Protein AF-0000000073080661 (afdb_homodimer)

pLDDT: mean 81.51, std 19.82, range [24.8, 98.31]

Sequence (734 aa):
MSGGRKPRSVANPLESAITTPSERILRECHNLYIDSENGLVKIASRLGLRLLPPRKKIIVMIMGNHSAGKSSFINWYVEEHIQKTGVAIETQGFTFITSGRKRESLTGNATLHLYPHFRPLLEFKGVTDYLSAEISTSKQKKFSLVTFVDTPGLVDGDMVYPFDVNRAITSFGEQADLVFVFFDPMGQALCKRTLNIVEKLSDKVADKLRFYLSKADEAGRETDRQRVMMQIVQELCRRPGLNKCGFEMPTIYIPNPQKPSRCVNQIDGVCQTIEKTINQAVQKTLDQLEKDCDLISSTIDSKLSQDSQGNRTLTKKEKRSLTEYSDYVQDVVKAKKVRFHCNNSHSAIRSKKLCIQVCRFRYISEAMSGGRKPRSVANPLESAITTPSERILRECHNLYIDSENGLVKIASRLGLRLLPPRKKIIVMIMGNHSAGKSSFINWYVEEHIQKTGVAIETQGFTFITSGRKRESLTGNATLHLYPHFRPLLEFKGVTDYLSAEISTSKQKKFSLVTFVDTPGLVDGDMVYPFDVNRAITSFGEQADLVFVFFDPMGQALCKRTLNIVEKLSDKVADKLRFYLSKADEAGRETDRQRVMMQIVQELCRRPGLNKCGFEMPTIYIPNPQKPSRCVNQIDGVCQTIEKTINQAVQKTLDQLEKDCDLISSTIDSKLSQDSQGNRTLTKKEKRSLTEYSDYVQDVVKAKKVRFHCNNSHSAIRSKKLCIQVCRFRYISEA

Radius of gyration: 39.25 Å; Cα contacts (8 Å, |Δi|>4): 1049; chains: 2; bounding box: 56×148×124 Å

Solvent-accessible surface area (backbone atoms only — not comparable to full-atom values): 40795 Å² total; per-residue (Å²): 134,86,78,74,76,74,77,75,75,75,73,70,73,78,70,76,70,83,67,50,70,66,52,47,48,28,48,49,54,28,44,48,24,62,38,89,86,75,6,49,34,58,54,28,47,77,73,73,42,88,63,75,66,60,70,63,46,46,34,38,32,37,41,31,36,56,74,18,44,59,48,52,47,51,22,59,60,43,70,44,88,77,56,80,70,62,86,58,90,69,46,80,31,41,36,36,37,32,45,41,91,56,73,46,77,38,51,22,68,61,36,39,67,76,36,60,90,54,45,74,52,68,72,41,64,59,41,52,83,34,28,31,27,41,30,36,61,47,63,40,86,63,32,68,40,35,29,35,34,43,45,37,46,41,68,63,76,84,76,77,63,86,33,66,59,64,60,51,52,44,54,50,53,70,71,31,66,30,34,40,37,29,30,21,67,81,61,61,52,74,31,60,54,53,52,51,42,49,49,59,36,35,71,76,44,48,90,34,55,43,44,30,30,19,52,42,67,69,30,66,55,72,65,50,41,51,52,48,51,47,52,46,52,52,57,48,32,65,36,69,62,49,44,77,49,88,80,66,60,52,36,20,46,83,87,45,92,90,58,82,61,92,56,75,68,45,48,66,57,54,53,48,50,53,52,52,50,48,55,50,47,51,50,50,48,52,52,46,52,48,49,52,38,48,50,51,42,51,52,47,50,49,54,51,48,35,34,73,71,64,80,41,85,68,52,74,67,53,52,50,50,46,51,50,50,44,51,50,42,52,49,55,52,52,52,52,59,52,53,57,55,37,72,74,44,91,65,77,72,72,66,63,56,62,67,52,48,73,62,49,67,59,62,57,77,77,103,135,86,75,76,74,73,77,75,76,75,73,70,75,77,70,75,70,82,67,49,72,67,52,48,49,28,47,49,55,29,44,48,24,64,36,88,86,77,5,48,34,59,54,27,48,77,72,75,40,88,61,76,68,60,72,64,46,46,34,38,32,37,42,33,38,57,71,19,46,60,47,51,48,51,23,58,61,43,68,43,88,76,56,79,72,62,86,58,90,71,47,80,32,39,34,37,39,32,45,42,91,56,74,45,76,39,50,24,68,59,35,38,66,76,36,60,90,54,44,74,52,68,73,42,66,59,41,51,83,34,27,31,26,41,29,35,62,48,62,40,86,63,32,67,40,36,28,37,33,43,45,37,48,41,67,64,76,84,76,77,64,87,33,66,58,65,58,51,52,43,54,50,53,69,71,31,65,30,33,40,36,28,31,20,65,80,61,61,52,72,29,60,55,51,52,51,43,49,48,59,36,33,72,76,43,47,91,34,56,42,45,31,30,19,51,42,69,69,31,68,54,71,68,50,40,51,53,49,51,48,52,45,52,52,56,48,31,64,35,68,63,50,43,76,47,89,79,66,60,53,36,22,48,84,88,45,92,90,60,82,63,93,56,74,66,45,49,66,56,54,55,50,50,53,52,52,48,49,54,49,48,50,50,51,47,52,52,47,51,48,50,52,39,48,49,51,42,49,51,46,50,49,54,53,49,34,34,73,71,66,79,41,85,68,52,73,67,53,52,50,52,45,51,52,50,44,52,50,42,51,49,55,53,52,51,52,58,53,53,57,54,37,73,74,44,91,66,77,72,73,67,62,57,63,66,53,49,71,63,49,68,59,63,56,75,76,101

Organism: Oncorhynchus kisutch (NCBI:txid8019)

Foldseek 3Di:
DPPPPDPPPPVVPPVPPPQDPLLVLLVVQLCCQVPPPQHLQVLQVVLVHHDDRADSAAEEEEAEAQLLCLQVLVCLQLVHNFADHDNPQRQLAKEKEAEDDDWDKAALVVVCVVPVLLVVLVVKPPRRRRYMYTYDNGPHQPRNRYIYIYAGHDADDDDDRPIDRLVSVLSVLLSGLAYEYGQELPDPSPGVSSLVSVLSNLVRPVVRYAAEHEPLQVQPDPVSSVVSVVVSVVSNCVRPSSVVDDHDYYYAYRDDPVDDGPDDHPVVVVSVVSVVSSVVSSVVSLVVLLVSLVVLLVSLVVVVVCCVVVVDPDDPVRNVVSVVSNVLSVLVNVLSVLVVVVVVPPPPPPNVPSVVVNVPVVPPVVD/DPPPPDPPPPVVPPVPPPQDPLLVLLVVQLCCQVPPPQHLQVLQVVLVHHDDRADSAAEEEEAEAQLLCLQVLVCLQLVHNFADHDNPQRQQAKEKEAEDDDWDKAALVVVCVVPVLLVVLVVKPPRRRRYMYTYDNGPHQPRNRYIYIYAGHDADDDDDRPIDRLVSVLSVLLSGLAYEYGQELPDPSPGVSSLVSVLSNLVRPVVRYAAEHEPLQVQPDPVSSVVSVVVSVVSNCVRPSRVVDDHDYYYAYRDDPVDDGPDDHPVVVVSVVSVVSSVVSSVVSLVVLLVSLVVLLVSLVVVVVCCVVVVDPDDPVRNVVSVVSNVLSVLVNVLSVLVVVVVVPPPPPPNVPSVVVNVPVVPPVVD

Secondary structure (DSSP, 8-state):
--------------------HHHHHHHHHHHHHH-TTT-HHHHHHHTT----PPPSSEEEEEEEBTTSSHHHHHHHHHTS--S--SSS----SEEEEEE-SS-EEE-HHHHHHH-GGGGGGGGSTTGGGGEEEEEE---STTGGGEEEEE-PPB-SSS---SS-HHHHHHHHHHH-SEEEEEE-TTTTTT-HHHHHHHHHHHHHHGGGEEEEETTGGGS-SHHHHHHHHHHHHHHHHTSHHHHSS-----B-----TTS--SS---HHHHHHHHHHHHHHHHHHHHHHHHHHHHHHHHHHHHHHHHHHHTSS---HHHHHHHHHHHHHHHHHHHHHHHHHHHHHSS--STHHHHHHHHHHHHHHTT-/--------------------HHHHHHHHHHHHHH-TTT-HHHHHHHTT----PPPSSEEEEEEEBTTSSHHHHHHHHHTS--S--SSS----SEEEEEE-SS-EEE-HHHHHHH-GGGGGGGGSTTGGGGEEEEEE---STTGGGEEEEE-PPB-SSS---SS-HHHHHHHHHHH-SEEEEEE-TTTTTT-HHHHHHHHHHHHHHGGGEEEEETTGGGS-SHHHHHHHHHHHHHHHHTSHHHHSS-----B-----TTS--SS---HHHHHHHHHHHHHHHHHHHHHHHHHHHHHHHHHHHHHHHHHHHTSS---HHHHHHHHHHHHHHHHHHHHHHHHHHHHHSS--STHHHHHHHHHHHHHHTT-

Structure (mmCIF, N/CA/C/O backbone):
data_AF-0000000073080661-model_v1
#
loop_
_entity.id
_entity.type
_entity.pdbx_description
1 polymer Si:dkey-98f17.5
#
loop_
_atom_site.group_PDB
_atom_site.id
_atom_site.type_symbol
_atom_site.label_atom_id
_atom_site.label_alt_id
_atom_site.label_comp_id
_atom_site.label_asym_id
_atom_site.label_entity_id
_atom_site.label_seq_id
_atom_site.pdbx_PDB_ins_code
_atom_site.Cartn_x
_atom_site.Cartn_y
_atom_site.Cartn_z
_atom_site.occupancy
_atom_site.B_iso_or_equiv
_atom_site.auth_seq_id
_atom_site.auth_comp_id
_atom_site.auth_asym_id
_atom_site.auth_atom_id
_atom_site.pdbx_PDB_model_num
ATOM 1 N N . MET A 1 1 ? 3.984 83.062 -14.742 1 29.33 1 MET A N 1
ATOM 2 C CA . MET A 1 1 ? 2.857 82.562 -13.953 1 29.33 1 MET A CA 1
ATOM 3 C C . MET A 1 1 ? 3.033 81.125 -13.617 1 29.33 1 MET A C 1
ATOM 5 O O . MET A 1 1 ? 2.992 80.25 -14.5 1 29.33 1 MET A O 1
ATOM 9 N N . SER A 1 2 ? 3.922 80.812 -12.641 1 29.31 2 SER A N 1
ATOM 10 C CA . SER A 1 2 ? 4.594 79.625 -12.125 1 29.31 2 SER A CA 1
ATOM 11 C C . SER A 1 2 ? 3.602 78.625 -11.469 1 29.31 2 SER A C 1
ATOM 13 O O . SER A 1 2 ? 3.016 78.938 -10.438 1 29.31 2 SER A O 1
ATOM 15 N N . GLY A 1 3 ? 2.715 78 -12.305 1 28.95 3 GLY A N 1
ATOM 16 C CA . GLY A 1 3 ? 1.563 77.188 -11.969 1 28.95 3 GLY A CA 1
ATOM 17 C C . GLY A 1 3 ? 1.907 76 -11.07 1 28.95 3 GLY A C 1
ATOM 18 O O . GLY A 1 3 ? 2.703 75.125 -11.445 1 28.95 3 GLY A O 1
ATOM 19 N N . GLY A 1 4 ? 1.997 76.188 -9.75 1 27.11 4 GLY A N 1
ATOM 20 C CA . GLY A 1 4 ? 2.357 75.25 -8.695 1 27.11 4 GLY A CA 1
ATOM 21 C C . GLY A 1 4 ? 1.5 74 -8.68 1 27.11 4 GLY A C 1
ATOM 22 O O . GLY A 1 4 ? 0.278 74.062 -8.531 1 27.11 4 GLY A O 1
ATOM 23 N N . ARG A 1 5 ? 1.88 73 -9.508 1 33.09 5 ARG A N 1
ATOM 24 C CA . ARG A 1 5 ? 1.188 71.688 -9.602 1 33.09 5 ARG A CA 1
ATOM 25 C C . ARG A 1 5 ? 0.822 71.188 -8.219 1 33.09 5 ARG A C 1
ATOM 27 O O . ARG A 1 5 ? 1.625 71.25 -7.285 1 33.09 5 ARG A O 1
ATOM 34 N N . LYS A 1 6 ? -0.449 71.125 -7.965 1 34.94 6 LYS A N 1
ATOM 35 C CA . LYS A 1 6 ? -1.11 70.625 -6.77 1 34.94 6 LYS A CA 1
ATOM 36 C C . LYS A 1 6 ? -0.545 69.25 -6.379 1 34.94 6 LYS A C 1
ATOM 38 O O . LYS A 1 6 ? -0.401 68.375 -7.227 1 34.94 6 LYS A O 1
ATOM 43 N N . PRO A 1 7 ? 0.177 69.125 -5.309 1 26.67 7 PRO A N 1
ATOM 44 C CA . PRO A 1 7 ? 0.751 67.875 -4.895 1 26.67 7 PRO A CA 1
ATOM 45 C C . PRO A 1 7 ? -0.295 66.75 -4.781 1 26.67 7 PRO A C 1
ATOM 47 O O . PRO A 1 7 ? -1.354 66.938 -4.18 1 26.67 7 PRO A O 1
ATOM 50 N N . ARG A 1 8 ? -0.583 66 -5.828 1 32.97 8 ARG A N 1
ATOM 51 C CA . ARG A 1 8 ? -1.481 64.812 -5.762 1 32.97 8 ARG A CA 1
ATOM 52 C C . ARG A 1 8 ? -1.215 64 -4.516 1 32.97 8 ARG A C 1
ATOM 54 O O . ARG A 1 8 ? -0.086 63.562 -4.281 1 32.97 8 ARG A O 1
ATOM 61 N N . SER A 1 9 ? -1.819 64.375 -3.408 1 28.19 9 SER A N 1
ATOM 62 C CA . SER A 1 9 ? -1.814 63.531 -2.203 1 28.19 9 SER A CA 1
ATOM 63 C C . SER A 1 9 ? -2.023 62.062 -2.539 1 28.19 9 SER A C 1
ATOM 65 O O . SER A 1 9 ? -3.014 61.688 -3.178 1 28.19 9 SER A O 1
ATOM 67 N N . VAL A 1 10 ? -1.033 61.344 -2.998 1 33.41 10 VAL A N 1
ATOM 68 C CA . VAL A 1 10 ? -1.012 59.875 -3.178 1 33.41 10 VAL A CA 1
ATOM 69 C C . VAL A 1 10 ? -1.571 59.219 -1.932 1 33.41 10 VAL A C 1
ATOM 71 O O . VAL A 1 10 ? -0.972 59.281 -0.856 1 33.41 10 VAL A O 1
ATOM 74 N N . ALA A 1 11 ? -2.859 59.438 -1.608 1 34.72 11 ALA A N 1
ATOM 75 C CA . ALA A 1 11 ? -3.488 58.594 -0.578 1 34.72 11 ALA A CA 1
ATOM 76 C C . ALA A 1 11 ? -3.129 57.125 -0.754 1 34.72 11 ALA A C 1
ATOM 78 O O . ALA A 1 11 ? -3.441 56.531 -1.785 1 34.72 11 ALA A O 1
ATOM 79 N N . ASN A 1 12 ? -1.941 56.812 -0.473 1 30.55 12 ASN A N 1
ATOM 80 C CA . ASN A 1 12 ? -1.576 55.406 -0.419 1 30.55 12 ASN A CA 1
ATOM 81 C C . ASN A 1 12 ? -2.65 54.562 0.277 1 30.55 12 ASN A C 1
ATOM 83 O O . ASN A 1 12 ? -2.934 54.781 1.458 1 30.55 12 ASN A O 1
ATOM 87 N N . PRO A 1 13 ? -3.826 54.219 -0.349 1 35.28 13 PRO A N 1
ATOM 88 C CA . PRO A 1 13 ? -4.832 53.375 0.302 1 35.28 13 PRO A CA 1
ATOM 89 C C . PRO A 1 13 ? -4.215 52.281 1.154 1 35.28 13 PRO A C 1
ATOM 91 O O . PRO A 1 13 ? -3.391 51.5 0.663 1 35.28 13 PRO A O 1
ATOM 94 N N . LEU A 1 14 ? -3.637 52.469 2.273 1 34 14 LEU A N 1
ATOM 95 C CA . LEU A 1 14 ? -3.479 51.375 3.242 1 34 14 LEU A CA 1
ATOM 96 C C . LEU A 1 14 ? -4.625 50.375 3.133 1 34 14 LEU A C 1
ATOM 98 O O . LEU A 1 14 ? -5.742 50.656 3.57 1 34 14 LEU A O 1
ATOM 102 N N . GLU A 1 15 ? -5.059 49.906 1.968 1 37.03 15 GLU A N 1
ATOM 103 C CA . GLU A 1 15 ? -6.016 48.812 1.732 1 37.03 15 GLU A CA 1
ATOM 104 C C . GLU A 1 15 ? -6.008 47.812 2.883 1 37.03 15 GLU A C 1
ATOM 106 O O . GLU A 1 15 ? -4.977 47.219 3.186 1 37.03 15 GLU A O 1
ATOM 111 N N . SER A 1 16 ? -6.629 48.031 4.031 1 39.28 16 SER A N 1
ATOM 112 C CA . SER A 1 16 ? -6.984 47.031 5.062 1 39.28 16 SER A CA 1
ATOM 113 C C . SER A 1 16 ? -7.219 45.656 4.457 1 39.28 16 SER A C 1
ATOM 115 O O . SER A 1 16 ? -8.18 45.469 3.719 1 39.28 16 SER A O 1
ATOM 117 N N . ALA A 1 17 ? -6.336 45.031 3.852 1 45.5 17 ALA A N 1
ATOM 118 C CA . ALA A 1 17 ? -6.395 43.656 3.373 1 45.5 17 ALA A CA 1
ATOM 119 C C . ALA A 1 17 ? -7.387 42.844 4.191 1 45.5 17 ALA A C 1
ATOM 121 O O . ALA A 1 17 ? -7.41 42.938 5.422 1 45.5 17 ALA A O 1
ATOM 122 N N . ILE A 1 18 ? -8.578 42.562 3.766 1 48.41 18 ILE A N 1
ATOM 123 C CA . ILE A 1 18 ? -9.703 41.75 4.238 1 48.41 18 ILE A CA 1
ATOM 124 C C . ILE A 1 18 ? -9.188 40.531 4.992 1 48.41 18 ILE A C 1
ATOM 126 O O . ILE A 1 18 ? -8.57 39.656 4.398 1 48.41 18 ILE A O 1
ATOM 130 N N . THR A 1 19 ? -8.844 40.781 6.207 1 69.62 19 THR A N 1
ATOM 131 C CA . THR A 1 19 ? -8.492 39.688 7.109 1 69.62 19 THR A CA 1
ATOM 132 C C . THR A 1 19 ? -9.625 38.656 7.195 1 69.62 19 THR A C 1
ATOM 134 O O . THR A 1 19 ? -10.797 39.031 7.273 1 69.62 19 THR A O 1
ATOM 137 N N . THR A 1 20 ? -9.445 37.469 6.828 1 79.12 20 THR A N 1
ATOM 138 C CA . THR A 1 20 ? -10.414 36.375 6.961 1 79.12 20 THR A CA 1
ATOM 139 C C . THR A 1 20 ? -10.891 36.25 8.406 1 79.12 20 THR A C 1
ATOM 141 O O . THR A 1 20 ? -10.203 36.688 9.328 1 79.12 20 THR A O 1
ATOM 144 N N . PRO A 1 21 ? -12.125 35.875 8.617 1 81.38 21 PRO A N 1
ATOM 145 C CA . PRO A 1 21 ? -12.625 35.688 9.977 1 81.38 21 PRO A CA 1
ATOM 146 C C . PRO A 1 21 ? -11.664 34.875 10.844 1 81.38 21 PRO A C 1
ATOM 148 O O . PRO A 1 21 ? -11.461 35.188 12.016 1 81.38 21 PRO A O 1
ATOM 151 N N . SER A 1 22 ? -11.039 33.875 10.32 1 87.44 22 SER A N 1
ATOM 152 C CA . SER A 1 22 ? -10.102 33.062 11.078 1 87.44 22 SER A CA 1
ATOM 153 C C . SER A 1 22 ? -8.891 33.875 11.523 1 87.44 22 SER A C 1
ATOM 155 O O . SER A 1 22 ? -8.438 33.75 12.664 1 87.44 22 SER A O 1
ATOM 157 N N . GLU A 1 23 ? -8.477 34.688 10.617 1 87.12 23 GLU A N 1
ATOM 158 C CA . GLU A 1 23 ? -7.328 35.531 10.938 1 87.12 23 GLU A CA 1
ATOM 159 C C . GLU A 1 23 ? -7.664 36.531 12.047 1 87.12 23 GLU A C 1
ATOM 161 O O . GLU A 1 23 ? -6.867 36.75 12.961 1 87.12 23 GLU A O 1
ATOM 166 N N . ARG A 1 24 ? -8.766 37.094 11.969 1 84.88 24 ARG A N 1
ATOM 167 C CA . ARG A 1 24 ? -9.227 38.062 12.969 1 84.88 24 ARG A CA 1
ATOM 168 C C . ARG A 1 24 ? -9.352 37.406 14.336 1 84.88 24 ARG A C 1
ATOM 170 O O . ARG A 1 24 ? -8.906 37.969 15.344 1 84.88 24 ARG A O 1
ATOM 177 N N . ILE A 1 25 ? -9.914 36.25 14.32 1 85.75 25 ILE A N 1
ATOM 178 C CA . ILE A 1 25 ? -10.133 35.531 15.57 1 85.75 25 ILE A CA 1
ATOM 179 C C . ILE A 1 25 ? -8.797 35.188 16.219 1 85.75 25 ILE A C 1
ATOM 181 O O . ILE A 1 25 ? -8.594 35.469 17.406 1 85.75 25 ILE A O 1
ATOM 185 N N . LEU A 1 26 ? -7.922 34.688 15.477 1 88.31 26 LEU A N 1
ATOM 186 C CA . LEU A 1 26 ? -6.629 34.281 16.031 1 88.31 26 LEU A CA 1
ATOM 187 C C . LEU A 1 26 ? -5.844 35.5 16.5 1 88.31 26 LEU A C 1
ATOM 189 O O . LEU A 1 26 ? -5.207 35.469 17.562 1 88.31 26 LEU A O 1
ATOM 193 N N . ARG A 1 27 ? -5.973 36.562 15.75 1 85.5 27 ARG A N 1
ATOM 194 C CA . ARG A 1 27 ? -5.293 37.781 16.125 1 85.5 27 ARG A CA 1
ATOM 195 C C . ARG A 1 27 ? -5.902 38.375 17.391 1 85.5 27 ARG A C 1
ATOM 197 O O . ARG A 1 27 ? -5.176 38.781 18.297 1 85.5 27 ARG A O 1
ATOM 204 N N . GLU A 1 28 ? -7.156 38.375 17.422 1 84.56 28 GLU A N 1
ATOM 205 C CA . GLU A 1 28 ? -7.852 38.906 18.594 1 84.56 28 GLU A CA 1
ATOM 206 C C . GLU A 1 28 ? -7.574 38.094 19.844 1 84.56 28 GLU A C 1
ATOM 208 O O . GLU A 1 28 ? -7.328 38.656 20.922 1 84.56 28 GLU A O 1
ATOM 213 N N . CYS A 1 29 ? -7.664 36.844 19.703 1 88.25 29 CYS A N 1
ATOM 214 C CA . CYS A 1 29 ? -7.379 36 20.844 1 88.25 29 CYS A CA 1
ATOM 215 C C . CYS A 1 29 ? -5.953 36.188 21.328 1 88.25 29 CYS A C 1
ATOM 217 O O . CYS A 1 29 ? -5.719 36.25 22.547 1 88.25 29 CYS A O 1
ATOM 219 N N . HIS A 1 30 ? -5.109 36.25 20.359 1 88.38 30 HIS A N 1
ATOM 220 C CA . HIS A 1 30 ? -3.717 36.469 20.734 1 88.38 30 HIS A CA 1
ATOM 221 C C . HIS A 1 30 ? -3.555 37.781 21.484 1 88.38 30 HIS A C 1
ATOM 223 O O . HIS A 1 30 ? -2.855 37.844 22.5 1 88.38 30 HIS A O 1
ATOM 229 N N . ASN A 1 31 ? -4.242 38.812 21.094 1 87.31 31 ASN A N 1
ATOM 230 C CA . ASN A 1 31 ? -4.141 40.125 21.688 1 87.31 31 ASN A CA 1
ATOM 231 C C . ASN A 1 31 ? -4.723 40.156 23.094 1 87.31 31 ASN A C 1
ATOM 233 O O . ASN A 1 31 ? -4.25 40.906 23.953 1 87.31 31 ASN A O 1
ATOM 237 N N . LEU A 1 32 ? -5.656 39.312 23.328 1 88.5 32 LEU A N 1
ATOM 238 C CA . LEU A 1 32 ? -6.238 39.219 24.656 1 88.5 32 LEU A CA 1
ATOM 239 C C . LEU A 1 32 ? -5.211 38.719 25.672 1 88.5 32 LEU A C 1
ATOM 241 O O . LEU A 1 32 ? -5.281 39.062 26.859 1 88.5 32 LEU A O 1
ATOM 24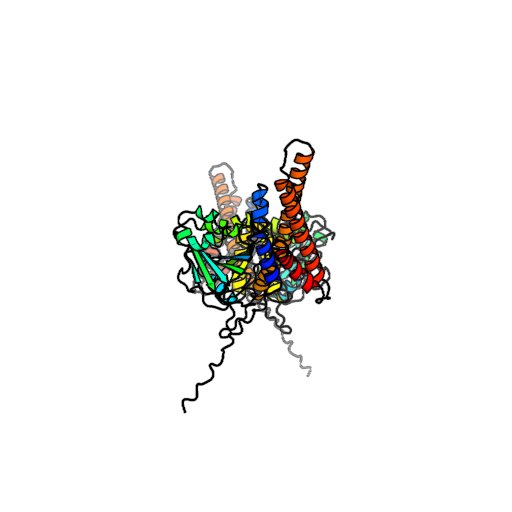5 N N . TYR A 1 33 ? -4.316 38 25.203 1 91.12 33 TYR A N 1
ATOM 246 C CA . TYR A 1 33 ? -3.312 37.406 26.094 1 91.12 33 TYR A CA 1
ATOM 247 C C . TYR A 1 33 ? -2.18 38.406 26.344 1 91.12 33 TYR A C 1
ATOM 249 O O . TYR A 1 33 ? -1.681 38.531 27.453 1 91.12 33 TYR A O 1
ATOM 257 N N . ILE A 1 34 ? -1.832 39.219 25.297 1 89.31 34 ILE A N 1
ATOM 258 C CA . ILE A 1 34 ? -0.575 39.938 25.391 1 89.31 34 ILE A CA 1
ATOM 259 C C . ILE A 1 34 ? -0.859 41.438 25.672 1 89.31 34 ILE A C 1
ATOM 261 O O . ILE A 1 34 ? 0.068 42.219 25.844 1 89.31 34 ILE A O 1
ATOM 265 N N . ASP A 1 35 ? -2.057 41.781 25.734 1 87.38 35 ASP A N 1
ATOM 266 C CA . ASP A 1 35 ? -2.393 43.156 26.031 1 87.38 35 ASP A CA 1
ATOM 267 C C . ASP A 1 35 ? -1.574 43.688 27.203 1 87.38 35 ASP A C 1
ATOM 269 O O . ASP A 1 35 ? -1.394 43 28.203 1 87.38 35 ASP A O 1
ATOM 273 N N . SER A 1 36 ? -1.014 44.875 27.078 1 84.25 36 SER A N 1
ATOM 274 C CA . SER A 1 36 ? -0.086 45.469 28.047 1 84.25 36 SER A CA 1
ATOM 275 C C . SER A 1 36 ? -0.784 45.781 29.359 1 84.25 36 SER A C 1
ATOM 277 O O . SER A 1 36 ? -0.17 45.688 30.438 1 84.25 36 SER A O 1
ATOM 279 N N . GLU A 1 37 ? -1.994 46.125 29.359 1 79.94 37 GLU A N 1
ATOM 280 C CA . GLU A 1 37 ? -2.67 46.562 30.578 1 79.94 37 GLU A CA 1
ATOM 281 C C . GLU A 1 37 ? -3.451 45.438 31.219 1 79.94 37 GLU A C 1
ATOM 283 O O . GLU A 1 37 ? -3.328 45.188 32.438 1 79.94 37 GLU A O 1
ATOM 288 N N . ASN A 1 38 ? -4.188 44.75 30.391 1 82.31 38 ASN A N 1
ATOM 289 C CA . ASN A 1 38 ? -5.113 43.75 30.922 1 82.31 38 ASN A CA 1
ATOM 290 C C . ASN A 1 38 ? -4.938 42.406 30.234 1 82.31 38 ASN A C 1
ATOM 292 O O . ASN A 1 38 ? -5.902 41.656 30.078 1 82.31 38 ASN A O 1
ATOM 296 N N . GLY A 1 39 ? -3.725 42.125 29.828 1 90.94 39 GLY A N 1
ATOM 297 C CA . GLY A 1 39 ? -3.486 40.844 29.172 1 90.94 39 GLY A CA 1
ATOM 298 C C . GLY A 1 39 ? -3.641 39.656 30.109 1 90.94 39 GLY A C 1
ATOM 299 O O . GLY A 1 39 ? -3.271 39.75 31.281 1 90.94 39 GLY A O 1
ATOM 300 N N . LEU A 1 40 ? -4.117 38.625 29.625 1 92.56 40 LEU A N 1
ATOM 301 C CA . LEU A 1 40 ? -4.34 37.438 30.406 1 92.56 40 LEU A CA 1
ATOM 302 C C . LEU A 1 40 ? -3.025 36.906 30.969 1 92.56 40 LEU A C 1
ATOM 304 O O . LEU A 1 40 ? -2.994 36.344 32.062 1 92.56 40 LEU A O 1
ATOM 308 N N . VAL A 1 41 ? -1.977 37.062 30.234 1 93 41 VAL A N 1
ATOM 309 C CA . VAL A 1 41 ? -0.668 36.594 30.688 1 93 41 VAL A CA 1
ATOM 310 C C . VAL A 1 41 ? -0.24 37.375 31.922 1 93 41 VAL A C 1
ATOM 312 O O . VAL A 1 41 ? 0.246 36.812 32.906 1 93 41 VAL A O 1
ATOM 315 N N . LYS A 1 42 ? -0.443 38.688 31.906 1 92.31 42 LYS A N 1
ATOM 316 C CA . LYS A 1 42 ? -0.097 39.531 33.031 1 92.31 42 LYS A CA 1
ATOM 317 C C . LYS A 1 42 ? -0.963 39.219 34.25 1 92.31 42 LYS A C 1
ATOM 319 O O . LYS A 1 42 ? -0.455 39.094 35.375 1 92.31 42 LYS A O 1
ATOM 324 N N . ILE A 1 43 ? -2.184 39.062 34.062 1 92.19 43 ILE A N 1
ATOM 325 C CA . ILE A 1 43 ? -3.119 38.75 35.125 1 92.19 43 ILE A CA 1
ATOM 326 C C . ILE A 1 43 ? -2.742 37.406 35.75 1 92.19 43 ILE A C 1
ATOM 328 O O . ILE A 1 43 ? -2.695 37.281 36.969 1 92.19 43 ILE A O 1
ATOM 332 N N . ALA A 1 44 ? -2.467 36.5 34.938 1 94.44 44 ALA A N 1
ATOM 333 C CA . ALA A 1 44 ? -2.104 35.156 35.406 1 94.44 44 ALA A CA 1
ATOM 334 C C . ALA A 1 44 ? -0.808 35.188 36.219 1 94.44 44 ALA A C 1
ATOM 336 O O . ALA A 1 44 ? -0.693 34.531 37.25 1 94.44 44 ALA A O 1
ATOM 337 N N . SER A 1 45 ? 0.084 35.938 35.719 1 93.25 45 SER A N 1
ATOM 338 C CA . SER A 1 45 ? 1.357 36.062 36.438 1 93.25 45 SER A CA 1
ATOM 339 C C . SER A 1 45 ? 1.167 36.625 37.812 1 93.25 45 SER A C 1
ATOM 341 O O . SER A 1 45 ? 1.831 36.219 38.781 1 93.25 45 SER A O 1
ATOM 343 N N . ARG A 1 46 ? 0.291 37.562 38.031 1 91.19 46 ARG A N 1
ATOM 344 C CA . ARG A 1 46 ? -0.01 38.188 39.312 1 91.19 46 ARG A CA 1
ATOM 345 C C . ARG A 1 46 ? -0.666 37.188 40.25 1 91.19 46 ARG A C 1
ATOM 347 O O . ARG A 1 46 ? -0.6 37.344 41.469 1 91.19 46 ARG A O 1
ATOM 354 N N . LEU A 1 47 ? -1.234 36.188 39.688 1 92.94 47 LEU A N 1
ATOM 355 C CA . LEU A 1 47 ? -1.921 35.188 40.5 1 92.94 47 LEU A CA 1
ATOM 356 C C . LEU A 1 47 ? -1.025 33.969 40.719 1 92.94 47 LEU A C 1
ATOM 358 O O . LEU A 1 47 ? -1.459 32.969 41.312 1 92.94 47 LEU A O 1
ATOM 362 N N . GLY A 1 48 ? 0.191 34.031 40.125 1 92.69 48 GLY A N 1
ATOM 363 C CA . GLY A 1 48 ? 1.115 32.906 40.25 1 92.69 48 GLY A CA 1
ATOM 364 C C . GLY A 1 48 ? 0.917 31.828 39.219 1 92.69 48 GLY A C 1
ATOM 365 O O . GLY A 1 48 ? 1.327 30.672 39.406 1 92.69 48 GLY A O 1
ATOM 366 N N . LEU A 1 49 ? 0.185 32.156 38.219 1 93.44 49 LEU A N 1
ATOM 367 C CA . LEU A 1 49 ? -0.054 31.234 37.125 1 93.44 49 LEU A CA 1
ATOM 368 C C . LEU A 1 49 ? 0.81 31.578 35.906 1 93.44 49 LEU A C 1
ATOM 370 O O . LEU A 1 49 ? 1.286 32.719 35.781 1 93.44 49 LEU A O 1
ATOM 374 N N . ARG A 1 50 ? 1.045 30.578 35.094 1 90.88 50 ARG A N 1
ATOM 375 C CA . ARG A 1 50 ? 1.75 30.797 33.844 1 90.88 50 ARG A CA 1
ATOM 376 C C . ARG A 1 50 ? 0.873 30.406 32.656 1 90.88 50 ARG A C 1
ATOM 378 O O . ARG A 1 50 ? 0.449 29.266 32.531 1 90.88 50 ARG A O 1
ATOM 385 N N . LEU A 1 51 ? 0.549 31.422 31.859 1 90.56 51 LEU A N 1
ATOM 386 C CA . LEU A 1 51 ? -0.202 31.188 30.625 1 90.56 51 LEU A CA 1
ATOM 387 C C . LEU A 1 51 ? 0.639 31.531 29.406 1 90.56 51 LEU A C 1
ATOM 389 O O . LEU A 1 51 ? 1.435 32.469 29.438 1 90.56 51 LEU A O 1
ATOM 393 N N . LEU A 1 52 ? 0.531 30.781 28.344 1 85.38 52 LEU A N 1
ATOM 394 C CA . LEU A 1 52 ? 1.168 31.078 27.062 1 85.38 52 LEU A CA 1
ATOM 395 C C . LEU A 1 52 ? 0.142 31.547 26.047 1 85.38 52 LEU A C 1
ATOM 397 O O . LEU A 1 52 ? -0.926 30.953 25.906 1 85.38 52 LEU A O 1
ATOM 401 N N . PRO A 1 53 ? 0.494 32.688 25.469 1 88.94 53 PRO A N 1
ATOM 402 C CA . PRO A 1 53 ? -0.421 33.125 24.422 1 88.94 53 PRO A CA 1
ATOM 403 C C . PRO A 1 53 ? -0.52 32.125 23.266 1 88.94 53 PRO A C 1
ATOM 405 O O . PRO A 1 53 ? 0.479 31.5 22.906 1 88.94 53 PRO A O 1
ATOM 408 N N . PRO A 1 54 ? -1.733 31.938 22.781 1 88.38 54 PRO A N 1
ATOM 409 C CA . PRO A 1 54 ? -1.871 31.062 21.609 1 88.38 54 PRO A CA 1
ATOM 410 C C . PRO A 1 54 ? -1.162 31.625 20.375 1 88.38 54 PRO A C 1
ATOM 412 O O . PRO A 1 54 ? -0.978 32.844 20.25 1 88.38 54 PRO A O 1
ATOM 415 N N . ARG A 1 55 ? -0.824 30.75 19.469 1 86.12 55 ARG A N 1
ATOM 416 C CA . ARG A 1 55 ? -0.182 31.156 18.219 1 86.12 55 ARG A CA 1
ATOM 417 C C . ARG A 1 55 ? -1.188 31.781 17.266 1 86.12 55 ARG A C 1
ATOM 419 O O . ARG A 1 55 ? -2.354 31.391 17.234 1 86.12 55 ARG A O 1
ATOM 426 N N . LYS A 1 56 ? -0.65 32.719 16.469 1 89.38 56 LYS A N 1
ATOM 427 C CA . LYS A 1 56 ? -1.493 33.406 15.5 1 89.38 56 LYS A CA 1
ATOM 428 C C . LYS A 1 56 ? -1.598 32.594 14.203 1 89.38 56 LYS A C 1
ATOM 430 O O . LYS A 1 56 ? -2.498 32.844 13.391 1 89.38 56 LYS A O 1
ATOM 435 N N . LYS A 1 57 ? -0.646 31.766 14.008 1 93.88 57 LYS A N 1
ATOM 436 C CA . LYS A 1 57 ? -0.551 31 12.766 1 93.88 57 LYS A CA 1
ATOM 437 C C . LYS A 1 57 ? -0.322 29.516 13.055 1 93.88 57 LYS A C 1
ATOM 439 O O . LYS A 1 57 ? 0.304 29.156 14.055 1 93.88 57 LYS A O 1
ATOM 444 N N . ILE A 1 58 ? -0.873 28.703 12.18 1 96.06 58 ILE A N 1
ATOM 445 C CA . ILE A 1 58 ? -0.541 27.281 12.32 1 96.06 58 ILE A CA 1
ATOM 446 C C . ILE A 1 58 ? 0.852 27.031 11.75 1 96.06 58 ILE A C 1
ATOM 448 O O . ILE A 1 58 ? 1.318 27.766 10.875 1 96.06 58 ILE A O 1
ATOM 452 N N . ILE A 1 59 ? 1.443 26.031 12.227 1 96.44 59 ILE A N 1
ATOM 453 C CA . ILE A 1 59 ? 2.77 25.641 11.758 1 96.44 59 ILE A CA 1
ATOM 454 C C . ILE A 1 59 ? 2.672 24.359 10.938 1 96.44 59 ILE A C 1
ATOM 456 O O . ILE A 1 59 ? 2.162 23.344 11.422 1 96.44 59 ILE A O 1
ATOM 460 N N . VAL A 1 60 ? 3.115 24.359 9.711 1 98.25 60 VAL A N 1
ATOM 461 C CA . VAL A 1 60 ? 3.139 23.203 8.828 1 98.25 60 VAL A CA 1
ATOM 462 C C . VAL A 1 60 ? 4.582 22.844 8.492 1 98.25 60 VAL A C 1
ATOM 464 O O . VAL A 1 60 ? 5.266 23.578 7.781 1 98.25 60 VAL A O 1
ATOM 467 N N . MET A 1 61 ? 5.008 21.766 8.984 1 98 61 MET A N 1
ATOM 468 C CA . MET A 1 61 ? 6.355 21.297 8.664 1 98 61 MET A CA 1
ATOM 469 C C . MET A 1 61 ? 6.336 20.359 7.465 1 98 61 MET A C 1
ATOM 471 O O . MET A 1 61 ? 5.465 19.5 7.363 1 98 61 MET A O 1
ATOM 475 N N . ILE A 1 62 ? 7.25 20.547 6.555 1 97.81 62 ILE A N 1
ATOM 476 C CA . ILE A 1 62 ? 7.383 19.672 5.398 1 97.81 62 ILE A CA 1
ATOM 477 C C . ILE A 1 62 ? 8.719 18.938 5.461 1 97.81 62 ILE A C 1
ATOM 479 O O . ILE A 1 62 ? 9.773 19.562 5.562 1 97.81 62 ILE A O 1
ATOM 483 N N . MET A 1 63 ? 8.648 17.656 5.484 1 96.38 63 MET A N 1
ATOM 484 C CA . MET A 1 63 ? 9.867 16.844 5.496 1 96.38 63 MET A CA 1
ATOM 485 C C . MET A 1 63 ? 9.867 15.852 4.34 1 96.38 63 MET A C 1
ATOM 487 O O . MET A 1 63 ? 8.836 15.633 3.699 1 96.38 63 MET A O 1
ATOM 491 N N . GLY A 1 64 ? 11.016 15.242 4.074 1 93.69 64 GLY A N 1
ATOM 492 C CA . GLY A 1 64 ? 11.188 14.289 2.992 1 93.69 64 GLY A CA 1
ATOM 493 C C . GLY A 1 64 ? 12.625 14.203 2.5 1 93.69 64 GLY A C 1
ATOM 494 O O . GLY A 1 64 ? 13.508 14.891 3.018 1 93.69 64 GLY A O 1
ATOM 495 N N . ASN A 1 65 ? 12.719 13.438 1.486 1 88.75 65 ASN A N 1
ATOM 496 C CA . ASN A 1 65 ? 14.047 13.242 0.914 1 88.75 65 ASN A CA 1
ATOM 497 C C . ASN A 1 65 ? 14.547 14.5 0.207 1 88.75 65 ASN A C 1
ATOM 499 O O . ASN A 1 65 ? 13.766 15.414 -0.058 1 88.75 65 ASN A O 1
ATOM 503 N N . HIS A 1 66 ? 15.828 14.375 0.015 1 87.38 66 HIS A N 1
ATOM 504 C CA . HIS A 1 66 ? 16.422 15.445 -0.782 1 87.38 66 HIS A CA 1
ATOM 505 C C . HIS A 1 66 ? 15.742 15.555 -2.146 1 87.38 66 HIS A C 1
ATOM 507 O O . HIS A 1 66 ? 15.469 14.539 -2.789 1 87.38 66 HIS A O 1
ATOM 513 N N . SER A 1 67 ? 15.398 16.781 -2.475 1 86.25 67 SER A N 1
ATOM 514 C CA . SER A 1 67 ? 14.812 17.109 -3.77 1 86.25 67 SER A CA 1
ATOM 515 C C . SER A 1 67 ? 13.414 16.516 -3.908 1 86.25 67 SER A C 1
ATOM 517 O O . SER A 1 67 ? 12.969 16.219 -5.02 1 86.25 67 SER A O 1
ATOM 519 N N . ALA A 1 68 ? 12.75 16.312 -2.826 1 90.25 68 ALA A N 1
ATOM 520 C CA . ALA A 1 68 ? 11.406 15.727 -2.861 1 90.25 68 ALA A CA 1
ATOM 521 C C . ALA A 1 68 ? 10.367 16.781 -3.244 1 90.25 68 ALA A C 1
ATOM 523 O O . ALA A 1 68 ? 9.195 16.453 -3.451 1 90.25 68 ALA A O 1
ATOM 524 N N . GLY A 1 69 ? 10.75 18.094 -3.328 1 92 69 GLY A N 1
ATOM 525 C CA . GLY A 1 69 ? 9.828 19.125 -3.754 1 92 69 GLY A CA 1
ATOM 526 C C . GLY A 1 69 ? 9.32 19.984 -2.609 1 92 69 GLY A C 1
ATOM 527 O O . GLY A 1 69 ? 8.375 20.766 -2.771 1 92 69 GLY A O 1
ATOM 528 N N . LYS A 1 70 ? 9.945 19.891 -1.474 1 95.25 70 LYS A N 1
ATOM 529 C CA . LYS A 1 70 ? 9.516 20.625 -0.284 1 95.25 70 LYS A CA 1
ATOM 530 C C . LYS A 1 70 ? 9.539 22.125 -0.529 1 95.25 70 LYS A C 1
ATOM 532 O O . LYS A 1 70 ? 8.508 22.797 -0.414 1 95.25 70 LYS A O 1
ATOM 537 N N . SER A 1 71 ? 10.719 22.609 -0.962 1 94.88 71 SER A N 1
ATOM 538 C CA . SER A 1 71 ? 10.875 24.047 -1.188 1 94.88 71 SER A CA 1
ATOM 539 C C . SER A 1 71 ? 10.016 24.516 -2.359 1 94.88 71 SER A C 1
ATOM 541 O O . SER A 1 71 ? 9.414 25.594 -2.303 1 94.88 71 SER A O 1
ATOM 543 N N . SER A 1 72 ? 9.953 23.688 -3.336 1 94.25 72 SER A N 1
ATOM 544 C CA . SER A 1 72 ? 9.148 24.016 -4.504 1 94.25 72 SER A CA 1
ATOM 545 C C . SER A 1 72 ? 7.672 24.141 -4.137 1 94.25 72 SER A C 1
ATOM 547 O O . SER A 1 72 ? 6.977 25.031 -4.641 1 94.25 72 SER A O 1
ATOM 549 N N . PHE A 1 73 ? 7.246 23.281 -3.314 1 96.69 73 PHE A N 1
ATOM 550 C CA . PHE A 1 73 ? 5.855 23.312 -2.887 1 96.69 73 PHE A CA 1
ATOM 551 C C . PHE A 1 73 ? 5.555 24.609 -2.143 1 96.69 73 PHE A C 1
ATOM 553 O O . PHE A 1 73 ? 4.535 25.25 -2.389 1 96.69 73 PHE A O 1
ATOM 560 N N . ILE A 1 74 ? 6.445 25 -1.224 1 97.5 74 ILE A N 1
ATOM 561 C CA . ILE A 1 74 ? 6.258 26.203 -0.43 1 97.5 74 ILE A CA 1
ATOM 562 C C . ILE A 1 74 ? 6.223 27.422 -1.349 1 97.5 74 ILE A C 1
ATOM 564 O O . ILE A 1 74 ? 5.332 28.266 -1.231 1 97.5 74 ILE A O 1
ATOM 568 N N . ASN A 1 75 ? 7.148 27.484 -2.314 1 96.25 75 ASN A N 1
ATOM 569 C CA . ASN A 1 75 ? 7.16 28.594 -3.268 1 96.25 75 ASN A CA 1
ATOM 570 C C . ASN A 1 75 ? 5.855 28.672 -4.055 1 96.25 75 ASN A C 1
ATOM 572 O O . ASN A 1 75 ? 5.328 29.75 -4.293 1 96.25 75 ASN A O 1
ATOM 576 N N . TRP A 1 76 ? 5.422 27.5 -4.418 1 96.88 76 TRP A N 1
ATOM 577 C CA . TRP A 1 76 ? 4.18 27.438 -5.184 1 96.88 76 TRP A CA 1
ATOM 578 C C . TRP A 1 76 ? 3 27.906 -4.344 1 96.88 76 TRP A C 1
ATOM 580 O O . TRP A 1 76 ? 2.172 28.688 -4.812 1 96.88 76 TRP A O 1
ATOM 590 N N . TYR A 1 77 ? 2.904 27.406 -3.074 1 97.5 77 TYR A N 1
ATOM 591 C CA . TYR A 1 77 ? 1.805 27.766 -2.188 1 97.5 77 TYR A CA 1
ATOM 592 C C . TYR A 1 77 ? 1.789 29.266 -1.929 1 97.5 77 TYR A C 1
ATOM 594 O O . TYR A 1 77 ? 0.728 29.891 -1.939 1 97.5 77 TYR A O 1
ATOM 602 N N . VAL A 1 78 ? 2.994 29.844 -1.756 1 97.12 78 VAL A N 1
ATOM 603 C CA . VAL A 1 78 ? 3.16 31.25 -1.418 1 97.12 78 VAL A CA 1
ATOM 604 C C . VAL A 1 78 ? 3.076 32.094 -2.684 1 97.12 78 VAL A C 1
ATOM 606 O O . VAL A 1 78 ? 2.838 33.312 -2.615 1 97.12 78 VAL A O 1
ATOM 609 N N . GLU A 1 79 ? 3.26 31.484 -3.795 1 95.75 79 GLU A N 1
ATOM 610 C CA . GLU A 1 79 ? 3.314 32.125 -5.105 1 95.75 79 GLU A CA 1
ATOM 611 C C . GLU A 1 79 ? 4.406 33.188 -5.16 1 95.75 79 GLU A C 1
ATOM 613 O O . GLU A 1 79 ? 4.184 34.281 -5.656 1 95.75 79 GLU A O 1
ATOM 618 N N . GLU A 1 80 ? 5.441 32.938 -4.48 1 94.06 80 GLU A N 1
ATOM 619 C CA . GLU A 1 80 ? 6.672 33.719 -4.48 1 94.06 80 GLU A CA 1
ATOM 620 C C . GLU A 1 80 ? 7.898 32.812 -4.406 1 94.06 80 GLU A C 1
ATOM 622 O O . GLU A 1 80 ? 7.859 31.766 -3.773 1 94.06 80 GLU A O 1
ATOM 627 N N . HIS A 1 81 ? 8.977 33.25 -5.031 1 91.69 81 HIS A N 1
ATOM 628 C CA . HIS A 1 81 ? 10.234 32.5 -4.953 1 91.69 81 HIS A CA 1
ATOM 629 C C . HIS A 1 81 ? 11.008 32.875 -3.697 1 91.69 81 HIS A C 1
ATOM 631 O O . HIS A 1 81 ? 11.812 33.812 -3.715 1 91.69 81 HIS A O 1
ATOM 637 N N . ILE A 1 82 ? 10.812 32.188 -2.666 1 90.56 82 ILE A N 1
ATOM 638 C CA . ILE A 1 82 ? 11.453 32.469 -1.383 1 90.56 82 ILE A CA 1
ATOM 639 C C . ILE A 1 82 ? 12.648 31.531 -1.187 1 90.56 82 ILE A C 1
ATOM 641 O O . ILE A 1 82 ? 13.758 31.984 -0.904 1 90.56 82 ILE A O 1
ATOM 645 N N . GLN A 1 83 ? 12.375 30.25 -1.375 1 88.75 83 GLN A N 1
ATOM 646 C CA . GLN A 1 83 ? 13.406 29.219 -1.188 1 88.75 83 GLN A CA 1
ATOM 647 C C . GLN A 1 83 ? 14.086 28.875 -2.512 1 88.75 83 GLN A C 1
ATOM 649 O O . GLN A 1 83 ? 13.43 28.828 -3.557 1 88.75 83 GLN A O 1
ATOM 654 N N . LYS A 1 84 ? 15.367 28.719 -2.426 1 79.62 84 LYS A N 1
ATOM 655 C CA . LYS A 1 84 ? 16.078 28.203 -3.588 1 79.62 84 LYS A CA 1
ATOM 656 C C . LYS A 1 84 ? 15.695 26.75 -3.857 1 79.62 84 LYS A C 1
ATOM 658 O O . LYS A 1 84 ? 15.492 25.969 -2.924 1 79.62 84 LYS A O 1
ATOM 663 N N . THR A 1 85 ? 15.406 26.547 -5.117 1 74.81 85 THR A N 1
ATOM 664 C CA . THR A 1 85 ? 15.031 25.188 -5.504 1 74.81 85 THR A CA 1
ATOM 665 C C . THR A 1 85 ? 16.062 24.594 -6.461 1 74.81 85 THR A C 1
ATOM 667 O O . THR A 1 85 ? 16.75 25.328 -7.18 1 74.81 85 THR A O 1
ATOM 670 N N . GLY A 1 86 ? 16.469 23.406 -6.332 1 65.88 86 GLY A N 1
ATOM 671 C CA . GLY A 1 86 ? 17.438 22.766 -7.207 1 65.88 86 GLY A CA 1
ATOM 672 C C . GLY A 1 86 ? 17.844 21.391 -6.734 1 65.88 86 GLY A C 1
ATOM 673 O O . GLY A 1 86 ? 17.328 20.891 -5.73 1 65.88 86 GLY A O 1
ATOM 674 N N . VAL A 1 87 ? 18.672 20.75 -7.535 1 57.25 87 VAL A N 1
ATOM 675 C CA . VAL A 1 87 ? 19.078 19.359 -7.348 1 57.25 87 VAL A CA 1
ATOM 676 C C . VAL A 1 87 ? 20.172 19.281 -6.285 1 57.25 87 VAL A C 1
ATOM 678 O O . VAL A 1 87 ? 20.281 18.281 -5.574 1 57.25 87 VAL A O 1
ATOM 681 N N . ALA A 1 88 ? 20.844 20.281 -6.102 1 57.78 88 ALA A N 1
ATOM 682 C CA . ALA A 1 88 ? 21.859 20.266 -5.051 1 57.78 88 ALA A CA 1
ATOM 683 C C . ALA A 1 88 ? 21.219 20.391 -3.672 1 57.78 88 ALA A C 1
ATOM 685 O O . ALA A 1 88 ? 20.078 20.844 -3.549 1 57.78 88 ALA A O 1
ATOM 686 N N . ILE A 1 89 ? 21.812 19.656 -2.73 1 60.16 89 ILE A N 1
ATOM 687 C CA . ILE A 1 89 ? 21.297 19.812 -1.372 1 60.16 89 ILE A CA 1
ATOM 688 C C . ILE A 1 89 ? 21.297 21.297 -0.988 1 60.16 89 ILE A C 1
ATOM 690 O O . ILE A 1 89 ? 22.328 21.844 -0.596 1 60.16 89 ILE A O 1
ATOM 694 N N . GLU A 1 90 ? 20.234 21.922 -1.268 1 58 90 GLU A N 1
ATOM 695 C CA . GLU A 1 90 ? 20.094 23.359 -1.069 1 58 90 GLU A CA 1
ATOM 696 C C . GLU A 1 90 ? 19.719 23.688 0.374 1 58 90 GLU A C 1
ATOM 698 O O . GLU A 1 90 ? 20.25 24.641 0.954 1 58 90 GLU A O 1
ATOM 703 N N . THR A 1 91 ? 18.891 22.766 0.849 1 67.81 91 THR A N 1
ATOM 704 C CA . THR A 1 91 ? 18.406 23.109 2.186 1 67.81 91 THR A CA 1
ATOM 705 C C . THR A 1 91 ? 19.156 22.297 3.244 1 67.81 91 THR A C 1
ATOM 707 O O . THR A 1 91 ? 19.031 21.078 3.303 1 67.81 91 THR A O 1
ATOM 710 N N . GLN A 1 92 ? 20.062 22.906 3.945 1 73.94 92 GLN A N 1
ATOM 711 C CA . GLN A 1 92 ? 20.844 22.234 4.988 1 73.94 92 GLN A CA 1
ATOM 712 C C . GLN A 1 92 ? 20.219 22.469 6.363 1 73.94 92 GLN A C 1
ATOM 714 O O . GLN A 1 92 ? 20.469 21.703 7.297 1 73.94 92 GLN A O 1
ATOM 719 N N . GLY A 1 93 ? 19.469 23.531 6.422 1 87.62 93 GLY A N 1
ATOM 720 C CA . GLY A 1 93 ? 18.891 23.859 7.719 1 87.62 93 GLY A CA 1
ATOM 721 C C . GLY A 1 93 ? 17.391 24 7.691 1 87.62 93 GLY A C 1
ATOM 722 O O . GLY A 1 93 ? 16.734 23.516 6.766 1 87.62 93 GLY A O 1
ATOM 723 N N . PHE A 1 94 ? 16.875 24.516 8.789 1 92.56 94 PHE A N 1
ATOM 724 C CA . PHE A 1 94 ? 15.453 24.75 8.93 1 92.56 94 PHE A CA 1
ATOM 725 C C . PHE A 1 94 ? 15.109 26.203 8.578 1 92.56 94 PHE A C 1
ATOM 727 O O . PHE A 1 94 ? 15.789 27.125 9.016 1 92.56 94 PHE A O 1
ATOM 734 N N . THR A 1 95 ? 14.172 26.375 7.77 1 93.88 95 THR A N 1
ATOM 735 C CA . THR A 1 95 ? 13.719 27.719 7.422 1 93.88 95 THR A CA 1
ATOM 736 C C . THR A 1 95 ? 12.242 27.891 7.742 1 93.88 95 THR A C 1
ATOM 738 O O . THR A 1 95 ? 11.398 27.109 7.27 1 93.88 95 THR A O 1
ATOM 741 N N . PHE A 1 96 ? 11.953 28.844 8.57 1 95.38 96 PHE A N 1
ATOM 742 C CA . PHE A 1 96 ? 10.57 29.266 8.812 1 95.38 96 PHE A CA 1
ATOM 743 C C . PHE A 1 96 ? 10.125 30.266 7.762 1 95.38 96 PHE A C 1
ATOM 745 O O . PHE A 1 96 ? 10.773 31.297 7.559 1 95.38 96 PHE A O 1
ATOM 752 N N . ILE A 1 97 ? 9.102 29.938 7.043 1 96.44 97 ILE A N 1
ATOM 753 C CA . ILE A 1 97 ? 8.562 30.844 6.031 1 96.44 97 ILE A CA 1
ATOM 754 C C . ILE A 1 97 ? 7.168 31.297 6.438 1 96.44 97 ILE A C 1
ATOM 756 O O . ILE A 1 97 ? 6.258 30.484 6.59 1 96.44 97 ILE A O 1
ATOM 760 N N . THR A 1 98 ? 7.004 32.562 6.617 1 96.19 98 THR A N 1
ATOM 761 C CA . THR A 1 98 ? 5.742 33.094 7.133 1 96.19 98 THR A CA 1
ATOM 762 C C . THR A 1 98 ? 5.395 34.406 6.477 1 96.19 98 THR A C 1
ATOM 764 O O . THR A 1 98 ? 6.234 35 5.805 1 96.19 98 THR A O 1
ATOM 767 N N . SER A 1 99 ? 4.137 34.781 6.586 1 95 99 SER A N 1
ATOM 768 C CA . SER A 1 99 ? 3.645 36.031 6.02 1 95 99 SER A CA 1
ATOM 769 C C . SER A 1 99 ? 3.791 37.188 7.012 1 95 99 SER A C 1
ATOM 771 O O . SER A 1 99 ? 3.553 37 8.211 1 95 99 SER A O 1
ATOM 773 N N . GLY A 1 100 ? 4.223 38.344 6.551 1 92 100 GLY A N 1
ATOM 774 C CA . GLY A 1 100 ? 4.344 39.562 7.344 1 92 100 GLY A CA 1
ATOM 775 C C . GLY A 1 100 ? 4.141 40.844 6.531 1 92 100 GLY A C 1
ATOM 776 O O . GLY A 1 100 ? 3.795 40.781 5.352 1 92 100 GLY A O 1
ATOM 777 N N . ARG A 1 101 ? 4.262 41.906 7.219 1 89.81 101 ARG A N 1
ATOM 778 C CA . ARG A 1 101 ? 4.023 43.219 6.59 1 89.81 101 ARG A CA 1
ATOM 779 C C . ARG A 1 101 ? 5.195 43.594 5.699 1 89.81 101 ARG A C 1
ATOM 781 O O . ARG A 1 101 ? 5.004 44.219 4.652 1 89.81 101 ARG A O 1
ATOM 788 N N . LYS A 1 102 ? 6.441 43.25 6.117 1 91.81 102 LYS A N 1
ATOM 789 C CA . LYS A 1 102 ? 7.656 43.562 5.375 1 91.81 102 LYS A CA 1
ATOM 790 C C . LYS A 1 102 ? 8.5 42.312 5.125 1 91.81 102 LYS A C 1
ATOM 792 O O . LYS A 1 102 ? 8.617 41.438 6.004 1 91.81 102 LYS A O 1
ATOM 797 N N . ARG A 1 103 ? 9.078 42.344 3.924 1 91.62 103 ARG A N 1
ATOM 798 C CA . ARG A 1 103 ? 9.984 41.25 3.621 1 91.62 103 ARG A CA 1
ATOM 799 C C . ARG A 1 103 ? 11.25 41.312 4.473 1 91.62 103 ARG A C 1
ATOM 801 O O . ARG A 1 103 ? 11.875 42.375 4.559 1 91.62 103 ARG A O 1
ATOM 808 N N . GLU A 1 104 ? 11.516 40.281 5.141 1 92.88 104 GLU A N 1
ATOM 809 C CA . GLU A 1 104 ? 12.68 40.25 6.023 1 92.88 104 GLU A CA 1
ATOM 810 C C . GLU A 1 104 ? 13.242 38.844 6.148 1 92.88 104 GLU A C 1
ATOM 812 O O . GLU A 1 104 ? 12.516 37.844 5.992 1 92.88 104 GLU A O 1
ATOM 817 N N . SER A 1 105 ? 14.523 38.75 6.336 1 93.19 105 SER A N 1
ATOM 818 C CA . SER A 1 105 ? 15.203 37.5 6.676 1 93.19 105 SER A CA 1
ATOM 819 C C . SER A 1 105 ? 15.805 37.562 8.078 1 93.19 105 SER A C 1
ATOM 821 O O . SER A 1 105 ? 16.484 38.531 8.422 1 93.19 105 SER A O 1
ATOM 823 N N . LEU A 1 106 ? 15.484 36.594 8.844 1 92.06 106 LEU A N 1
ATOM 824 C CA . LEU A 1 106 ? 15.961 36.594 10.227 1 92.06 106 LEU A CA 1
ATOM 825 C C . LEU A 1 106 ? 16.938 35.438 10.453 1 92.06 106 LEU A C 1
ATOM 827 O O . LEU A 1 106 ? 16.797 34.375 9.852 1 92.06 106 LEU A O 1
ATOM 831 N N . THR A 1 107 ? 17.859 35.688 11.391 1 87.94 107 THR A N 1
ATOM 832 C CA . THR A 1 107 ? 18.812 34.656 11.805 1 87.94 107 THR A CA 1
ATOM 833 C C . THR A 1 107 ? 18.156 33.656 12.773 1 87.94 107 THR A C 1
ATOM 835 O O . THR A 1 107 ? 17.031 33.875 13.203 1 87.94 107 THR A O 1
ATOM 838 N N . GLY A 1 108 ? 18.953 32.625 13.164 1 87.62 108 GLY A N 1
ATOM 839 C CA . GLY A 1 108 ? 18.438 31.594 14.039 1 87.62 108 GLY A CA 1
ATOM 840 C C . GLY A 1 108 ? 17.984 32.125 15.391 1 87.62 108 GLY A C 1
ATOM 841 O O . GLY A 1 108 ? 16.891 31.797 15.844 1 87.62 108 GLY A O 1
ATOM 842 N N . ASN A 1 109 ? 18.766 32.938 15.984 1 84.19 109 ASN A N 1
ATOM 843 C CA . ASN A 1 109 ? 18.438 33.469 17.297 1 84.19 109 ASN A CA 1
ATOM 844 C C . ASN A 1 109 ? 17.188 34.344 17.25 1 84.19 109 ASN A C 1
ATOM 846 O O . ASN A 1 109 ? 16.328 34.25 18.125 1 84.19 109 ASN A O 1
ATOM 850 N N . ALA A 1 110 ? 17.156 35.188 16.297 1 86.88 110 ALA A N 1
ATOM 851 C CA . ALA A 1 110 ? 16 36.062 16.125 1 86.88 110 ALA A CA 1
ATOM 852 C C . ALA A 1 110 ? 14.734 35.25 15.859 1 86.88 110 ALA A C 1
ATOM 854 O O . ALA A 1 110 ? 13.656 35.594 16.344 1 86.88 110 ALA A O 1
ATOM 855 N N . THR A 1 111 ? 14.953 34.188 15.094 1 87.94 111 THR A N 1
ATOM 856 C CA . THR A 1 111 ? 13.836 33.312 14.766 1 87.94 111 THR A CA 1
ATOM 857 C C . THR A 1 111 ? 13.266 32.688 16.016 1 87.94 111 THR A C 1
ATOM 859 O O . THR A 1 111 ? 12.047 32.625 16.203 1 87.94 111 THR A O 1
ATOM 862 N N . LEU A 1 112 ? 14.078 32.219 16.906 1 85.56 112 LEU A N 1
ATOM 863 C CA . LEU A 1 112 ? 13.648 31.531 18.125 1 85.56 112 LEU A CA 1
ATOM 864 C C . LEU A 1 112 ? 12.953 32.5 19.078 1 85.56 112 LEU A C 1
ATOM 866 O O . LEU A 1 112 ? 12.141 32.094 19.906 1 85.56 112 LEU A O 1
ATOM 870 N N . HIS A 1 113 ? 13.258 33.781 18.922 1 81.94 113 HIS A N 1
ATOM 871 C CA . HIS A 1 113 ? 12.555 34.781 19.703 1 81.94 113 HIS A CA 1
ATOM 872 C C . HIS A 1 113 ? 11.117 34.938 19.219 1 81.94 113 HIS A C 1
ATOM 874 O O . HIS A 1 113 ? 10.211 35.188 20.016 1 81.94 113 HIS A O 1
ATOM 880 N N . LEU A 1 114 ? 10.992 34.844 17.938 1 79.69 114 LEU A N 1
ATOM 881 C CA . LEU A 1 114 ? 9.68 35 17.328 1 79.69 114 LEU A CA 1
ATOM 882 C C . LEU A 1 114 ? 8.805 33.781 17.625 1 79.69 114 LEU A C 1
ATOM 884 O O . LEU A 1 114 ? 7.574 33.906 17.672 1 79.69 114 LEU A O 1
ATOM 888 N N . TYR A 1 115 ? 9.477 32.656 17.859 1 82.81 115 TYR A N 1
ATOM 889 C CA . TYR A 1 115 ? 8.742 31.422 18.062 1 82.81 115 TYR A CA 1
ATOM 890 C C . TYR A 1 115 ? 9.211 30.719 19.328 1 82.81 115 TYR A C 1
ATOM 892 O O . TYR A 1 115 ? 9.906 29.703 19.266 1 82.81 115 TYR A O 1
ATOM 900 N N . PRO A 1 116 ? 8.703 31.188 20.438 1 77.12 116 PRO A N 1
ATOM 901 C CA . PRO A 1 116 ? 9.195 30.672 21.719 1 77.12 116 PRO A CA 1
ATOM 902 C C . PRO A 1 116 ? 8.891 29.203 21.922 1 77.12 116 PRO A C 1
ATOM 904 O O . PRO A 1 116 ? 9.602 28.516 22.672 1 77.12 116 PRO A O 1
ATOM 907 N N . HIS A 1 117 ? 7.871 28.719 21.281 1 78.12 117 HIS A N 1
ATOM 908 C CA . HIS A 1 117 ? 7.488 27.328 21.422 1 78.12 117 HIS A CA 1
ATOM 909 C C . HIS A 1 117 ? 8.57 26.391 20.891 1 78.12 117 HIS A C 1
ATOM 911 O O . HIS A 1 117 ? 8.586 25.203 21.188 1 78.12 117 HIS A O 1
ATOM 917 N N . PHE A 1 118 ? 9.523 26.938 20.094 1 81.5 118 PHE A N 1
ATOM 918 C CA . PHE A 1 118 ? 10.586 26.125 19.516 1 81.5 118 PHE A CA 1
ATOM 919 C C . PHE A 1 118 ? 11.891 26.297 20.281 1 81.5 118 PHE A C 1
ATOM 921 O O . PHE A 1 118 ? 12.945 25.859 19.828 1 81.5 118 PHE A O 1
ATOM 928 N N . ARG A 1 119 ? 11.812 26.875 21.438 1 78.44 119 ARG A N 1
ATOM 929 C CA . ARG A 1 119 ? 12.984 27.125 22.266 1 78.44 119 ARG A CA 1
ATOM 930 C C . ARG A 1 119 ? 13.664 25.812 22.672 1 78.44 119 ARG A C 1
ATOM 932 O O . ARG A 1 119 ? 14.891 25.75 22.781 1 78.44 119 ARG A O 1
ATOM 939 N N . PRO A 1 120 ? 12.883 24.766 22.906 1 77 120 PRO A N 1
ATOM 940 C CA . PRO A 1 120 ? 13.539 23.5 23.234 1 77 120 PRO A CA 1
ATOM 941 C C . PRO A 1 120 ? 14.547 23.062 22.188 1 77 120 PRO A C 1
ATOM 943 O O . PRO A 1 120 ? 15.438 22.266 22.469 1 77 120 PRO A O 1
ATOM 946 N N . LEU A 1 121 ? 14.469 23.625 21.031 1 78.38 121 LEU A N 1
ATOM 947 C CA . LEU A 1 121 ? 15.383 23.281 19.938 1 78.38 121 LEU A CA 1
ATOM 948 C C . LEU A 1 121 ? 16.781 23.812 20.219 1 78.38 121 LEU A C 1
ATOM 950 O O . LEU A 1 121 ? 17.75 23.359 19.609 1 78.38 121 LEU A O 1
ATOM 954 N N . LEU A 1 122 ? 16.797 24.766 21.109 1 75.38 122 LEU A N 1
ATOM 955 C CA . LEU A 1 122 ? 18.094 25.328 21.5 1 75.38 122 LEU A CA 1
ATOM 956 C C . LEU A 1 122 ? 18.969 24.266 22.156 1 75.38 122 LEU A C 1
ATOM 958 O O . LEU A 1 122 ? 20.188 24.438 22.234 1 75.38 122 LEU A O 1
ATOM 962 N N . GLU A 1 123 ? 18.297 23.25 22.547 1 79.19 123 GLU A N 1
ATOM 963 C CA . GLU A 1 123 ? 19.031 22.172 23.203 1 79.19 123 GLU A CA 1
ATOM 964 C C . GLU A 1 123 ? 19.891 21.391 22.203 1 79.19 123 GLU A C 1
ATOM 966 O O . GLU A 1 123 ? 20.828 20.703 22.578 1 79.19 123 GLU A O 1
ATOM 971 N N . PHE A 1 124 ? 19.578 21.594 20.984 1 82.69 124 PHE A N 1
ATOM 972 C CA . PHE A 1 124 ? 20.328 20.859 19.953 1 82.69 124 PHE A CA 1
ATOM 973 C C . PHE A 1 124 ? 21.547 21.672 19.5 1 82.69 124 PHE A C 1
ATOM 975 O O . PHE A 1 124 ? 21.391 22.703 18.859 1 82.69 124 PHE A O 1
ATOM 982 N N . LYS A 1 125 ? 22.688 21.141 19.828 1 82.69 125 LYS A N 1
ATOM 983 C CA . LYS A 1 125 ? 23.938 21.828 19.5 1 82.69 125 LYS A CA 1
ATOM 984 C C . LYS A 1 125 ? 24.047 22.094 18 1 82.69 125 LYS A C 1
ATOM 986 O O . LYS A 1 125 ? 23.875 21.172 17.188 1 82.69 125 LYS A O 1
ATOM 991 N N . GLY A 1 126 ? 24.188 23.312 17.641 1 84.56 126 GLY A N 1
ATOM 992 C CA . GLY A 1 126 ? 24.5 23.656 16.266 1 84.56 126 GLY A CA 1
ATOM 993 C C . GLY A 1 126 ? 23.266 23.969 15.438 1 84.56 126 GLY A C 1
ATOM 994 O O . GLY A 1 126 ? 23.375 24.531 14.344 1 84.56 126 GLY A O 1
ATOM 995 N N . VAL A 1 127 ? 22.078 23.703 15.906 1 86 127 VAL A N 1
ATOM 996 C CA . VAL A 1 127 ? 20.859 23.844 15.102 1 86 127 VAL A CA 1
ATOM 997 C C . VAL A 1 127 ? 20.562 25.312 14.852 1 86 127 VAL A C 1
ATOM 999 O O . VAL A 1 127 ? 20.062 25.688 13.789 1 86 127 VAL A O 1
ATOM 1002 N N . THR A 1 128 ? 20.922 26.172 15.789 1 87.12 128 THR A N 1
ATOM 1003 C CA . THR A 1 128 ? 20.609 27.594 15.711 1 87.12 128 THR A CA 1
ATOM 1004 C C . THR A 1 128 ? 21.328 28.25 14.523 1 87.12 128 THR A C 1
ATOM 1006 O O . THR A 1 128 ? 20.797 29.172 13.906 1 87.12 128 THR A O 1
ATOM 1009 N N . ASP A 1 129 ? 22.531 27.656 14.195 1 87.75 129 ASP A N 1
ATOM 1010 C CA . ASP A 1 129 ? 23.312 28.188 13.078 1 87.75 129 ASP A CA 1
ATOM 1011 C C . ASP A 1 129 ? 22.672 27.828 11.742 1 87.75 129 ASP A C 1
ATOM 1013 O O . ASP A 1 129 ? 23 28.406 10.711 1 87.75 129 ASP A O 1
ATOM 1017 N N . TYR A 1 130 ? 21.766 26.922 11.805 1 89.31 130 TYR A N 1
ATOM 1018 C CA . TYR A 1 130 ? 21.141 26.453 10.578 1 89.31 130 TYR A CA 1
ATOM 1019 C C . TYR A 1 130 ? 19.641 26.703 10.594 1 89.31 130 TYR A C 1
ATOM 1021 O O . TYR A 1 130 ? 18.875 25.984 9.945 1 89.31 130 TYR A O 1
ATOM 1029 N N . LEU A 1 131 ? 19.297 27.625 11.414 1 90.94 131 LEU A N 1
ATOM 1030 C CA . LEU A 1 131 ? 17.906 28.062 11.516 1 90.94 131 LEU A CA 1
ATOM 1031 C C . LEU A 1 131 ? 17.734 29.484 10.961 1 90.94 131 LEU A C 1
ATOM 1033 O O . LEU A 1 131 ? 18.562 30.359 11.227 1 90.94 131 LEU A O 1
ATOM 1037 N N . SER A 1 132 ? 16.719 29.688 10.141 1 91.94 132 SER A N 1
ATOM 1038 C CA . SER A 1 132 ? 16.422 31.016 9.625 1 91.94 132 SER A CA 1
ATOM 1039 C C . SER A 1 132 ? 14.922 31.203 9.422 1 91.94 132 SER A C 1
ATOM 1041 O O . SER A 1 132 ? 14.156 30.234 9.438 1 91.94 132 SER A O 1
ATOM 1043 N N . ALA A 1 133 ? 14.5 32.406 9.352 1 93.75 133 ALA A N 1
ATOM 1044 C CA . ALA A 1 133 ? 13.117 32.75 9.039 1 93.75 133 ALA A CA 1
ATOM 1045 C C . ALA A 1 133 ? 13.031 33.688 7.852 1 93.75 133 ALA A C 1
ATOM 1047 O O . ALA A 1 133 ? 13.852 34.594 7.719 1 93.75 133 ALA A O 1
ATOM 1048 N N . GLU A 1 134 ? 12.234 33.344 6.934 1 95.19 134 GLU A N 1
ATOM 1049 C CA . GLU A 1 134 ? 11.93 34.188 5.789 1 95.19 134 GLU A CA 1
ATOM 1050 C C . GLU A 1 134 ? 10.516 34.75 5.871 1 95.19 134 GLU A C 1
ATOM 1052 O O . GLU A 1 134 ? 9.547 34 5.91 1 95.19 134 GLU A O 1
ATOM 1057 N N . ILE A 1 135 ? 10.391 36.062 5.902 1 94.94 135 ILE A N 1
ATOM 1058 C CA . ILE A 1 135 ? 9.094 36.719 5.965 1 94.94 135 ILE A CA 1
ATOM 1059 C C . ILE A 1 135 ? 8.711 37.25 4.582 1 94.94 135 ILE A C 1
ATOM 1061 O O . ILE A 1 135 ? 9.477 37.969 3.959 1 94.94 135 ILE A O 1
ATOM 1065 N N . SER A 1 136 ? 7.648 36.781 4.082 1 95.56 136 SER A N 1
ATOM 1066 C CA . SER A 1 136 ? 7.094 37.188 2.795 1 95.56 136 SER A CA 1
ATOM 1067 C C . SER A 1 136 ? 5.852 38.031 2.975 1 95.56 136 SER A C 1
ATOM 1069 O O . SER A 1 136 ? 5.141 37.906 3.975 1 95.56 136 SER A O 1
ATOM 1071 N N . THR A 1 137 ? 5.516 38.906 2.021 1 94.12 137 THR A N 1
ATOM 1072 C CA . THR A 1 137 ? 4.336 39.781 2.104 1 94.12 137 THR A CA 1
ATOM 1073 C C . THR A 1 137 ? 3.156 39.125 1.369 1 94.12 137 THR A C 1
ATOM 1075 O O . THR A 1 137 ? 2.064 39.719 1.337 1 94.12 137 THR A O 1
ATOM 1078 N N . SER A 1 138 ? 3.441 37.938 0.869 1 94.5 138 SER A N 1
ATOM 1079 C CA . SER A 1 138 ? 2.383 37.25 0.138 1 94.5 138 SER A CA 1
ATOM 1080 C C . SER A 1 138 ? 1.183 36.969 1.037 1 94.5 138 SER A C 1
ATOM 1082 O O . SER A 1 138 ? 1.345 36.625 2.215 1 94.5 138 SER A O 1
ATOM 1084 N N . LYS A 1 139 ? -0.071 37.094 0.444 1 90.94 139 LYS A N 1
ATOM 1085 C CA . LYS A 1 139 ? -1.314 36.75 1.128 1 90.94 139 LYS A CA 1
ATOM 1086 C C . LYS A 1 139 ? -2.107 35.719 0.34 1 90.94 139 LYS A C 1
ATOM 1088 O O . LYS A 1 139 ? -3.32 35.562 0.517 1 90.94 139 LYS A O 1
ATOM 1093 N N . GLN A 1 140 ? -1.377 35.094 -0.577 1 93 140 GLN A N 1
ATOM 1094 C CA . GLN A 1 140 ? -2.027 34.094 -1.435 1 93 140 GLN A CA 1
ATOM 1095 C C . GLN A 1 140 ? -2.521 32.906 -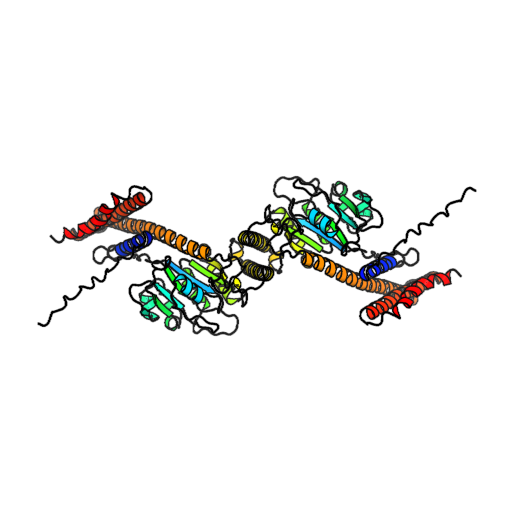0.624 1 93 140 GLN A C 1
ATOM 1097 O O . GLN A 1 140 ? -1.879 32.5 0.347 1 93 140 GLN A O 1
ATOM 1102 N N . LYS A 1 141 ? -3.686 32.344 -1.002 1 93.44 141 LYS A N 1
ATOM 1103 C CA . LYS A 1 141 ? -4.32 31.203 -0.338 1 93.44 141 LYS A CA 1
ATOM 1104 C C . LYS A 1 141 ? -4.551 31.484 1.143 1 93.44 141 LYS A C 1
ATOM 1106 O O . LYS A 1 141 ? -5.262 32.438 1.494 1 93.44 141 LYS A O 1
ATOM 1111 N N . LYS A 1 142 ? -4.156 30.922 2.025 1 94.56 142 LYS A N 1
ATOM 1112 C CA . LYS A 1 142 ? -4.289 31.172 3.461 1 94.56 142 LYS A CA 1
ATOM 1113 C C . LYS A 1 142 ? -2.92 31.328 4.117 1 94.56 142 LYS A C 1
ATOM 1115 O O . LYS A 1 142 ? -2.762 31.062 5.309 1 94.56 142 LYS A O 1
ATOM 1120 N N . PHE A 1 143 ? -2.066 31.875 3.252 1 96.06 143 PHE A N 1
ATOM 1121 C CA . PHE A 1 143 ? -0.687 31.953 3.715 1 96.06 143 PHE A CA 1
ATOM 1122 C C . PHE A 1 143 ? -0.573 32.875 4.914 1 96.06 143 PHE A C 1
ATOM 1124 O O . PHE A 1 143 ? 0.296 32.719 5.77 1 96.06 143 PHE A O 1
ATOM 1131 N N . SER A 1 144 ? -1.408 33.875 5.105 1 94.44 144 SER A N 1
ATOM 1132 C CA . SER A 1 144 ? -1.395 34.812 6.219 1 94.44 144 SER A CA 1
ATOM 1133 C C . SER A 1 144 ? -1.557 34.094 7.555 1 94.44 144 SER A C 1
ATOM 1135 O O . SER A 1 144 ? -1.21 34.625 8.602 1 94.44 144 SER A O 1
ATOM 1137 N N . LEU A 1 145 ? -2.041 32.812 7.496 1 95.69 145 LEU A N 1
ATOM 1138 C CA . LEU A 1 145 ? -2.307 32.094 8.719 1 95.69 145 LEU A CA 1
ATOM 1139 C C . LEU A 1 145 ? -1.398 30.859 8.828 1 95.69 145 LEU A C 1
ATOM 1141 O O . LEU A 1 145 ? -1.628 29.984 9.656 1 95.69 145 LEU A O 1
ATOM 1145 N N . VAL A 1 146 ? -0.366 30.844 7.953 1 97.12 146 VAL A N 1
ATOM 1146 C CA . VAL A 1 146 ? 0.454 29.641 7.902 1 97.12 146 VAL A CA 1
ATOM 1147 C C . VAL A 1 146 ? 1.929 30 8.047 1 97.12 146 VAL A C 1
ATOM 1149 O O . VAL A 1 146 ? 2.387 30.984 7.453 1 97.12 146 VAL A O 1
ATOM 1152 N N . THR A 1 147 ? 2.586 29.375 8.859 1 96.69 147 THR A N 1
ATOM 1153 C CA . THR A 1 147 ? 4.047 29.344 8.859 1 96.69 147 THR A CA 1
ATOM 1154 C C . THR A 1 147 ? 4.559 27.984 8.414 1 96.69 147 THR A C 1
ATOM 1156 O O . THR A 1 147 ? 4.27 26.969 9.055 1 96.69 147 THR A O 1
ATOM 1159 N N . PHE A 1 148 ? 5.305 27.938 7.355 1 97.62 148 PHE A N 1
ATOM 1160 C CA . PHE A 1 148 ? 5.91 26.688 6.887 1 97.62 148 PHE A CA 1
ATOM 1161 C C . PHE A 1 148 ? 7.281 26.484 7.523 1 97.62 148 PHE A C 1
ATOM 1163 O O . PHE A 1 148 ? 8.047 27.438 7.691 1 97.62 148 PHE A O 1
ATOM 1170 N N . VAL A 1 149 ? 7.547 25.312 7.863 1 96.06 149 VAL A N 1
ATOM 1171 C CA . VAL A 1 149 ? 8.898 24.938 8.266 1 96.06 149 VAL A CA 1
ATOM 1172 C C . VAL A 1 149 ? 9.5 24.016 7.211 1 96.06 149 VAL A C 1
ATOM 1174 O O . VAL A 1 149 ? 9.102 22.859 7.078 1 96.06 149 VAL A O 1
ATOM 1177 N N . ASP A 1 150 ? 10.406 24.547 6.465 1 95.62 150 ASP A N 1
ATOM 1178 C CA . ASP A 1 150 ? 11.164 23.781 5.488 1 95.62 150 ASP A CA 1
ATOM 1179 C C . ASP A 1 150 ? 12.305 23.016 6.156 1 95.62 150 ASP A C 1
ATOM 1181 O O . ASP A 1 150 ? 13.125 23.609 6.859 1 95.62 150 ASP A O 1
ATOM 1185 N N . THR A 1 151 ? 12.352 21.75 5.965 1 94.88 151 THR A N 1
ATOM 1186 C CA . THR A 1 151 ? 13.352 20.922 6.629 1 94.88 151 THR A CA 1
ATOM 1187 C C . THR A 1 151 ? 14.438 20.484 5.645 1 94.88 151 THR A C 1
ATOM 1189 O O . THR A 1 151 ? 14.234 20.531 4.43 1 94.88 151 THR A O 1
ATOM 1192 N N . PRO A 1 152 ? 15.594 20.172 6.172 1 91 152 PRO A N 1
ATOM 1193 C CA . PRO A 1 152 ? 16.641 19.656 5.285 1 91 152 PRO A CA 1
ATOM 1194 C C . PRO A 1 152 ? 16.219 18.391 4.547 1 91 152 PRO A C 1
ATOM 1196 O O . PRO A 1 152 ? 15.461 17.578 5.086 1 91 152 PRO A O 1
ATOM 1199 N N . GLY A 1 153 ? 16.781 18.344 3.332 1 89.31 153 GLY A N 1
ATOM 1200 C CA . GLY A 1 153 ? 16.562 17.094 2.602 1 89.31 153 GLY A CA 1
ATOM 1201 C C . GLY A 1 153 ? 17.266 15.906 3.227 1 89.31 153 GLY A C 1
ATOM 1202 O O . GLY A 1 153 ? 18.438 15.984 3.584 1 89.31 153 GLY A O 1
ATOM 1203 N N . LEU A 1 154 ? 16.562 14.852 3.381 1 89.38 154 LEU A N 1
ATOM 1204 C CA . LEU A 1 154 ? 17.094 13.68 4.07 1 89.38 154 LEU A CA 1
ATOM 1205 C C . LEU A 1 154 ? 17.703 12.703 3.082 1 89.38 154 LEU A C 1
ATOM 1207 O O . LEU A 1 154 ? 17.172 12.492 1.993 1 89.38 154 LEU A O 1
ATOM 1211 N N . VAL A 1 155 ? 18.797 12.242 3.355 1 85.62 155 VAL A N 1
ATOM 1212 C CA . VAL A 1 155 ? 19.5 11.258 2.541 1 85.62 155 VAL A CA 1
ATOM 1213 C C . VAL A 1 155 ? 19.984 10.117 3.424 1 85.62 155 VAL A C 1
ATOM 1215 O O . VAL A 1 155 ? 20.234 10.305 4.613 1 85.62 155 VAL A O 1
ATOM 1218 N N . ASP A 1 156 ? 19.953 8.922 2.703 1 81.56 156 ASP A N 1
ATOM 1219 C CA . ASP A 1 156 ? 20.594 7.801 3.4 1 81.56 156 ASP A CA 1
ATOM 1220 C C . ASP A 1 156 ? 22.109 7.863 3.287 1 81.56 156 ASP A C 1
ATOM 1222 O O . ASP A 1 156 ? 22.641 8.539 2.408 1 81.56 156 ASP A O 1
ATOM 1226 N N . GLY A 1 157 ? 22.75 7.262 4.117 1 73.25 157 GLY A N 1
ATOM 1227 C CA . GLY A 1 157 ? 24.188 7.152 3.955 1 73.25 157 GLY A CA 1
ATOM 1228 C C . GLY A 1 157 ? 24.969 8.023 4.926 1 73.25 157 GLY A C 1
ATOM 1229 O O . GLY A 1 157 ? 24.469 8.367 5.996 1 73.25 157 GLY A O 1
ATOM 1230 N N . ASP A 1 158 ? 26.156 8.414 4.457 1 67.56 158 ASP A N 1
ATOM 1231 C CA . ASP A 1 158 ? 27.172 8.969 5.348 1 67.56 158 ASP A CA 1
ATOM 1232 C C . ASP A 1 158 ? 27.109 10.492 5.375 1 67.56 158 ASP A C 1
ATOM 1234 O O . ASP A 1 158 ? 28.016 11.141 5.891 1 67.56 158 ASP A O 1
ATOM 1238 N N . MET A 1 159 ? 26.078 10.992 4.852 1 69.69 159 MET A N 1
ATOM 1239 C CA . MET A 1 159 ? 26.031 12.453 4.965 1 69.69 159 MET A CA 1
ATOM 1240 C C . MET A 1 159 ? 25.969 12.883 6.43 1 69.69 159 MET A C 1
ATOM 1242 O O . MET A 1 159 ? 25.188 12.336 7.207 1 69.69 159 MET A O 1
ATOM 1246 N N . VAL A 1 160 ? 26.938 13.75 6.699 1 76.31 160 VAL A N 1
ATOM 1247 C CA . VAL A 1 160 ? 26.984 14.25 8.07 1 76.31 160 VAL A CA 1
ATOM 1248 C C . VAL A 1 160 ? 26.281 15.609 8.148 1 76.31 160 VAL A C 1
ATOM 1250 O O . VAL A 1 160 ? 26.672 16.547 7.453 1 76.31 160 VAL A O 1
ATOM 1253 N N . TYR A 1 161 ? 25.219 15.688 8.82 1 82.12 161 TYR A N 1
ATOM 1254 C CA . TYR A 1 161 ? 24.562 16.953 9.156 1 82.12 161 TYR A CA 1
ATOM 1255 C C . TYR A 1 161 ? 25.281 17.641 10.32 1 82.12 161 TYR A C 1
ATOM 1257 O O . TYR A 1 161 ? 25.844 16.969 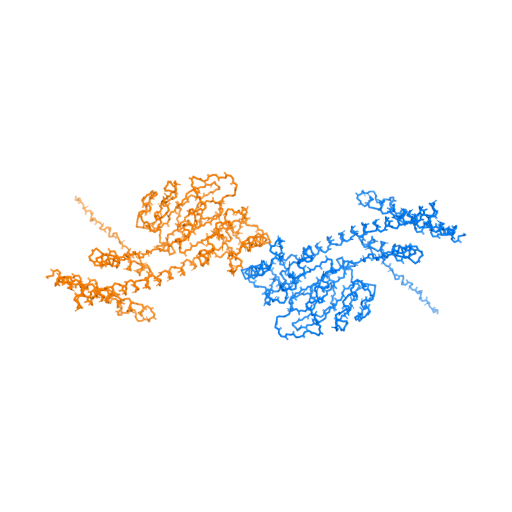11.188 1 82.12 161 TYR A O 1
ATOM 1265 N N . PRO A 1 162 ? 25.344 18.938 10.312 1 84.19 162 PRO A N 1
ATOM 1266 C CA . PRO A 1 162 ? 26.047 19.672 11.375 1 84.19 162 PRO A CA 1
ATOM 1267 C C . PRO A 1 162 ? 25.359 19.562 12.727 1 84.19 162 PRO A C 1
ATOM 1269 O O . PRO A 1 162 ? 25.875 20.031 13.734 1 84.19 162 PRO A O 1
ATOM 1272 N N . PHE A 1 163 ? 24.25 18.969 12.812 1 87.62 163 PHE A N 1
ATOM 1273 C CA . PHE A 1 163 ? 23.484 18.719 14.023 1 87.62 163 PHE A CA 1
ATOM 1274 C C . PHE A 1 163 ? 22.703 17.422 13.914 1 87.62 163 PHE A C 1
ATOM 1276 O O . PHE A 1 163 ? 22.688 16.781 12.859 1 87.62 163 PHE A O 1
ATOM 1283 N N . ASP A 1 164 ? 22.188 17 15.031 1 89.31 164 ASP A N 1
ATOM 1284 C CA . ASP A 1 164 ? 21.359 15.805 15.016 1 89.31 164 ASP A CA 1
ATOM 1285 C C . ASP A 1 164 ? 20.047 16.062 14.281 1 89.31 164 ASP A C 1
ATOM 1287 O O . ASP A 1 164 ? 19.031 16.406 14.906 1 89.31 164 ASP A O 1
ATOM 1291 N N . VAL A 1 165 ? 20.078 15.805 13.055 1 89.62 165 VAL A N 1
ATOM 1292 C CA . VAL A 1 165 ? 18.969 16.156 12.172 1 89.62 165 VAL A CA 1
ATOM 1293 C C . VAL A 1 165 ? 17.75 15.305 12.523 1 89.62 165 VAL A C 1
ATOM 1295 O O . VAL A 1 165 ? 16.609 15.781 12.461 1 89.62 165 VAL A O 1
ATOM 1298 N N . ASN A 1 166 ? 17.906 14.078 12.945 1 91.31 166 ASN A N 1
ATOM 1299 C CA . ASN A 1 166 ? 16.781 13.195 13.289 1 91.31 166 ASN A CA 1
ATOM 1300 C C . ASN A 1 166 ? 16.016 13.711 14.492 1 91.31 166 ASN A C 1
ATOM 1302 O O . ASN A 1 166 ? 14.789 13.852 14.438 1 91.31 166 ASN A O 1
ATOM 1306 N N . ARG A 1 167 ? 16.688 14.062 15.469 1 91.19 167 ARG A N 1
ATOM 1307 C CA . ARG A 1 167 ? 16.062 14.547 16.688 1 91.19 167 ARG A CA 1
ATOM 1308 C C . ARG A 1 167 ? 15.445 15.93 16.469 1 91.19 167 ARG A C 1
ATOM 1310 O O . ARG A 1 167 ? 14.383 16.234 17.016 1 91.19 167 ARG A O 1
ATOM 1317 N N . ALA A 1 168 ? 16.172 16.719 15.75 1 91.12 168 ALA A N 1
ATOM 1318 C CA . ALA A 1 168 ? 15.664 18.062 15.484 1 91.12 168 ALA A CA 1
ATOM 1319 C C . ALA A 1 168 ? 14.336 18.016 14.742 1 91.12 168 ALA A C 1
ATOM 1321 O O . ALA A 1 168 ? 13.367 18.672 15.148 1 91.12 168 ALA A O 1
ATOM 1322 N N . ILE A 1 169 ? 14.266 17.219 13.703 1 93.56 169 ILE A N 1
ATOM 1323 C CA . ILE A 1 169 ? 13.047 17.125 12.906 1 93.56 169 ILE A CA 1
ATOM 1324 C C . ILE A 1 169 ? 11.922 16.531 13.758 1 93.56 169 ILE A C 1
ATOM 1326 O O . ILE A 1 169 ? 10.781 17 13.688 1 93.56 169 ILE A O 1
ATOM 1330 N N . THR A 1 170 ? 12.219 15.547 14.539 1 93.88 170 THR A N 1
ATOM 1331 C CA . THR A 1 170 ? 11.211 14.953 15.414 1 93.88 170 THR A CA 1
ATOM 1332 C C . THR A 1 170 ? 10.68 15.977 16.406 1 93.88 170 THR A C 1
ATOM 1334 O O . THR A 1 170 ? 9.469 16.078 16.625 1 93.88 170 THR A O 1
ATOM 1337 N N . SER A 1 171 ? 11.57 16.781 16.922 1 91.44 171 SER A N 1
ATOM 1338 C CA . SER A 1 171 ? 11.172 17.812 17.875 1 91.44 171 SER A CA 1
ATOM 1339 C C . SER A 1 171 ? 10.312 18.875 17.203 1 91.44 171 SER A C 1
ATOM 1341 O O . SER A 1 171 ? 9.289 19.297 17.75 1 91.44 171 SER A O 1
ATOM 1343 N N . PHE A 1 172 ? 10.711 19.281 16.031 1 91.75 172 PHE A N 1
ATOM 1344 C CA . PHE A 1 172 ? 9.93 20.25 15.281 1 91.75 172 PHE A CA 1
ATOM 1345 C C . PHE A 1 172 ? 8.547 19.703 14.961 1 91.75 172 PHE A C 1
ATOM 1347 O O . PHE A 1 172 ? 7.543 20.406 15.109 1 91.75 172 PHE A O 1
ATOM 1354 N N . GLY A 1 173 ? 8.539 18.453 14.578 1 94.38 173 GLY A N 1
ATOM 1355 C CA . GLY A 1 173 ? 7.281 17.828 14.219 1 94.38 173 GLY A CA 1
ATOM 1356 C C . GLY A 1 173 ? 6.301 17.75 15.375 1 94.38 173 GLY A C 1
ATOM 1357 O O . GLY A 1 173 ? 5.094 17.891 15.18 1 94.38 173 GLY A O 1
ATOM 1358 N N . GLU A 1 174 ? 6.801 17.594 16.531 1 93 174 GLU A N 1
ATOM 1359 C CA . GLU A 1 174 ? 5.961 17.531 17.719 1 93 174 GLU A CA 1
ATOM 1360 C C . GLU A 1 174 ? 5.281 18.875 18 1 93 174 GLU A C 1
ATOM 1362 O O . GLU A 1 174 ? 4.18 18.906 18.547 1 93 174 GLU A O 1
ATOM 1367 N N . GLN A 1 175 ? 5.926 19.906 17.578 1 90.44 175 GLN A N 1
ATOM 1368 C CA . GLN A 1 175 ? 5.41 21.234 17.859 1 90.44 175 GLN A CA 1
ATOM 1369 C C . GLN A 1 175 ? 4.551 21.75 16.719 1 90.44 175 GLN A C 1
ATOM 1371 O O . GLN A 1 175 ? 3.785 22.703 16.875 1 90.44 175 GLN A O 1
ATOM 1376 N N . ALA A 1 176 ? 4.672 21.094 15.57 1 95 176 ALA A N 1
ATOM 1377 C CA . ALA A 1 176 ? 3.912 21.531 14.398 1 95 176 ALA A CA 1
ATOM 1378 C C . ALA A 1 176 ? 2.443 21.125 14.516 1 95 176 ALA A C 1
ATOM 1380 O O . ALA A 1 176 ? 2.088 20.297 15.344 1 95 176 ALA A O 1
ATOM 1381 N N . ASP A 1 177 ? 1.612 21.828 13.766 1 95.81 177 ASP A N 1
ATOM 1382 C CA . ASP A 1 177 ? 0.198 21.469 13.695 1 95.81 177 ASP A CA 1
ATOM 1383 C C . ASP A 1 177 ? -0.053 20.438 12.602 1 95.81 177 ASP A C 1
ATOM 1385 O O . ASP A 1 177 ? -1.025 19.672 12.672 1 95.81 177 ASP A O 1
ATOM 1389 N N . LEU A 1 178 ? 0.783 20.438 11.594 1 97.5 178 LEU A N 1
ATOM 1390 C CA . LEU A 1 178 ? 0.773 19.484 10.492 1 97.5 178 LEU A CA 1
ATOM 1391 C C . LEU A 1 178 ? 2.195 19.109 10.086 1 97.5 178 LEU A C 1
ATOM 1393 O O . LEU A 1 178 ? 3.088 19.953 10.078 1 97.5 178 LEU A O 1
ATOM 1397 N N . VAL A 1 179 ? 2.309 17.859 9.781 1 98.06 179 VAL A N 1
ATOM 1398 C CA . VAL A 1 179 ? 3.574 17.391 9.227 1 98.06 179 VAL A CA 1
ATOM 1399 C C . VAL A 1 179 ? 3.33 16.719 7.879 1 98.06 179 VAL A C 1
ATOM 1401 O O . VAL A 1 179 ? 2.723 15.648 7.812 1 98.06 179 VAL A O 1
ATOM 1404 N N . PHE A 1 180 ? 3.814 17.359 6.816 1 98.31 180 PHE A N 1
ATOM 1405 C CA . PHE A 1 180 ? 3.746 16.781 5.48 1 98.31 180 PHE A CA 1
ATOM 1406 C C . PHE A 1 180 ? 5 15.961 5.18 1 98.31 180 PHE A C 1
ATOM 1408 O O . PHE A 1 180 ? 6.117 16.469 5.316 1 98.31 180 PHE A O 1
ATOM 1415 N N . VAL A 1 181 ? 4.785 14.75 4.836 1 97.19 181 VAL A N 1
ATOM 1416 C CA . VAL A 1 181 ? 5.895 13.898 4.414 1 97.19 181 VAL A CA 1
ATOM 1417 C C . VAL A 1 181 ? 5.84 13.688 2.902 1 97.19 181 VAL A C 1
ATOM 1419 O O . VAL A 1 181 ? 4.879 13.117 2.383 1 97.19 181 VAL A O 1
ATOM 1422 N N . PHE A 1 182 ? 6.891 14.164 2.229 1 96.25 182 PHE A N 1
ATOM 1423 C CA . PHE A 1 182 ? 6.965 14.047 0.777 1 96.25 182 PHE A CA 1
ATOM 1424 C C . PHE A 1 182 ? 7.859 12.883 0.373 1 96.25 182 PHE A C 1
ATOM 1426 O O . PHE A 1 182 ? 9.023 12.82 0.765 1 96.25 182 PHE A O 1
ATOM 1433 N N . PHE A 1 183 ? 7.273 11.961 -0.367 1 94.25 183 PHE A N 1
ATOM 1434 C CA . PHE A 1 183 ? 8.023 10.859 -0.963 1 94.25 183 PHE A CA 1
ATOM 1435 C C . PHE A 1 183 ? 8.219 11.094 -2.457 1 94.25 183 PHE A C 1
ATOM 1437 O O . PHE A 1 183 ? 7.25 11.203 -3.207 1 94.25 183 PHE A O 1
ATOM 1444 N N . ASP A 1 184 ? 9.438 11.141 -2.836 1 90.31 184 ASP A N 1
ATOM 1445 C CA . ASP A 1 184 ? 9.75 11.297 -4.254 1 90.31 184 ASP A CA 1
ATOM 1446 C C . ASP A 1 184 ? 9.914 9.938 -4.926 1 90.31 184 ASP A C 1
ATOM 1448 O O . ASP A 1 184 ? 10.82 9.172 -4.582 1 90.31 184 ASP A O 1
ATOM 1452 N N . PRO A 1 185 ? 9.109 9.656 -5.957 1 83.44 185 PRO A N 1
ATOM 1453 C CA . PRO A 1 185 ? 9.156 8.344 -6.605 1 83.44 185 PRO A CA 1
ATOM 1454 C C . PRO A 1 185 ? 10.477 8.086 -7.328 1 83.44 185 PRO A C 1
ATOM 1456 O O . PRO A 1 185 ? 10.844 6.93 -7.547 1 83.44 185 PRO A O 1
ATOM 1459 N N . MET A 1 186 ? 11.156 9.039 -7.922 1 76.5 186 MET A N 1
ATOM 1460 C CA . MET A 1 186 ? 12.367 8.883 -8.711 1 76.5 186 MET A CA 1
ATOM 1461 C C . MET A 1 186 ? 13.602 8.82 -7.816 1 76.5 186 MET A C 1
ATOM 1463 O O . MET A 1 186 ? 14.641 8.297 -8.219 1 76.5 186 MET A O 1
ATOM 1467 N N . GLY A 1 187 ? 13.43 9.219 -6.715 1 65.06 187 GLY A N 1
ATOM 1468 C CA . GLY A 1 187 ? 14.578 9.25 -5.82 1 65.06 187 GLY A CA 1
ATOM 1469 C C . GLY A 1 187 ? 14.625 8.07 -4.871 1 65.06 187 GLY A C 1
ATOM 1470 O O . GLY A 1 187 ? 14.461 6.926 -5.289 1 65.06 187 GLY A O 1
ATOM 1471 N N . GLN A 1 188 ? 14.914 8.43 -3.779 1 65.25 188 GLN A N 1
ATOM 1472 C CA . GLN A 1 188 ? 15.031 7.477 -2.678 1 65.25 188 GLN A CA 1
ATOM 1473 C C . GLN A 1 188 ? 13.75 7.43 -1.852 1 65.25 188 GLN A C 1
ATOM 1475 O O . GLN A 1 188 ? 13.781 7.621 -0.633 1 65.25 188 GLN A O 1
ATOM 1480 N N . ALA A 1 189 ? 12.648 7.113 -2.564 1 71.06 189 ALA A N 1
ATOM 1481 C CA . ALA A 1 189 ? 11.367 7.117 -1.873 1 71.06 189 ALA A CA 1
ATOM 1482 C C . ALA A 1 189 ? 11.438 6.312 -0.579 1 71.06 189 ALA A C 1
ATOM 1484 O O . ALA A 1 189 ? 10.727 6.613 0.386 1 71.06 189 ALA A O 1
ATOM 1485 N N . LEU A 1 190 ? 12.445 5.523 -0.6 1 74.62 190 LEU A N 1
ATOM 1486 C CA . LEU A 1 190 ? 12.547 4.621 0.541 1 74.62 190 LEU A CA 1
ATOM 1487 C C . LEU A 1 190 ? 13.781 4.926 1.377 1 74.62 190 LEU A C 1
ATOM 1489 O O . LEU A 1 190 ? 14.461 4.012 1.85 1 74.62 190 LEU A O 1
ATOM 1493 N N . CYS A 1 191 ? 14.07 6.164 1.5 1 81.25 191 CYS A N 1
ATOM 1494 C CA . CYS A 1 191 ? 15.117 6.617 2.404 1 81.25 191 CYS A CA 1
ATOM 1495 C C . CYS A 1 191 ? 14.844 6.156 3.832 1 81.25 191 CYS A C 1
ATOM 1497 O O . CYS A 1 191 ? 13.828 6.516 4.422 1 81.25 191 CYS A O 1
ATOM 1499 N N . LYS A 1 192 ? 15.75 5.34 4.336 1 86 192 LYS A N 1
ATOM 1500 C CA . LYS A 1 192 ? 15.57 4.742 5.656 1 86 192 LYS A CA 1
ATOM 1501 C C . LYS A 1 192 ? 15.484 5.816 6.738 1 86 192 LYS A C 1
ATOM 1503 O O . LYS A 1 192 ? 14.719 5.691 7.688 1 86 192 LYS A O 1
ATOM 1508 N N . ARG A 1 193 ? 16.266 6.828 6.605 1 89.31 193 ARG A N 1
ATOM 1509 C CA . ARG A 1 193 ? 16.266 7.914 7.578 1 89.31 193 ARG A CA 1
ATOM 1510 C C . ARG A 1 193 ? 14.891 8.578 7.66 1 89.31 193 ARG A C 1
ATOM 1512 O O . ARG A 1 193 ? 14.375 8.812 8.758 1 89.31 193 ARG A O 1
ATOM 1519 N N . THR A 1 194 ? 14.375 8.867 6.488 1 92 194 THR A N 1
ATOM 1520 C CA . THR A 1 194 ? 13.047 9.469 6.438 1 92 194 THR A CA 1
ATOM 1521 C C . THR A 1 194 ? 12.016 8.57 7.117 1 92 194 THR A C 1
ATOM 1523 O O . THR A 1 194 ? 11.219 9.039 7.934 1 92 194 THR A O 1
ATOM 1526 N N . LEU A 1 195 ? 12.109 7.293 6.852 1 90.44 195 LEU A N 1
ATOM 1527 C CA . LEU A 1 195 ? 11.148 6.344 7.395 1 90.44 195 LEU A CA 1
ATOM 1528 C C . LEU A 1 195 ? 11.305 6.215 8.906 1 90.44 195 LEU A C 1
ATOM 1530 O O . LEU A 1 195 ? 10.32 6.094 9.633 1 90.44 195 LEU A O 1
ATOM 1534 N N . ASN A 1 196 ? 12.492 6.277 9.383 1 91.25 196 ASN A N 1
ATOM 1535 C CA . ASN A 1 196 ? 12.75 6.215 10.812 1 91.25 196 ASN A CA 1
ATOM 1536 C C . ASN A 1 196 ? 12.172 7.426 11.539 1 91.25 196 ASN A C 1
ATOM 1538 O O . ASN A 1 196 ? 11.594 7.293 12.625 1 91.25 196 ASN A O 1
ATOM 1542 N N . ILE A 1 197 ? 12.359 8.562 10.984 1 94.06 197 ILE A N 1
ATOM 1543 C CA . ILE A 1 197 ? 11.828 9.789 11.578 1 94.06 197 ILE A CA 1
ATOM 1544 C C . ILE A 1 197 ? 10.305 9.734 11.602 1 94.06 197 ILE A C 1
ATOM 1546 O O . ILE A 1 197 ? 9.68 10.094 12.602 1 94.06 197 ILE A O 1
ATOM 1550 N N . VAL A 1 198 ? 9.742 9.273 10.492 1 94.25 198 VAL A N 1
ATOM 1551 C CA . VAL A 1 198 ? 8.289 9.148 10.391 1 94.25 198 VAL A CA 1
ATOM 1552 C C . VAL A 1 198 ? 7.773 8.203 11.477 1 94.25 198 VAL A C 1
ATOM 1554 O O . VAL A 1 198 ? 6.746 8.477 12.102 1 94.25 198 VAL A O 1
ATOM 1557 N N . GLU 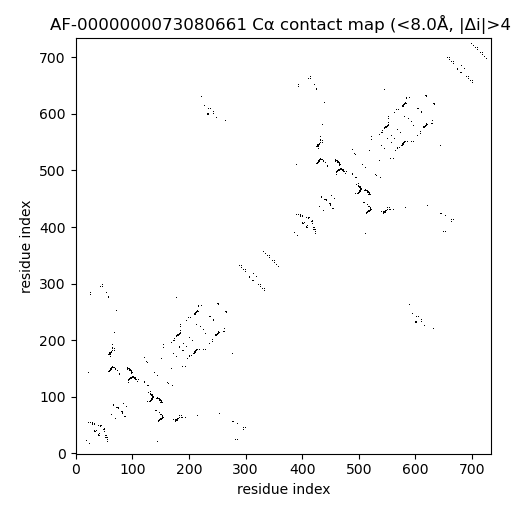A 1 199 ? 8.453 7.168 11.664 1 92.44 199 GLU A N 1
ATOM 1558 C CA . GLU A 1 199 ? 8.078 6.211 12.695 1 92.44 199 GLU A CA 1
ATOM 1559 C C . GLU A 1 199 ? 8.07 6.867 14.078 1 92.44 199 GLU A C 1
ATOM 1561 O O . GLU A 1 199 ? 7.117 6.711 14.844 1 92.44 199 GLU A O 1
ATOM 1566 N N . LYS A 1 200 ? 9.094 7.582 14.383 1 93.88 200 LYS A N 1
ATOM 1567 C CA . LYS A 1 200 ? 9.188 8.266 15.672 1 93.88 200 LYS A CA 1
ATOM 1568 C C . LYS A 1 200 ? 8.078 9.297 15.828 1 93.88 200 LYS A C 1
ATOM 1570 O O . LYS A 1 200 ? 7.461 9.398 16.891 1 93.88 200 LYS A O 1
ATOM 1575 N N . LEU A 1 201 ? 7.824 9.992 14.797 1 94.25 201 LEU A N 1
ATOM 1576 C CA . LEU A 1 201 ? 6.773 11.008 14.82 1 94.25 201 LEU A CA 1
ATOM 1577 C C . LEU A 1 201 ? 5.402 10.359 14.992 1 94.25 201 LEU A C 1
ATOM 1579 O O . LEU A 1 201 ? 4.543 10.891 15.703 1 94.25 201 LEU A O 1
ATOM 1583 N N . SER A 1 202 ? 5.223 9.242 14.32 1 92 202 SER A N 1
ATOM 1584 C CA . SER A 1 202 ? 3.93 8.57 14.352 1 92 202 SER A CA 1
ATOM 1585 C C . SER A 1 202 ? 3.584 8.109 15.766 1 92 202 SER A C 1
ATOM 1587 O O . SER A 1 202 ? 2.408 8 16.125 1 92 202 SER A O 1
ATOM 1589 N N . ASP A 1 203 ? 4.508 7.879 16.594 1 90.38 203 ASP A N 1
ATOM 1590 C CA . ASP A 1 203 ? 4.301 7.453 17.969 1 90.38 203 ASP A CA 1
ATOM 1591 C C . ASP A 1 203 ? 3.711 8.586 18.812 1 90.38 203 ASP A C 1
ATOM 1593 O O . ASP A 1 203 ? 2.979 8.336 19.766 1 90.38 203 ASP A O 1
ATOM 1597 N N . LYS A 1 204 ? 3.99 9.789 18.391 1 89 204 LYS A N 1
ATOM 1598 C CA . LYS A 1 204 ? 3.613 10.922 19.234 1 89 204 LYS A CA 1
ATOM 1599 C C . LYS A 1 204 ? 2.516 11.758 18.578 1 89 204 LYS A C 1
ATOM 1601 O O . LYS A 1 204 ? 1.636 12.281 19.25 1 89 204 LYS A O 1
ATOM 1606 N N . VAL A 1 205 ? 2.643 11.867 17.234 1 91.88 205 VAL A N 1
ATOM 1607 C CA . VAL A 1 205 ? 1.764 12.82 16.562 1 91.88 205 VAL A CA 1
ATOM 1608 C C . VAL A 1 205 ? 1.207 12.195 15.289 1 91.88 205 VAL A C 1
ATOM 1610 O O . VAL A 1 205 ? 1.24 12.812 14.219 1 91.88 205 VAL A O 1
ATOM 1613 N N . ALA A 1 206 ? 0.673 11.047 15.32 1 88.94 206 ALA A N 1
ATOM 1614 C CA . ALA A 1 206 ? 0.161 10.328 14.164 1 88.94 206 ALA A CA 1
ATOM 1615 C C . ALA A 1 206 ? -0.956 11.117 13.477 1 88.94 206 ALA A C 1
ATOM 1617 O O . ALA A 1 206 ? -1.062 11.109 12.25 1 88.94 206 ALA A O 1
ATOM 1618 N N . ASP A 1 207 ? -1.708 11.773 14.266 1 90.62 207 ASP A N 1
ATOM 1619 C CA . ASP A 1 207 ? -2.895 12.461 13.766 1 90.62 207 ASP A CA 1
ATOM 1620 C C . ASP A 1 207 ? -2.514 13.672 12.922 1 90.62 207 ASP A C 1
ATOM 1622 O O . ASP A 1 207 ? -3.332 14.188 12.156 1 90.62 207 ASP A O 1
ATOM 1626 N N . LYS A 1 208 ? -1.227 14.18 12.977 1 94.62 208 LYS A N 1
ATOM 1627 C CA . LYS A 1 208 ? -0.767 15.359 12.258 1 94.62 208 LYS A CA 1
ATOM 1628 C C . LYS A 1 208 ? -0.013 14.977 10.984 1 94.62 208 LYS A C 1
ATOM 1630 O O . LYS A 1 208 ? 0.303 15.836 10.156 1 94.62 208 LYS A O 1
ATOM 1635 N N . LEU A 1 209 ? 0.207 13.688 10.859 1 95.62 209 LEU A N 1
ATOM 1636 C CA . LEU A 1 209 ? 1.036 13.227 9.75 1 95.62 209 LEU A CA 1
ATOM 1637 C C . LEU A 1 209 ? 0.206 13.07 8.484 1 95.62 209 LEU A C 1
ATOM 1639 O O . LEU A 1 209 ? -0.901 12.523 8.523 1 95.62 209 LEU A O 1
ATOM 1643 N N . ARG A 1 210 ? 0.694 13.617 7.418 1 96.81 210 ARG A N 1
ATOM 1644 C CA . ARG A 1 210 ? 0.123 13.43 6.086 1 96.81 210 ARG A CA 1
ATOM 1645 C C . ARG A 1 210 ? 1.194 13.016 5.086 1 96.81 210 ARG A C 1
ATOM 1647 O O . ARG A 1 210 ? 2.27 13.617 5.031 1 96.81 210 ARG A O 1
ATOM 1654 N N . PHE A 1 211 ? 0.881 12.023 4.324 1 96.19 211 PHE A N 1
ATOM 1655 C CA . PHE A 1 211 ? 1.839 11.5 3.357 1 96.19 211 PHE A CA 1
ATOM 1656 C C . PHE A 1 211 ? 1.437 11.883 1.938 1 96.19 211 PHE A C 1
ATOM 1658 O O . PHE A 1 211 ? 0.254 11.844 1.592 1 96.19 211 PHE A O 1
ATOM 1665 N N . TYR A 1 212 ? 2.459 12.227 1.145 1 96.62 212 TYR A N 1
ATOM 1666 C CA . TYR A 1 212 ? 2.203 12.578 -0.25 1 96.62 212 TYR A CA 1
ATOM 1667 C C . TYR A 1 212 ? 3.268 11.977 -1.163 1 96.62 212 TYR A C 1
ATOM 1669 O O . TYR A 1 212 ? 4.453 11.969 -0.822 1 96.62 212 TYR A O 1
ATOM 1677 N N . LEU A 1 213 ? 2.818 11.438 -2.285 1 95.06 213 LEU A N 1
ATOM 1678 C CA . LEU A 1 213 ? 3.746 11.156 -3.375 1 95.06 213 LEU A CA 1
ATOM 1679 C C . LEU A 1 213 ? 3.99 12.398 -4.219 1 95.06 213 LEU A C 1
ATOM 1681 O O . LEU A 1 213 ? 3.189 12.727 -5.098 1 95.06 213 LEU A O 1
ATOM 1685 N N . SER A 1 214 ? 5.105 13.039 -3.922 1 95.19 214 SER A N 1
ATOM 1686 C CA . SER A 1 214 ? 5.418 14.305 -4.582 1 95.19 214 SER A CA 1
ATOM 1687 C C . SER A 1 214 ? 6.078 14.07 -5.934 1 95.19 214 SER A C 1
ATOM 1689 O O . SER A 1 214 ? 6.531 12.961 -6.227 1 95.19 214 SER A O 1
ATOM 1691 N N . LYS A 1 215 ? 6.059 15.102 -6.781 1 92.56 215 LYS A N 1
ATOM 1692 C CA . LYS A 1 215 ? 6.613 15.031 -8.125 1 92.56 215 LYS A CA 1
ATOM 1693 C C . LYS A 1 215 ? 6.055 13.836 -8.891 1 92.56 215 LYS A C 1
ATOM 1695 O O . LYS A 1 215 ? 6.789 13.148 -9.602 1 92.56 215 LYS A O 1
ATOM 1700 N N . ALA A 1 216 ? 4.801 13.508 -8.633 1 92.12 216 ALA A N 1
ATOM 1701 C CA . ALA A 1 216 ? 4.176 12.305 -9.18 1 92.12 216 ALA A CA 1
ATOM 1702 C C . ALA A 1 216 ? 4.172 12.336 -10.703 1 92.12 216 ALA A C 1
ATOM 1704 O O . ALA A 1 216 ? 4.105 11.289 -11.352 1 92.12 216 ALA A O 1
ATOM 1705 N N . ASP A 1 217 ? 4.246 13.516 -11.266 1 90.12 217 ASP A N 1
ATOM 1706 C CA . ASP A 1 217 ? 4.254 13.68 -12.719 1 90.12 217 ASP A CA 1
ATOM 1707 C C . ASP A 1 217 ? 5.562 13.18 -13.328 1 90.12 217 ASP A C 1
ATOM 1709 O O . ASP A 1 217 ? 5.637 12.922 -14.531 1 90.12 217 ASP A O 1
ATOM 1713 N N . GLU A 1 218 ? 6.504 13.016 -12.477 1 87.19 218 GLU A N 1
ATOM 1714 C CA . GLU A 1 218 ? 7.816 12.609 -12.961 1 87.19 218 GLU A CA 1
ATOM 1715 C C . GLU A 1 218 ? 8.008 11.102 -12.828 1 87.19 218 GLU A C 1
ATOM 1717 O O . GLU A 1 218 ? 9.031 10.562 -13.266 1 87.19 218 GLU A O 1
ATOM 1722 N N . ALA A 1 219 ? 7.086 10.375 -12.227 1 81.94 219 ALA A N 1
ATOM 1723 C CA . ALA A 1 219 ? 7.242 8.961 -11.914 1 81.94 219 ALA A CA 1
ATOM 1724 C C . ALA A 1 219 ? 6.969 8.086 -13.133 1 81.94 219 ALA A C 1
ATOM 1726 O O . ALA A 1 219 ? 6.824 6.867 -13.016 1 81.94 219 ALA A O 1
ATOM 1727 N N . GLY A 1 220 ? 6.914 8.641 -14.281 1 80.06 220 GLY A N 1
ATOM 1728 C CA . GLY A 1 220 ? 6.734 7.836 -15.484 1 80.06 220 GLY A CA 1
ATOM 1729 C C . GLY A 1 220 ? 5.293 7.41 -15.703 1 80.06 220 GLY A C 1
ATOM 1730 O O . GLY A 1 220 ? 4.371 8.211 -15.547 1 80.06 220 GLY A O 1
ATOM 1731 N N . ARG A 1 221 ? 5.211 6.062 -16.141 1 84.88 221 ARG A N 1
ATOM 1732 C CA . ARG A 1 221 ? 3.889 5.535 -16.469 1 84.88 221 ARG A CA 1
ATOM 1733 C C . ARG A 1 221 ? 3.094 5.23 -15.203 1 84.88 221 ARG A C 1
ATOM 1735 O O . ARG A 1 221 ? 3.664 5.133 -14.117 1 84.88 221 ARG A O 1
ATOM 1742 N N . GLU A 1 222 ? 1.839 5.133 -15.344 1 85.5 222 GLU A N 1
ATOM 1743 C CA . GLU A 1 222 ? 0.924 4.859 -14.242 1 85.5 222 GLU A CA 1
ATOM 1744 C C . GLU A 1 222 ? 1.323 3.588 -13.5 1 85.5 222 GLU A C 1
ATOM 1746 O O . GLU A 1 222 ? 1.262 3.537 -12.266 1 85.5 222 GLU A O 1
ATOM 1751 N N . THR A 1 223 ? 1.818 2.582 -14.242 1 86.62 223 THR A N 1
ATOM 1752 C CA . THR A 1 223 ? 2.205 1.312 -13.641 1 86.62 223 THR A CA 1
ATOM 1753 C C . THR A 1 223 ? 3.408 1.495 -12.719 1 86.62 223 THR A C 1
ATOM 1755 O O . THR A 1 223 ? 3.465 0.906 -11.641 1 86.62 223 THR A O 1
ATOM 1758 N N . ASP A 1 224 ? 4.277 2.299 -13.141 1 86.44 224 ASP A N 1
ATOM 1759 C CA . ASP A 1 224 ? 5.473 2.557 -12.344 1 86.44 224 ASP A CA 1
ATOM 1760 C C . ASP A 1 224 ? 5.125 3.314 -11.062 1 86.44 224 ASP A C 1
ATOM 1762 O O . ASP A 1 224 ? 5.613 2.979 -9.984 1 86.44 224 ASP A O 1
ATOM 1766 N N . ARG A 1 225 ? 4.297 4.316 -11.211 1 87.44 225 ARG A N 1
ATOM 1767 C CA . ARG A 1 225 ? 3.863 5.105 -10.062 1 87.44 225 ARG A CA 1
ATOM 1768 C C . ARG A 1 225 ? 3.152 4.234 -9.031 1 87.44 225 ARG A C 1
ATOM 1770 O O . ARG A 1 225 ? 3.389 4.363 -7.832 1 87.44 225 ARG A O 1
ATOM 1777 N N . GLN A 1 226 ? 2.355 3.369 -9.547 1 86.94 226 GLN A N 1
ATOM 1778 C CA . GLN A 1 226 ? 1.62 2.467 -8.664 1 86.94 226 GLN A CA 1
ATOM 1779 C C . GLN A 1 226 ? 2.568 1.53 -7.922 1 86.94 226 GLN A C 1
ATOM 1781 O O . GLN A 1 226 ? 2.385 1.274 -6.73 1 86.94 226 GLN A O 1
ATOM 1786 N N . ARG A 1 227 ? 3.518 1.027 -8.625 1 88.38 227 ARG A N 1
ATOM 1787 C CA . ARG A 1 227 ? 4.488 0.123 -8.016 1 88.38 227 ARG A CA 1
ATOM 1788 C C . ARG A 1 227 ? 5.262 0.816 -6.898 1 88.38 227 ARG A C 1
ATOM 1790 O O . ARG A 1 227 ? 5.434 0.255 -5.816 1 88.38 227 ARG A O 1
ATOM 1797 N N . VAL A 1 228 ? 5.715 2.012 -7.195 1 88.25 228 VAL A N 1
ATOM 1798 C CA . VAL A 1 228 ? 6.484 2.764 -6.211 1 88.25 228 VAL A CA 1
ATOM 1799 C C . VAL A 1 228 ? 5.605 3.076 -5 1 88.25 228 VAL A C 1
ATOM 1801 O O . VAL A 1 228 ? 6.047 2.941 -3.855 1 88.25 228 VAL A O 1
ATOM 1804 N N . MET A 1 229 ? 4.43 3.506 -5.242 1 90.25 229 MET A N 1
ATOM 1805 C CA . MET A 1 229 ? 3.484 3.797 -4.168 1 90.25 229 MET A CA 1
ATOM 1806 C C . MET A 1 229 ? 3.287 2.576 -3.271 1 90.25 229 MET A C 1
ATOM 1808 O O . MET A 1 229 ? 3.336 2.686 -2.045 1 90.25 229 MET A O 1
ATOM 1812 N N . MET A 1 230 ? 3.105 1.479 -3.859 1 89.69 230 MET A N 1
ATOM 1813 C CA . MET A 1 230 ? 2.902 0.242 -3.113 1 89.69 230 MET A CA 1
ATOM 1814 C C . MET A 1 230 ? 4.117 -0.078 -2.248 1 89.69 230 MET A C 1
ATOM 1816 O O . MET A 1 230 ? 3.973 -0.493 -1.097 1 89.69 230 MET A O 1
ATOM 1820 N N . GLN A 1 231 ? 5.246 0.056 -2.844 1 89.25 231 GLN A N 1
ATOM 1821 C CA . GLN A 1 231 ? 6.477 -0.224 -2.107 1 89.25 231 GLN A CA 1
ATOM 1822 C C . GLN A 1 231 ? 6.602 0.678 -0.884 1 89.25 231 GLN A C 1
ATOM 1824 O O . GLN A 1 231 ? 6.98 0.218 0.196 1 89.25 231 GLN A O 1
ATOM 1829 N N . ILE A 1 232 ? 6.277 1.938 -1.064 1 90.62 232 ILE A N 1
ATOM 1830 C CA . ILE A 1 232 ? 6.367 2.885 0.042 1 90.62 232 ILE A CA 1
ATOM 1831 C C . ILE A 1 232 ? 5.383 2.49 1.141 1 90.62 232 ILE A C 1
ATOM 1833 O O . ILE A 1 232 ? 5.738 2.465 2.322 1 90.62 232 ILE A O 1
ATOM 1837 N N . VAL A 1 233 ? 4.188 2.164 0.724 1 91.31 233 VAL A N 1
ATOM 1838 C CA . VAL A 1 233 ? 3.15 1.796 1.684 1 91.31 233 VAL A CA 1
ATOM 1839 C C . VAL A 1 233 ? 3.578 0.548 2.453 1 91.31 233 VAL A C 1
ATOM 1841 O O . VAL A 1 233 ? 3.406 0.473 3.672 1 91.31 233 VAL A O 1
ATOM 1844 N N . GLN A 1 234 ? 4.113 -0.403 1.765 1 90.38 234 GLN A N 1
ATOM 1845 C CA . GLN A 1 234 ? 4.582 -1.621 2.416 1 90.38 234 GLN A CA 1
ATOM 1846 C C . GLN A 1 234 ? 5.68 -1.313 3.434 1 90.38 234 GLN A C 1
ATOM 1848 O O . GLN A 1 234 ? 5.684 -1.868 4.535 1 90.38 234 GLN A O 1
ATOM 1853 N N . GLU A 1 235 ? 6.582 -0.424 3.074 1 88.75 235 GLU A N 1
ATOM 1854 C CA . GLU A 1 235 ? 7.668 -0.062 3.982 1 88.75 235 GLU A CA 1
ATOM 1855 C C . GLU A 1 235 ? 7.133 0.666 5.215 1 88.75 235 GLU A C 1
ATOM 1857 O O . GLU A 1 235 ? 7.609 0.441 6.328 1 88.75 235 GLU A O 1
ATOM 1862 N N . LEU A 1 236 ? 6.199 1.547 5.004 1 90.31 236 LEU A N 1
ATOM 1863 C CA . LEU A 1 236 ? 5.586 2.264 6.117 1 90.31 236 LEU A CA 1
ATOM 1864 C C . LEU A 1 236 ? 4.871 1.297 7.059 1 90.31 236 LEU A C 1
ATOM 1866 O O . LEU A 1 236 ? 4.961 1.436 8.281 1 90.31 236 LEU A O 1
ATOM 1870 N N . CYS A 1 237 ? 4.238 0.297 6.484 1 90.12 237 CYS A N 1
ATOM 1871 C CA . CYS A 1 237 ? 3.445 -0.637 7.277 1 90.12 237 CYS A CA 1
ATOM 1872 C C . CYS A 1 237 ? 4.344 -1.604 8.039 1 90.12 237 CYS A C 1
ATOM 1874 O O . CYS A 1 237 ? 3.889 -2.277 8.969 1 90.12 237 CYS A O 1
ATOM 1876 N N . ARG A 1 238 ? 5.539 -1.733 7.617 1 87.62 238 ARG A N 1
ATOM 1877 C CA . ARG A 1 238 ? 6.48 -2.557 8.367 1 87.62 238 ARG A CA 1
ATOM 1878 C C . ARG A 1 238 ? 6.781 -1.94 9.727 1 87.62 238 ARG A C 1
ATOM 1880 O O . ARG A 1 238 ? 7.289 -2.617 10.625 1 87.62 238 ARG A O 1
ATOM 1887 N N . ARG A 1 239 ? 6.441 -0.71 9.812 1 83.31 239 ARG A N 1
ATOM 1888 C CA . ARG A 1 239 ? 6.656 -0.004 11.07 1 83.31 239 ARG A CA 1
ATOM 1889 C C . ARG A 1 239 ? 5.414 -0.065 11.953 1 83.31 239 ARG A C 1
ATOM 1891 O O . ARG A 1 239 ? 4.348 0.425 11.57 1 83.31 239 ARG A O 1
ATOM 1898 N N . PRO A 1 240 ? 5.492 -0.599 13.086 1 78.75 240 PRO A N 1
ATOM 1899 C CA . PRO A 1 240 ? 4.328 -0.926 13.914 1 78.75 240 PRO A CA 1
ATOM 1900 C C . PRO A 1 240 ? 3.432 0.282 14.172 1 78.75 240 PRO A C 1
ATOM 1902 O O . PRO A 1 240 ? 2.205 0.162 14.148 1 78.75 240 PRO A O 1
ATOM 1905 N N . GLY A 1 241 ? 3.957 1.441 14.523 1 76.38 241 GLY A N 1
ATOM 1906 C CA . GLY A 1 241 ? 3.139 2.609 14.805 1 76.38 241 GLY A CA 1
ATOM 1907 C C . GLY A 1 241 ? 2.285 3.041 13.633 1 76.38 241 GLY A C 1
ATOM 1908 O O . GLY A 1 241 ? 1.169 3.531 13.812 1 76.38 241 GLY A O 1
ATOM 1909 N N . LEU A 1 242 ? 2.744 2.805 12.438 1 80.44 242 LEU A N 1
ATOM 1910 C CA . LEU A 1 242 ? 2.066 3.246 11.219 1 80.44 242 LEU A CA 1
ATOM 1911 C C . LEU A 1 242 ? 1.117 2.168 10.703 1 80.44 242 LEU A C 1
ATOM 1913 O O . LEU A 1 242 ? 0.218 2.455 9.914 1 80.44 242 LEU A O 1
ATOM 1917 N N . ASN A 1 243 ? 1.32 0.961 11.039 1 80.5 243 ASN A N 1
ATOM 1918 C CA . ASN A 1 243 ? 0.509 -0.168 10.602 1 80.5 243 ASN A CA 1
ATOM 1919 C C . ASN A 1 243 ? -0.851 -0.186 11.297 1 80.5 243 ASN A C 1
ATOM 1921 O O . ASN A 1 243 ? -1.812 -0.75 10.766 1 80.5 243 ASN A O 1
ATOM 1925 N N . LYS A 1 244 ? -1.01 0.507 12.367 1 74.38 244 LYS A N 1
ATOM 1926 C CA . LYS A 1 244 ? -2.232 0.495 13.164 1 74.38 244 LYS A CA 1
ATOM 1927 C C . LYS A 1 244 ? -3.256 1.486 12.617 1 74.38 244 LYS A C 1
ATOM 1929 O O . LYS A 1 244 ? -4.461 1.304 12.789 1 74.38 244 LYS A O 1
ATOM 1934 N N . CYS A 1 245 ? -2.705 2.471 11.93 1 76.12 245 CYS A N 1
ATOM 1935 C CA . CYS A 1 245 ? -3.605 3.504 11.43 1 76.12 245 CYS A CA 1
ATOM 1936 C C . CYS A 1 245 ? -3.639 3.512 9.906 1 76.12 245 CYS A C 1
ATOM 1938 O O . CYS A 1 245 ? -2.648 3.168 9.258 1 76.12 245 CYS A O 1
ATOM 1940 N N . GLY A 1 246 ? -4.785 3.664 9.406 1 82.44 246 GLY A N 1
ATOM 1941 C CA . GLY A 1 246 ? -4.883 3.857 7.965 1 82.44 246 GLY A CA 1
ATOM 1942 C C . GLY A 1 246 ? -4.367 5.207 7.508 1 82.44 246 GLY A C 1
ATOM 1943 O O . GLY A 1 246 ? -4.5 6.203 8.227 1 82.44 246 GLY A O 1
ATOM 1944 N N . PHE A 1 247 ? -3.695 5.148 6.445 1 87.12 247 PHE A N 1
ATOM 1945 C CA . PHE A 1 247 ? -3.229 6.418 5.898 1 87.12 247 PHE A CA 1
ATOM 1946 C C . PHE A 1 247 ? -3.414 6.457 4.387 1 87.12 247 PHE A C 1
ATOM 1948 O O . PHE A 1 247 ? -3.645 5.422 3.758 1 87.12 247 PHE A O 1
ATOM 1955 N N . GLU A 1 248 ? -3.387 7.672 3.883 1 91.5 248 GLU A N 1
ATOM 1956 C CA . GLU A 1 248 ? -3.447 7.922 2.445 1 91.5 248 GLU A CA 1
ATOM 1957 C C . GLU A 1 248 ? -2.154 8.555 1.939 1 91.5 248 GLU A C 1
ATOM 1959 O O . GLU A 1 248 ? -1.383 9.109 2.721 1 91.5 248 GLU A O 1
ATOM 1964 N N . MET A 1 249 ? -1.972 8.367 0.684 1 93.75 249 MET A N 1
ATOM 1965 C CA . MET A 1 249 ? -0.815 8.984 0.044 1 93.75 249 MET A CA 1
ATOM 1966 C C . MET A 1 249 ? -1.183 9.531 -1.331 1 93.75 249 MET A C 1
ATOM 1968 O O . MET A 1 249 ? -0.803 8.961 -2.354 1 93.75 249 MET A O 1
ATOM 1972 N N . PRO A 1 250 ? -1.873 10.664 -1.343 1 94.94 250 PRO A N 1
ATOM 1973 C CA . PRO A 1 250 ? -2.246 11.258 -2.627 1 94.94 250 PRO A CA 1
ATOM 1974 C C . PRO A 1 250 ? -1.036 11.672 -3.461 1 94.94 250 PRO A C 1
ATOM 1976 O O . PRO A 1 250 ? 0.008 12.023 -2.908 1 94.94 250 PRO A O 1
ATOM 1979 N N . THR A 1 251 ? -1.24 11.633 -4.746 1 94.31 251 THR A N 1
ATOM 1980 C CA . THR A 1 251 ? -0.223 12.117 -5.676 1 94.31 251 THR A CA 1
ATOM 1981 C C . THR A 1 251 ? -0.331 13.625 -5.863 1 94.31 251 THR A C 1
ATOM 1983 O O . THR A 1 251 ? -1.428 14.156 -6.051 1 94.31 251 THR A O 1
ATOM 1986 N N . ILE A 1 252 ? 0.815 14.273 -5.785 1 96.56 252 ILE A N 1
ATOM 1987 C CA . ILE A 1 252 ? 0.795 15.711 -5.996 1 96.56 252 ILE A CA 1
ATOM 1988 C C . ILE A 1 252 ? 1.989 16.125 -6.852 1 96.56 252 ILE A C 1
ATOM 1990 O O . ILE A 1 252 ? 3.02 15.445 -6.863 1 96.56 252 ILE A O 1
ATOM 1994 N N . TYR A 1 253 ? 1.813 17.141 -7.551 1 95.56 253 TYR A N 1
ATOM 1995 C CA . TYR A 1 253 ? 2.898 17.797 -8.266 1 95.56 253 TYR A CA 1
ATOM 1996 C C . TYR A 1 253 ? 2.572 19.266 -8.508 1 95.56 253 TYR A C 1
ATOM 1998 O O . TYR A 1 253 ? 1.407 19.672 -8.445 1 95.56 253 TYR A O 1
ATOM 2006 N N . ILE A 1 254 ? 3.602 20.078 -8.609 1 95.5 254 ILE A N 1
ATOM 2007 C CA . ILE A 1 254 ? 3.404 21.484 -8.906 1 95.5 254 ILE A CA 1
ATOM 2008 C C . ILE A 1 254 ? 2.902 21.656 -10.344 1 95.5 254 ILE A C 1
ATOM 2010 O O . ILE A 1 254 ? 3.555 21.203 -11.289 1 95.5 254 ILE A O 1
ATOM 2014 N N . PRO A 1 255 ? 1.743 22.219 -10.492 1 94.12 255 PRO A N 1
ATOM 2015 C CA . PRO A 1 255 ? 1.192 22.375 -11.836 1 94.12 255 PRO A CA 1
ATOM 2016 C C . PRO A 1 255 ? 2.08 23.234 -12.742 1 94.12 255 PRO A C 1
ATOM 2018 O O . PRO A 1 255 ? 2.629 24.234 -12.297 1 94.12 255 PRO A O 1
ATOM 2021 N N . ASN A 1 256 ? 2.334 22.703 -13.852 1 89.94 256 ASN A N 1
ATOM 2022 C CA . ASN A 1 256 ? 3.055 23.406 -14.914 1 89.94 256 ASN A CA 1
ATOM 2023 C C . ASN A 1 256 ? 2.256 23.438 -16.219 1 89.94 256 ASN A C 1
ATOM 2025 O O . ASN A 1 256 ? 2.111 22.422 -16.875 1 89.94 256 ASN A O 1
ATOM 2029 N N . PRO A 1 257 ? 1.772 24.578 -16.625 1 86.5 257 PRO A N 1
ATOM 2030 C CA . PRO A 1 257 ? 0.952 24.672 -17.828 1 86.5 257 PRO A CA 1
ATOM 2031 C C . PRO A 1 257 ? 1.702 24.25 -19.094 1 86.5 257 PRO A C 1
ATOM 2033 O O . PRO A 1 257 ? 1.083 23.812 -20.062 1 86.5 257 PRO A O 1
ATOM 2036 N N . GLN A 1 258 ? 2.977 24.297 -19.141 1 87.94 258 GLN A N 1
ATOM 2037 C CA . GLN A 1 258 ? 3.777 23.984 -20.312 1 87.94 258 GLN A CA 1
ATOM 2038 C C . GLN A 1 258 ? 4.012 22.484 -20.438 1 87.94 258 GLN A C 1
ATOM 2040 O O . GLN A 1 258 ? 4.371 21.984 -21.516 1 87.94 258 GLN A O 1
ATOM 2045 N N . LYS A 1 259 ? 3.818 21.766 -19.422 1 86.38 259 LYS A N 1
ATOM 2046 C CA . LYS A 1 259 ? 4.047 20.312 -19.422 1 86.38 259 LYS A CA 1
ATOM 2047 C C . LYS A 1 259 ? 2.848 19.578 -18.828 1 86.38 259 LYS A C 1
ATOM 2049 O O . LYS A 1 259 ? 2.873 19.172 -17.672 1 86.38 259 LYS A O 1
ATOM 2054 N N . PRO A 1 260 ? 1.868 19.328 -19.703 1 82.38 260 PRO A N 1
ATOM 2055 C CA . PRO A 1 260 ? 0.696 18.641 -19.156 1 82.38 260 PRO A CA 1
ATOM 2056 C C . PRO A 1 260 ? 0.983 17.172 -18.812 1 82.38 260 PRO A C 1
ATOM 2058 O O . PRO A 1 260 ? 1.81 16.531 -19.469 1 82.38 260 PRO A O 1
ATOM 2061 N N . SER A 1 261 ? 0.477 16.781 -17.703 1 83.25 261 SER A N 1
ATOM 2062 C CA . SER A 1 261 ? 0.65 15.414 -17.234 1 83.25 261 SER A CA 1
ATOM 2063 C C . SER A 1 261 ? -0.684 14.68 -17.172 1 83.25 261 SER A C 1
ATOM 2065 O O . SER A 1 261 ? -1.725 15.289 -16.922 1 83.25 261 SER A O 1
ATOM 2067 N N . ARG A 1 262 ? -0.616 13.367 -17.469 1 80.38 262 ARG A N 1
ATOM 2068 C CA . ARG A 1 262 ? -1.817 12.547 -17.375 1 80.38 262 ARG A CA 1
ATOM 2069 C C . ARG A 1 262 ? -2.047 12.07 -15.953 1 80.38 262 ARG A C 1
ATOM 2071 O O . ARG A 1 262 ? -3.119 11.562 -15.625 1 80.38 262 ARG A O 1
ATOM 2078 N N . CYS A 1 263 ? -1.096 12.391 -15.125 1 87.31 263 CYS A N 1
ATOM 2079 C CA . CYS A 1 263 ? -1.188 11.984 -13.727 1 87.31 263 CYS A CA 1
ATOM 2080 C C . CYS A 1 263 ? -2.178 12.859 -12.969 1 87.31 263 CYS A C 1
ATOM 2082 O O . CYS A 1 263 ? -2.209 14.078 -13.156 1 87.31 263 CYS A O 1
ATOM 2084 N N . VAL A 1 264 ? -3.006 12.195 -12.188 1 88.69 264 VAL A N 1
ATOM 2085 C CA . VAL A 1 264 ? -3.945 12.961 -11.367 1 88.69 264 VAL A CA 1
ATOM 2086 C C . VAL A 1 264 ? -3.182 13.781 -10.336 1 88.69 264 VAL A C 1
ATOM 2088 O O . VAL A 1 264 ? -2.252 13.281 -9.695 1 88.69 264 VAL A O 1
ATOM 2091 N N . ASN A 1 265 ? -3.52 15.07 -10.156 1 93.94 265 ASN A N 1
ATOM 2092 C CA . ASN A 1 265 ? -2.908 15.984 -9.195 1 93.94 265 ASN A CA 1
ATOM 2093 C C . ASN A 1 265 ? -3.869 16.328 -8.062 1 93.94 265 ASN A C 1
ATOM 2095 O O . ASN A 1 265 ? -4.914 16.953 -8.305 1 93.94 265 ASN A O 1
ATOM 2099 N N . GLN A 1 266 ? -3.512 15.922 -6.863 1 95.5 266 GLN A N 1
ATOM 2100 C CA . GLN A 1 266 ? -4.395 16.172 -5.727 1 95.5 266 GLN A CA 1
ATOM 2101 C C . GLN A 1 266 ? -3.848 17.281 -4.84 1 95.5 266 GLN A C 1
ATOM 2103 O O . GLN A 1 266 ? -4.043 17.266 -3.623 1 95.5 266 GLN A O 1
ATOM 2108 N N . ILE A 1 267 ? -3.197 18.234 -5.391 1 96.62 267 ILE A N 1
ATOM 2109 C CA . ILE A 1 267 ? -2.543 19.297 -4.641 1 96.62 267 ILE A CA 1
ATOM 2110 C C . ILE A 1 267 ? -3.598 20.203 -4 1 96.62 267 ILE A C 1
ATOM 2112 O O . ILE A 1 267 ? -3.354 20.812 -2.953 1 96.62 267 ILE A O 1
ATOM 2116 N N . ASP A 1 268 ? -4.785 20.266 -4.574 1 95.88 268 ASP A N 1
ATOM 2117 C CA . ASP A 1 268 ? -5.875 21.031 -3.977 1 95.88 268 ASP A CA 1
ATOM 2118 C C . ASP A 1 268 ? -6.289 20.438 -2.633 1 95.88 268 ASP A C 1
ATOM 2120 O O . ASP A 1 268 ? -6.707 21.172 -1.729 1 95.88 268 ASP A O 1
ATOM 2124 N N . GLY A 1 269 ? -6.164 19.109 -2.574 1 96.06 269 GLY A N 1
ATOM 2125 C CA . GLY A 1 269 ? -6.453 18.453 -1.31 1 96.06 269 GLY A CA 1
ATOM 2126 C C . GLY A 1 269 ? -5.508 18.859 -0.196 1 96.06 269 GLY A C 1
ATOM 2127 O O . GLY A 1 269 ? -5.906 18.938 0.968 1 96.06 269 GLY A O 1
ATOM 2128 N N . VAL A 1 270 ? -4.285 19.188 -0.57 1 97.38 270 VAL A N 1
ATOM 2129 C CA . VAL A 1 270 ? -3.299 19.641 0.403 1 97.38 270 VAL A CA 1
ATOM 2130 C C . VAL A 1 270 ? -3.717 21 0.956 1 97.38 270 VAL A C 1
ATOM 2132 O O . VAL A 1 270 ? -3.652 21.234 2.166 1 97.38 270 VAL A O 1
ATOM 2135 N N . CYS A 1 271 ? -4.191 21.859 0.08 1 97.44 271 CYS A N 1
ATOM 2136 C CA . CYS A 1 271 ? -4.656 23.188 0.495 1 97.44 271 CYS A CA 1
ATOM 2137 C C . CYS A 1 271 ? -5.863 23.062 1.416 1 97.44 271 CYS A C 1
ATOM 2139 O O . CYS A 1 271 ? -5.965 23.797 2.408 1 97.44 271 CYS A O 1
ATOM 2141 N N . GLN A 1 272 ? -6.695 22.125 1.063 1 96.88 272 GLN A N 1
ATOM 2142 C CA . GLN A 1 272 ? -7.875 21.906 1.895 1 96.88 272 GLN A CA 1
ATOM 2143 C C . GLN A 1 272 ? -7.488 21.406 3.281 1 96.88 272 GLN A C 1
ATOM 2145 O O . GLN A 1 272 ? -8.102 21.781 4.281 1 96.88 272 GLN A O 1
ATOM 2150 N N . THR A 1 273 ? -6.504 20.594 3.293 1 97.69 273 THR A N 1
ATOM 2151 C CA . THR A 1 273 ? -6.016 20.078 4.566 1 97.69 273 THR A CA 1
ATOM 2152 C C . THR A 1 273 ? -5.469 21.203 5.434 1 97.69 273 THR A C 1
ATOM 2154 O O . THR A 1 273 ? -5.727 21.25 6.641 1 97.69 273 THR A O 1
ATOM 2157 N N . ILE A 1 274 ? -4.766 22.094 4.898 1 97.94 274 ILE A N 1
ATOM 2158 C CA . ILE A 1 274 ? -4.23 23.25 5.613 1 97.94 274 ILE A CA 1
ATOM 2159 C C . ILE A 1 274 ? -5.379 24.109 6.133 1 97.94 274 ILE A C 1
ATOM 2161 O O . ILE A 1 274 ? -5.383 24.516 7.301 1 97.94 274 ILE A O 1
ATOM 2165 N N . GLU A 1 275 ? -6.383 24.328 5.301 1 96.44 275 GLU A N 1
ATOM 2166 C CA . GLU A 1 275 ? -7.535 25.141 5.699 1 96.44 275 GLU A CA 1
ATOM 2167 C C . GLU A 1 275 ? -8.289 24.5 6.859 1 96.44 275 GLU A C 1
ATOM 2169 O O . GLU A 1 275 ? -8.695 25.188 7.797 1 96.44 275 GLU A O 1
ATOM 2174 N N . LYS A 1 276 ? -8.453 23.234 6.723 1 96.62 276 LYS A N 1
ATOM 2175 C CA . LYS A 1 276 ? -9.125 22.516 7.805 1 96.62 276 LYS A CA 1
ATOM 2176 C C . LYS A 1 276 ? -8.344 22.641 9.109 1 96.62 276 LYS A C 1
ATOM 2178 O O . LYS A 1 276 ? -8.938 22.812 10.18 1 96.62 276 LYS A O 1
ATOM 2183 N N . THR A 1 277 ? -7.051 22.562 9.039 1 97.06 277 THR A N 1
ATOM 2184 C CA . THR A 1 277 ? -6.203 22.656 10.219 1 97.06 277 THR A CA 1
ATOM 2185 C C . THR A 1 277 ? -6.27 24.062 10.82 1 97.06 277 THR A C 1
ATOM 2187 O O . THR A 1 277 ? -6.234 24.234 12.039 1 97.06 277 THR A O 1
ATOM 2190 N N . ILE A 1 278 ? -6.348 25.078 9.992 1 95.56 278 ILE A N 1
ATOM 2191 C CA . ILE A 1 278 ? -6.523 26.453 10.453 1 95.56 278 ILE A CA 1
ATOM 2192 C C . ILE A 1 278 ? -7.816 26.562 11.25 1 95.56 278 ILE A C 1
ATOM 2194 O O . ILE A 1 278 ? -7.828 27.109 12.352 1 95.56 278 ILE A O 1
ATOM 2198 N N . ASN A 1 279 ? -8.852 26 10.734 1 93.81 279 ASN A N 1
ATOM 2199 C CA . ASN A 1 279 ? -10.148 26.047 11.406 1 93.81 279 ASN A CA 1
ATOM 2200 C C . ASN A 1 279 ? -10.102 25.312 12.742 1 93.81 279 ASN A C 1
ATOM 2202 O O . ASN A 1 279 ? -10.703 25.766 13.727 1 93.81 279 ASN A O 1
ATOM 2206 N N . GLN A 1 280 ? -9.422 24.25 12.703 1 94.44 280 GLN A N 1
ATOM 2207 C CA . GLN A 1 280 ? -9.266 23.5 13.945 1 94.44 280 GLN A CA 1
ATOM 2208 C C . GLN A 1 280 ? -8.461 24.297 14.969 1 94.44 280 GLN A C 1
ATOM 2210 O O . GLN A 1 280 ? -8.758 24.25 16.172 1 94.44 280 GLN A O 1
ATOM 2215 N N . ALA A 1 281 ? -7.438 24.969 14.477 1 92.56 281 ALA A N 1
ATOM 2216 C CA . ALA A 1 281 ? -6.621 25.781 15.367 1 92.56 281 ALA A CA 1
ATOM 2217 C C . ALA A 1 281 ? -7.449 26.922 15.977 1 92.56 281 ALA A C 1
ATOM 2219 O O . ALA A 1 281 ? -7.262 27.266 17.141 1 92.56 281 ALA A O 1
ATOM 2220 N N . VAL A 1 282 ? -8.336 27.469 15.227 1 90.5 282 VAL A N 1
ATOM 2221 C CA . VAL A 1 282 ? -9.234 28.516 15.719 1 90.5 282 VAL A CA 1
ATOM 2222 C C . VAL A 1 282 ? -10.078 27.969 16.859 1 90.5 282 VAL A C 1
ATOM 2224 O O . VAL A 1 282 ? -10.164 28.594 17.938 1 90.5 282 VAL A O 1
ATOM 2227 N N . GLN A 1 283 ? -10.578 26.828 16.641 1 90 283 GLN A N 1
ATOM 2228 C CA . GLN A 1 283 ? -11.422 26.219 17.672 1 90 283 GLN A CA 1
ATOM 2229 C C . GLN A 1 283 ? -10.609 25.875 18.922 1 90 283 GLN A C 1
ATOM 2231 O O . GLN A 1 283 ? -11.062 26.109 20.031 1 90 283 GLN A O 1
ATOM 2236 N N . LYS A 1 284 ? -9.508 25.375 18.703 1 91.31 284 LYS A N 1
ATOM 2237 C CA . LYS A 1 284 ? -8.648 25.016 19.828 1 91.31 284 LYS A CA 1
ATOM 2238 C C . LYS A 1 284 ? -8.266 26.266 20.641 1 91.31 284 LYS A C 1
ATOM 2240 O O . LYS A 1 284 ? -8.188 26.219 21.875 1 91.31 284 LYS A O 1
ATOM 2245 N N . THR A 1 285 ? -7.941 27.297 19.938 1 90.75 285 THR A N 1
ATOM 2246 C CA . THR A 1 285 ? -7.57 28.547 20.578 1 90.75 285 THR A CA 1
ATOM 2247 C C . THR A 1 285 ? -8.727 29.094 21.406 1 90.75 285 THR A C 1
ATOM 2249 O O . THR A 1 285 ? -8.531 29.547 22.547 1 90.75 285 THR A O 1
ATOM 2252 N N . LEU A 1 286 ? -9.891 28.984 20.859 1 87.75 286 LEU A N 1
ATOM 2253 C CA . LEU A 1 286 ? -11.07 29.453 21.578 1 87.75 286 LEU A CA 1
ATOM 2254 C C . LEU A 1 286 ? -11.336 28.594 22.812 1 87.75 286 LEU A C 1
ATOM 2256 O O . LEU A 1 286 ? -11.664 29.125 23.875 1 87.75 286 LEU A O 1
ATOM 2260 N N . ASP A 1 287 ? -11.203 27.391 22.672 1 90.31 287 ASP A N 1
ATOM 2261 C CA . ASP A 1 287 ? -11.375 26.484 23.797 1 90.31 287 ASP A CA 1
ATOM 2262 C C . ASP A 1 287 ? -10.336 26.75 24.875 1 90.31 287 ASP A C 1
ATOM 2264 O O . ASP A 1 287 ? -10.656 26.75 26.078 1 90.31 287 ASP A O 1
ATOM 2268 N N . GLN A 1 288 ? -9.133 26.953 24.406 1 91.44 288 GLN A N 1
ATOM 2269 C CA . GLN A 1 288 ? -8.055 27.25 25.359 1 91.44 288 GLN A CA 1
ATOM 2270 C C . GLN A 1 288 ? -8.305 28.562 26.094 1 91.44 288 GLN A C 1
ATOM 2272 O O . GLN A 1 288 ? -8.023 28.672 27.281 1 91.44 288 GLN A O 1
ATOM 2277 N N . LEU A 1 289 ? -8.758 29.531 25.375 1 90.25 289 LEU A N 1
ATOM 2278 C CA . LEU A 1 289 ? -9.094 30.812 25.984 1 90.25 289 LEU A CA 1
ATOM 2279 C C . LEU A 1 289 ? -10.125 30.625 27.109 1 90.25 289 LEU A C 1
ATOM 2281 O O . LEU A 1 289 ? -9.977 31.188 28.188 1 90.25 289 LEU A O 1
ATOM 2285 N N . GLU A 1 290 ? -11.047 29.797 26.812 1 89.31 290 GLU A N 1
ATOM 2286 C CA . GLU A 1 290 ? -12.078 29.516 27.812 1 89.31 290 GLU A CA 1
ATOM 2287 C C . GLU A 1 290 ? -11.484 28.828 29.031 1 89.31 290 GLU A C 1
ATOM 2289 O O . GLU A 1 290 ? -11.805 29.172 30.172 1 89.31 290 GLU A O 1
ATOM 2294 N N . LYS A 1 291 ? -10.734 27.953 28.812 1 93.31 291 LYS A N 1
ATOM 2295 C CA . LYS A 1 291 ? -10.109 27.203 29.891 1 93.31 291 LYS A CA 1
ATOM 2296 C C . LYS A 1 291 ? -9.211 28.094 30.734 1 93.31 291 LYS A C 1
ATOM 2298 O O . LYS A 1 291 ? -9.195 28 31.969 1 93.31 291 LYS A O 1
ATOM 2303 N N . ASP A 1 292 ? -8.406 28.859 30.016 1 93.56 292 ASP A N 1
ATOM 2304 C CA . ASP A 1 292 ? -7.516 29.781 30.703 1 93.56 292 ASP A CA 1
ATOM 2305 C C . ASP A 1 292 ? -8.305 30.766 31.562 1 93.56 292 ASP A C 1
ATOM 2307 O O . ASP A 1 292 ? -7.914 31.078 32.688 1 93.56 292 ASP A O 1
ATOM 2311 N N . CYS A 1 293 ? -9.398 31.266 31.062 1 91.81 293 CYS A N 1
ATOM 2312 C CA . CYS A 1 293 ? -10.242 32.188 31.812 1 91.81 293 CYS A CA 1
ATOM 2313 C C . CYS A 1 293 ? -10.859 31.5 33.031 1 91.81 293 CYS A C 1
ATOM 2315 O O . CYS A 1 293 ? -10.945 32.062 34.094 1 91.81 293 CYS A O 1
ATOM 2317 N N . ASP A 1 294 ? -11.227 30.297 32.812 1 93.25 294 ASP A N 1
ATOM 2318 C CA . ASP A 1 294 ? -11.766 29.531 33.938 1 93.25 294 ASP A CA 1
ATOM 2319 C C . ASP A 1 294 ? -10.711 29.312 35.031 1 93.25 294 ASP A C 1
ATOM 2321 O O . ASP A 1 294 ? -11.023 29.375 36.219 1 93.25 294 ASP A O 1
ATOM 2325 N N . LEU A 1 295 ? -9.578 29.031 34.562 1 94.88 295 LEU A N 1
ATOM 2326 C CA . LEU A 1 295 ? -8.477 28.828 35.5 1 94.88 295 LEU A CA 1
ATOM 2327 C C . LEU A 1 295 ? -8.234 30.094 36.312 1 94.88 295 LEU A C 1
ATOM 2329 O O . LEU A 1 295 ? -8.047 30.031 37.531 1 94.88 295 LEU A O 1
ATOM 2333 N N . ILE A 1 296 ? -8.188 31.219 35.656 1 94.06 296 ILE A N 1
ATOM 2334 C CA . ILE A 1 296 ? -7.98 32.5 36.344 1 94.06 296 ILE A CA 1
ATOM 2335 C C . ILE A 1 296 ? -9.125 32.75 37.312 1 94.06 296 ILE A C 1
ATOM 2337 O O . ILE A 1 296 ? -8.898 33.094 38.469 1 94.06 296 ILE A O 1
ATOM 2341 N N . SER A 1 297 ? -10.328 32.5 36.906 1 93.06 297 SER A N 1
ATOM 2342 C CA . SER A 1 297 ? -11.5 32.75 37.719 1 93.06 297 SER A CA 1
ATOM 2343 C C . SER A 1 297 ? -11.492 31.844 38.969 1 93.06 297 SER A C 1
ATOM 2345 O O . SER A 1 297 ? -11.797 32.281 40.062 1 93.06 297 SER A O 1
ATOM 2347 N N . SER A 1 298 ? -11.172 30.656 38.719 1 94.81 298 SER A N 1
ATOM 2348 C CA . SER A 1 298 ? -11.141 29.719 39.844 1 94.81 298 SER A CA 1
ATOM 2349 C C . SER A 1 298 ? -10.047 30.078 40.844 1 94.81 298 SER A C 1
ATOM 2351 O O . SER A 1 298 ? -10.227 29.922 42.062 1 94.81 298 SER A O 1
ATOM 2353 N N . THR A 1 299 ? -8.922 30.422 40.312 1 94.75 299 THR A N 1
ATOM 2354 C CA . THR A 1 299 ? -7.824 30.828 41.188 1 94.75 299 THR A CA 1
ATOM 2355 C C . THR A 1 299 ? -8.203 32.062 42 1 94.75 299 THR A C 1
ATOM 2357 O O . THR A 1 299 ? -7.887 32.156 43.188 1 94.75 299 THR A O 1
ATOM 2360 N N . ILE A 1 300 ? -8.875 33.031 41.375 1 93.31 300 ILE A N 1
ATOM 2361 C CA . ILE A 1 300 ? -9.336 34.219 42.062 1 93.31 300 ILE A CA 1
ATOM 2362 C C . ILE A 1 300 ? -10.344 33.844 43.156 1 93.31 300 ILE A C 1
ATOM 2364 O O . ILE A 1 300 ? -10.25 34.344 44.281 1 93.31 300 ILE A O 1
ATOM 2368 N N . ASP A 1 301 ? -11.227 32.938 42.812 1 93 301 ASP A N 1
ATOM 2369 C CA . ASP A 1 301 ? -12.234 32.469 43.781 1 93 301 ASP A CA 1
ATOM 2370 C C . ASP A 1 301 ? -11.578 31.797 44.969 1 93 301 ASP A C 1
ATOM 2372 O O . ASP A 1 301 ? -12.023 31.969 46.125 1 93 301 ASP A O 1
ATOM 2376 N N . SER A 1 302 ? -10.633 31.094 44.688 1 93.56 302 SER A N 1
ATOM 2377 C CA . SER A 1 302 ? -9.922 30.406 45.75 1 93.56 302 SER A CA 1
ATOM 2378 C C . SER A 1 302 ? -9.211 31.391 46.656 1 93.56 302 SER A C 1
ATOM 2380 O O . SER A 1 302 ? -9.266 31.25 47.906 1 93.56 302 SER A O 1
ATOM 2382 N N . LYS A 1 303 ? -8.562 32.406 46.156 1 91.75 303 LYS A N 1
ATOM 2383 C CA . LYS A 1 303 ? -7.852 33.406 46.938 1 91.75 303 LYS A CA 1
ATOM 2384 C C . LYS A 1 303 ? -8.828 34.25 47.781 1 91.75 303 LYS A C 1
ATOM 2386 O O . LYS A 1 303 ? -8.547 34.562 48.938 1 91.75 303 LYS A O 1
ATOM 2391 N N . LEU A 1 304 ? -9.945 34.5 47.156 1 90.56 304 LEU A N 1
ATOM 2392 C CA . LEU A 1 304 ? -10.961 35.281 47.875 1 90.56 304 LEU A CA 1
ATOM 2393 C C . LEU A 1 304 ? -11.586 34.438 49 1 90.56 304 LEU A C 1
ATOM 2395 O O . LEU A 1 304 ? -11.914 34.969 50.062 1 90.56 304 LEU A O 1
ATOM 2399 N N . SER A 1 305 ? -11.742 33.156 48.719 1 91.38 305 SER A N 1
ATOM 2400 C CA . SER A 1 305 ? -12.281 32.281 49.719 1 91.38 305 SER A CA 1
ATOM 2401 C C . SER A 1 305 ? -11.32 32.125 50.906 1 91.38 305 SER A C 1
ATOM 2403 O O . SER A 1 305 ? -11.734 32.031 52.062 1 91.38 305 SER A O 1
ATOM 2405 N N . GLN A 1 306 ? -10.086 32.031 50.594 1 90.12 306 GLN A N 1
ATOM 2406 C CA . GLN A 1 306 ? -9.078 31.938 51.656 1 90.12 306 GLN A CA 1
ATOM 2407 C C . GLN A 1 306 ? -9.047 33.188 52.5 1 90.12 306 GLN A C 1
ATOM 2409 O O . GLN A 1 306 ? -8.812 33.125 53.719 1 90.12 306 GLN A O 1
ATOM 2414 N N . ASP A 1 307 ? -9.234 34.312 51.875 1 87.31 307 ASP A N 1
ATOM 2415 C CA . ASP A 1 307 ? -9.297 35.594 52.594 1 87.31 307 ASP A CA 1
ATOM 2416 C C . ASP A 1 307 ? -10.508 35.625 53.531 1 87.31 307 ASP A C 1
ATOM 2418 O O . ASP A 1 307 ? -10.414 36.062 54.656 1 87.31 307 ASP A O 1
ATOM 2422 N N . SER A 1 308 ? -11.594 35.094 53.062 1 87.56 308 SER A N 1
ATOM 2423 C CA . SER A 1 308 ? -12.82 35.094 53.844 1 87.56 308 SER A CA 1
ATOM 2424 C C . SER A 1 308 ? -12.719 34.125 55.031 1 87.56 308 SER A C 1
ATOM 2426 O O . SER A 1 308 ? -13.32 34.344 56.094 1 87.56 308 SER A O 1
ATOM 2428 N N . GLN A 1 309 ? -11.977 33.062 54.875 1 88.69 309 GLN A N 1
ATOM 2429 C CA . GLN A 1 309 ? -11.844 32.062 55.938 1 88.69 309 GLN A CA 1
ATOM 2430 C C . GLN A 1 309 ? -10.734 32.438 56.906 1 88.69 309 GLN A C 1
ATOM 2432 O O . GLN A 1 309 ? -10.578 31.797 57.938 1 88.69 309 GLN A O 1
ATOM 2437 N N . GLY A 1 310 ? -9.984 33.438 56.688 1 83.62 310 GLY A N 1
ATOM 2438 C CA . GLY A 1 310 ? -8.969 33.938 57.625 1 83.62 310 GLY A CA 1
ATOM 2439 C C . GLY A 1 310 ? -7.617 33.281 57.406 1 83.62 310 GLY A C 1
ATOM 2440 O O . GLY A 1 310 ? -6.703 33.469 58.219 1 83.62 310 GLY A O 1
ATOM 2441 N N . ASN A 1 311 ? -7.477 32.438 56.438 1 80.19 311 ASN A N 1
ATOM 2442 C CA . ASN A 1 311 ? -6.219 31.734 56.219 1 80.19 311 ASN A CA 1
ATOM 2443 C C . ASN A 1 311 ? -5.148 32.656 55.656 1 80.19 311 ASN A C 1
ATOM 2445 O O . ASN A 1 311 ? -3.957 32.469 55.906 1 80.19 311 ASN A O 1
ATOM 2449 N N . ARG A 1 312 ? -5.582 33.625 54.781 1 79.62 312 ARG A N 1
ATOM 2450 C CA . ARG A 1 312 ? -4.719 34.656 54.219 1 79.62 312 ARG A CA 1
ATOM 2451 C C . ARG A 1 312 ? -5.426 36 54.219 1 79.62 312 ARG A C 1
ATOM 2453 O O . ARG A 1 312 ? -6.574 36.094 53.781 1 79.62 312 ARG A O 1
ATOM 2460 N N . THR A 1 313 ? -4.852 36.969 54.75 1 85.38 313 THR A N 1
ATOM 2461 C CA . THR A 1 313 ? -5.477 38.312 54.812 1 85.38 313 THR A CA 1
ATOM 2462 C C . THR A 1 313 ? -5.086 39.125 53.594 1 85.38 313 THR A C 1
ATOM 2464 O O . THR A 1 313 ? -3.9 39.344 53.344 1 85.38 313 THR A O 1
ATOM 2467 N N . LEU A 1 314 ? -6.043 39.438 52.719 1 86.06 314 LEU A N 1
ATOM 2468 C CA . LEU A 1 314 ? -5.832 40.25 51.531 1 86.06 314 LEU A CA 1
ATOM 2469 C C . LEU A 1 314 ? -6.117 41.719 51.875 1 86.06 314 LEU A C 1
ATOM 2471 O O . LEU A 1 314 ? -7.016 42.031 52.656 1 86.06 314 LEU A O 1
ATOM 2475 N N . THR A 1 315 ? -5.301 42.594 51.406 1 89.94 315 THR A N 1
ATOM 2476 C CA . THR A 1 315 ? -5.539 44.031 51.562 1 89.94 315 THR A CA 1
ATOM 2477 C C . THR A 1 315 ? -6.738 44.469 50.719 1 89.94 315 THR A C 1
ATOM 2479 O O . THR A 1 315 ? -7.191 43.75 49.844 1 89.94 315 THR A O 1
ATOM 2482 N N . LYS A 1 316 ? -7.32 45.594 51.031 1 88.75 316 LYS A N 1
ATOM 2483 C CA . LYS A 1 316 ? -8.453 46.156 50.281 1 88.75 316 LYS A CA 1
ATOM 2484 C C . LYS A 1 316 ? -8.094 46.344 48.812 1 88.75 316 LYS A C 1
ATOM 2486 O O . LYS A 1 316 ? -8.914 46.094 47.938 1 88.75 316 LYS A O 1
ATOM 2491 N N . LYS A 1 317 ? -6.82 46.719 48.625 1 89.81 317 LYS A N 1
ATOM 2492 C CA . LYS A 1 317 ? -6.344 46.969 47.25 1 89.81 317 LYS A CA 1
ATOM 2493 C C . LYS A 1 317 ? -6.262 45.656 46.469 1 89.81 317 LYS A C 1
ATOM 2495 O O . LYS A 1 317 ? -6.629 45.594 45.312 1 89.81 317 LYS A O 1
ATOM 2500 N N . GLU A 1 318 ? -5.828 44.625 47.156 1 89.44 318 GLU A N 1
ATOM 2501 C CA . GLU A 1 318 ? -5.703 43.312 46.531 1 89.44 318 GLU A CA 1
ATOM 2502 C C . GLU A 1 318 ? -7.07 42.719 46.188 1 89.44 318 GLU A C 1
ATOM 2504 O O . GLU A 1 318 ? -7.246 42.125 45.125 1 89.44 318 GLU A O 1
ATOM 2509 N N . LYS A 1 319 ? -8.008 42.875 47.031 1 90.25 319 LYS A N 1
ATOM 2510 C CA . LYS A 1 319 ? -9.359 42.375 46.812 1 90.25 319 LYS A CA 1
ATOM 2511 C C . LYS A 1 319 ? -10.023 43.094 45.625 1 90.25 319 LYS A C 1
ATOM 2513 O O . LYS A 1 319 ? -10.703 42.438 44.812 1 90.25 319 LYS A O 1
ATOM 2518 N N . ARG A 1 320 ? -9.75 44.375 45.594 1 89.81 320 ARG A N 1
ATOM 2519 C CA . ARG A 1 320 ? -10.305 45.156 44.469 1 89.81 320 ARG A CA 1
ATOM 2520 C C . ARG A 1 320 ? -9.719 44.688 43.125 1 89.81 320 ARG A C 1
ATOM 2522 O O . ARG A 1 320 ? -10.445 44.562 42.156 1 89.81 320 ARG A O 1
ATOM 2529 N N . SER A 1 321 ? -8.414 44.531 43.125 1 89.44 321 SER A N 1
ATOM 2530 C CA . SER A 1 321 ? -7.738 44.062 41.938 1 89.44 321 SER A CA 1
ATOM 2531 C C . SER A 1 321 ? -8.25 42.719 41.469 1 89.44 321 SER A C 1
ATOM 2533 O O . SER A 1 321 ? -8.461 42.5 40.281 1 89.44 321 SER A O 1
ATOM 2535 N N . LEU A 1 322 ? -8.453 41.812 42.406 1 90.69 322 LEU A N 1
ATOM 2536 C CA . LEU A 1 322 ? -8.93 40.469 42.094 1 90.69 322 LEU A CA 1
ATOM 2537 C C . LEU A 1 322 ? -10.336 40.5 41.5 1 90.69 322 LEU A C 1
ATOM 2539 O O . LEU A 1 322 ? -10.641 39.781 40.562 1 90.69 322 LEU A O 1
ATOM 2543 N N . THR A 1 323 ? -11.125 41.344 42.062 1 89.56 323 THR A N 1
ATOM 2544 C CA . THR A 1 323 ? -12.484 41.469 41.562 1 89.56 323 THR A CA 1
ATOM 2545 C C . THR A 1 323 ? -12.492 42.062 40.125 1 89.56 323 THR A C 1
ATOM 2547 O O . THR A 1 323 ? -13.273 41.625 39.281 1 89.56 323 THR A O 1
ATOM 2550 N N . GLU A 1 324 ? -11.617 43 39.938 1 89 324 GLU A N 1
ATOM 2551 C CA . GLU A 1 324 ? -11.492 43.594 38.594 1 89 324 GLU A CA 1
ATOM 2552 C C . GLU A 1 324 ? -11.047 42.531 37.594 1 89 324 GLU A C 1
ATOM 2554 O O . GLU A 1 324 ? -11.547 42.531 36.469 1 89 324 GLU A O 1
ATOM 2559 N N . TYR A 1 325 ? -10.062 41.719 38 1 89.56 325 TYR A N 1
ATOM 2560 C CA . TYR A 1 325 ? -9.594 40.656 37.125 1 89.56 325 TYR A CA 1
ATOM 2561 C C . TYR A 1 325 ? -10.719 39.688 36.781 1 89.56 325 TYR A C 1
ATOM 2563 O O . TYR A 1 325 ? -10.867 39.281 35.625 1 89.56 325 TYR A O 1
ATOM 2571 N N . SER A 1 326 ? -11.461 39.344 37.75 1 89.81 326 SER A N 1
ATOM 2572 C CA . SER A 1 326 ? -12.562 38.406 37.594 1 89.81 326 SER A CA 1
ATOM 2573 C C . SER A 1 326 ? -13.602 38.938 36.625 1 89.81 326 SER A C 1
ATOM 2575 O O . SER A 1 326 ? -14.102 38.219 35.75 1 89.81 326 SER A O 1
ATOM 2577 N N . ASP A 1 327 ? -13.852 40.219 36.812 1 88.25 327 ASP A N 1
ATOM 2578 C CA . ASP A 1 327 ? -14.82 40.844 35.938 1 88.25 327 ASP A CA 1
ATOM 2579 C C . ASP A 1 327 ? -14.328 40.875 34.5 1 88.25 327 ASP A C 1
ATOM 2581 O O . ASP A 1 327 ? -15.094 40.625 33.562 1 88.25 327 ASP A O 1
ATOM 2585 N N . TYR A 1 328 ? -13.102 41.188 34.375 1 86.19 328 TYR A N 1
ATOM 2586 C CA . TYR A 1 328 ? -12.508 41.25 33.031 1 86.19 328 TYR A CA 1
ATOM 2587 C C . TYR A 1 328 ? -12.562 39.875 32.375 1 86.19 328 TYR A C 1
ATOM 2589 O O . TYR A 1 328 ? -12.953 39.781 31.188 1 86.19 328 TYR A O 1
ATOM 2597 N N . VAL A 1 329 ? -12.203 38.875 33.031 1 89.5 329 VAL A N 1
ATOM 2598 C CA . VAL A 1 329 ? -12.148 37.531 32.5 1 89.5 329 VAL A CA 1
ATOM 2599 C C . VAL A 1 329 ? -13.555 37.062 32.125 1 89.5 329 VAL A C 1
ATOM 2601 O O . VAL A 1 329 ? -13.75 36.406 31.094 1 89.5 329 VAL A O 1
ATOM 2604 N N . GLN A 1 330 ? -14.516 37.406 32.906 1 85.06 330 GLN A N 1
ATOM 2605 C CA . GLN A 1 330 ? -15.906 37.062 32.594 1 85.06 330 GLN A CA 1
ATOM 2606 C C . GLN A 1 330 ? -16.375 37.781 31.344 1 85.06 330 GLN A C 1
ATOM 2608 O O . GLN A 1 330 ? -17.141 37.219 30.547 1 85.06 330 GLN A O 1
ATOM 2613 N N . ASP A 1 331 ? -15.898 38.969 31.188 1 84 331 ASP A N 1
ATOM 2614 C CA . ASP A 1 331 ? -16.25 39.719 30 1 84 331 ASP A CA 1
ATOM 2615 C C . ASP A 1 331 ? -15.656 39.094 28.75 1 84 331 ASP A C 1
ATOM 2617 O O . ASP A 1 331 ? -16.281 39.094 27.688 1 84 331 ASP A O 1
ATOM 2621 N N . VAL A 1 332 ? -14.445 38.656 28.875 1 83.81 332 VAL A N 1
ATOM 2622 C CA . VAL A 1 332 ? -13.766 38.031 27.75 1 83.81 332 VAL A CA 1
ATOM 2623 C C . VAL A 1 332 ? -14.531 36.781 27.312 1 83.81 332 VAL A C 1
ATOM 2625 O O . VAL A 1 332 ? -14.75 36.562 26.125 1 83.81 332 VAL A O 1
ATOM 2628 N N . VAL A 1 333 ? -15 36 28.266 1 83.25 333 VAL A N 1
ATOM 2629 C CA . VAL A 1 333 ? -15.695 34.75 27.969 1 83.25 333 VAL A CA 1
ATOM 2630 C C . VAL A 1 333 ? -17.062 35.031 27.375 1 83.25 333 VAL A C 1
ATOM 2632 O O . VAL A 1 333 ? -17.516 34.344 26.469 1 83.25 333 VAL A O 1
ATOM 2635 N N . LYS A 1 334 ? -17.703 36.031 27.875 1 76.75 334 LYS A N 1
ATOM 2636 C CA . LYS A 1 334 ? -19.016 36.406 27.375 1 76.75 334 LYS A CA 1
ATOM 2637 C C . LYS A 1 334 ? -18.922 36.906 25.938 1 76.75 334 LYS A C 1
ATOM 2639 O O . LYS A 1 334 ? -19.797 36.625 25.109 1 76.75 334 LYS A O 1
ATOM 2644 N N . ALA A 1 335 ? -17.906 37.688 25.672 1 69.5 335 ALA A N 1
ATOM 2645 C CA . ALA A 1 335 ? -17.719 38.219 24.312 1 69.5 335 ALA A CA 1
ATOM 2646 C C . ALA A 1 335 ? -17.5 37.094 23.312 1 69.5 335 ALA A C 1
ATOM 2648 O O . ALA A 1 335 ? -17.984 37.125 22.188 1 69.5 335 ALA A O 1
ATOM 2649 N N . LYS A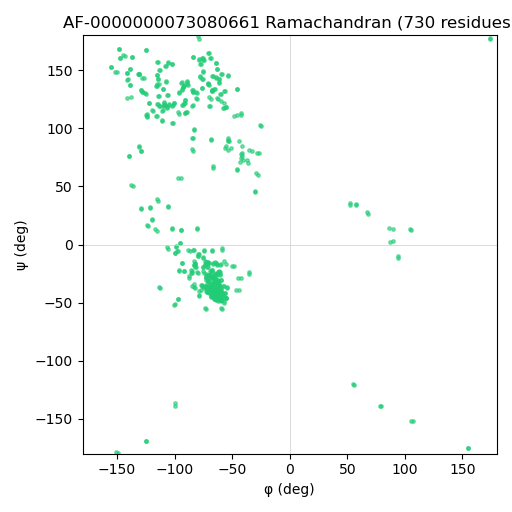 1 336 ? -16.75 36.062 23.641 1 70.12 336 LYS A N 1
ATOM 2650 C CA . LYS A 1 336 ? -16.5 34.875 22.828 1 70.12 336 LYS A CA 1
ATOM 2651 C C . LYS A 1 336 ? -17.812 34.188 22.469 1 70.12 336 LYS A C 1
ATOM 2653 O O . LYS A 1 336 ? -18.031 33.812 21.312 1 70.12 336 LYS A O 1
ATOM 2658 N N . LYS A 1 337 ? -18.609 33.969 23.453 1 59.69 337 LYS A N 1
ATOM 2659 C CA . LYS A 1 337 ? -19.875 33.25 23.281 1 59.69 337 LYS A CA 1
ATOM 2660 C C . LYS A 1 337 ? -20.812 34 22.344 1 59.69 337 LYS A C 1
ATOM 2662 O O . LYS A 1 337 ? -21.516 33.375 21.547 1 59.69 337 LYS A O 1
ATOM 2667 N N . VAL A 1 338 ? -20.734 35.25 22.328 1 51.38 338 VAL A N 1
ATOM 2668 C CA . VAL A 1 338 ? -21.609 36.062 21.5 1 51.38 338 VAL A CA 1
ATOM 2669 C C . VAL A 1 338 ? -21.109 36.062 20.047 1 51.38 338 VAL A C 1
ATOM 2671 O O . VAL A 1 338 ? -21.906 35.938 19.109 1 51.38 338 VAL A O 1
ATOM 2674 N N . ARG A 1 339 ? -19.875 36.188 19.781 1 54.38 339 ARG A N 1
ATOM 2675 C CA . ARG A 1 339 ? -19.328 36.219 18.438 1 54.38 339 ARG A CA 1
ATOM 2676 C C . ARG A 1 339 ? -19.453 34.875 17.734 1 54.38 339 ARG A C 1
ATOM 2678 O O . ARG A 1 339 ? -19.719 34.812 16.531 1 54.38 339 ARG A O 1
ATOM 2685 N N . PHE A 1 340 ? -19.312 33.781 18.422 1 54.06 340 PHE A N 1
ATOM 2686 C CA . PHE A 1 340 ? -19.406 32.469 17.797 1 54.06 340 PHE A CA 1
ATOM 2687 C C . PHE A 1 340 ? -20.844 32.125 17.453 1 54.06 340 PHE A C 1
ATOM 2689 O O . PHE A 1 340 ? -21.109 31.422 16.469 1 54.06 340 PHE A O 1
ATOM 2696 N N . HIS A 1 341 ? -21.781 32.531 18.359 1 45.78 341 HIS A N 1
ATOM 2697 C CA . HIS A 1 341 ? -23.188 32.344 17.984 1 45.78 341 HIS A CA 1
ATOM 2698 C C . HIS A 1 341 ? -23.562 33.188 16.766 1 45.78 341 HIS A C 1
ATOM 2700 O O . HIS A 1 341 ? -24.438 32.812 16 1 45.78 341 HIS A O 1
ATOM 2706 N N . CYS A 1 342 ? -22.938 34.281 16.672 1 41.09 342 CYS A N 1
ATOM 2707 C CA . CYS A 1 342 ? -23.312 35.094 15.523 1 41.09 342 CYS A CA 1
ATOM 2708 C C . CYS A 1 342 ? -22.797 34.5 14.227 1 41.09 342 CYS A C 1
ATOM 2710 O O . CYS A 1 342 ? -23.375 34.719 13.156 1 41.09 342 CYS A O 1
ATOM 2712 N N . ASN A 1 343 ? -21.578 33.969 14.172 1 42.69 343 ASN A N 1
ATOM 2713 C CA . ASN A 1 343 ? -21.094 33.438 12.898 1 42.69 343 ASN A CA 1
ATOM 2714 C C . ASN A 1 343 ? -21.938 32.281 12.398 1 42.69 343 ASN A C 1
ATOM 2716 O O . ASN A 1 343 ? -21.797 31.875 11.242 1 42.69 343 ASN A O 1
ATOM 2720 N N . ASN A 1 344 ? -22.484 31.422 13.234 1 37.59 344 ASN A N 1
ATOM 2721 C CA . ASN A 1 344 ? -23.391 30.422 12.688 1 37.59 344 ASN A CA 1
ATOM 2722 C C . ASN A 1 344 ? -24.703 31.047 12.219 1 37.59 344 ASN A C 1
ATOM 2724 O O . ASN A 1 344 ? -25.531 30.359 11.617 1 37.59 344 ASN A O 1
ATOM 2728 N N . SER A 1 345 ? -25.312 32.031 12.969 1 34 345 SER A N 1
ATOM 2729 C CA . SER A 1 345 ? -26.578 32.562 12.492 1 34 345 SER A CA 1
ATOM 2730 C C . SER A 1 345 ? -26.359 33.625 11.406 1 34 345 SER A C 1
ATOM 2732 O O . SER A 1 345 ? -25.328 34.281 11.391 1 34 345 SER A O 1
ATOM 2734 N N . HIS A 1 346 ? -27.031 33.656 10.148 1 34.09 346 HIS A N 1
ATOM 2735 C CA . HIS A 1 346 ? -27.141 34.562 9.016 1 34.09 346 HIS A CA 1
ATOM 2736 C C . HIS A 1 346 ? -27.125 36.031 9.469 1 34.09 346 HIS A C 1
ATOM 2738 O O . HIS A 1 346 ? -27.234 36.938 8.648 1 34.09 346 HIS A O 1
ATOM 2744 N N . SER A 1 347 ? -27.5 36.406 10.75 1 30.5 347 SER A N 1
ATOM 2745 C CA . SER A 1 347 ? -27.766 37.812 10.977 1 30.5 347 SER A CA 1
ATOM 2746 C C . SER A 1 347 ? -26.484 38.594 11.281 1 30.5 347 SER A C 1
ATOM 2748 O O . SER A 1 347 ? -25.859 38.375 12.328 1 30.5 347 SER A O 1
ATOM 2750 N N . ALA A 1 348 ? -25.578 39.094 10.391 1 34.88 348 ALA A N 1
ATOM 2751 C CA . ALA A 1 348 ? -24.375 39.906 10.242 1 34.88 348 ALA A CA 1
ATOM 2752 C C . ALA A 1 348 ? -24.469 41.188 11.062 1 34.88 348 ALA A C 1
ATOM 2754 O O . ALA A 1 348 ? -23.469 41.875 11.25 1 34.88 348 ALA A O 1
ATOM 2755 N N . ILE A 1 349 ? -25.656 41.75 11.328 1 32.16 349 ILE A N 1
ATOM 2756 C CA . ILE A 1 349 ? -25.781 43.156 11.68 1 32.16 349 ILE A CA 1
ATOM 2757 C C . ILE A 1 349 ? -25.266 43.375 13.102 1 32.16 349 ILE A C 1
ATOM 2759 O O . ILE A 1 349 ? -24.516 44.344 13.359 1 32.16 349 ILE A O 1
ATOM 2763 N N . ARG A 1 350 ? -25.766 42.656 14.125 1 32.66 350 ARG A N 1
ATOM 2764 C CA . ARG A 1 350 ? -25.656 43.156 15.492 1 32.66 350 ARG A CA 1
ATOM 2765 C C . ARG A 1 350 ? -24.297 42.844 16.078 1 32.66 350 ARG A C 1
ATOM 2767 O O . ARG A 1 350 ? -24 43.25 17.219 1 32.66 350 ARG A O 1
ATOM 2774 N N . SER A 1 351 ? -23.516 42 15.578 1 31.47 351 SER A N 1
ATOM 2775 C CA . SER A 1 351 ? -22.312 41.531 16.266 1 31.47 351 SER A CA 1
ATOM 2776 C C . SER A 1 351 ? -21.188 42.562 16.125 1 31.47 351 SER A C 1
ATOM 2778 O O . SER A 1 351 ? -20.094 42.344 16.656 1 31.47 351 SER A O 1
ATOM 2780 N N . LYS A 1 352 ? -21.219 43.594 15.352 1 34.81 352 LYS A N 1
ATOM 2781 C CA . LYS A 1 352 ? -20.25 44.688 15.234 1 34.81 352 LYS A CA 1
ATOM 2782 C C . LYS A 1 352 ? -20.125 45.469 16.547 1 34.81 352 LYS A C 1
ATOM 2784 O O . LYS A 1 352 ? -19.047 45.969 16.859 1 34.81 352 LYS A O 1
ATOM 2789 N N . LYS A 1 353 ? -21.203 45.594 17.344 1 33 353 LYS A N 1
ATOM 2790 C CA . LYS A 1 353 ? -21.234 46.5 18.484 1 33 353 LYS A CA 1
ATOM 2791 C C . LYS A 1 353 ? -20.5 45.906 19.688 1 33 353 LYS A C 1
ATOM 2793 O O . LYS A 1 353 ? -19.859 46.625 20.453 1 33 353 LYS A O 1
ATOM 2798 N N . LEU A 1 354 ? -20.672 44.656 19.891 1 30.92 354 LEU A N 1
ATOM 2799 C CA . LEU A 1 354 ? -20.031 44.156 21.109 1 30.92 354 LEU A CA 1
ATOM 2800 C C . LEU A 1 354 ? -18.516 44.031 20.922 1 30.92 354 LEU A C 1
ATOM 2802 O O . LEU A 1 354 ? -17.766 44.031 21.891 1 30.92 354 LEU A O 1
ATOM 2806 N N . CYS A 1 355 ? -17.969 43.906 19.75 1 32.19 355 CYS A N 1
ATOM 2807 C CA . CYS A 1 355 ? -16.531 43.938 19.547 1 32.19 355 CYS A CA 1
ATOM 2808 C C . CYS A 1 355 ? -15.93 45.281 19.953 1 32.19 355 CYS A C 1
ATOM 2810 O O . CYS A 1 355 ? -14.781 45.344 20.391 1 32.19 355 CYS A O 1
ATOM 2812 N N . ILE A 1 356 ? -16.609 46.406 19.703 1 32 356 ILE A N 1
ATOM 2813 C CA . ILE A 1 356 ? -16.172 47.781 19.984 1 32 356 ILE A CA 1
ATOM 2814 C C . ILE A 1 356 ? -16.234 48.031 21.484 1 32 356 ILE A C 1
ATOM 2816 O O . ILE A 1 356 ? -15.375 48.719 22.047 1 32 356 ILE A O 1
ATOM 2820 N N . GLN A 1 357 ? -17.219 47.469 22.219 1 30 357 GLN A N 1
ATOM 2821 C CA . GLN A 1 357 ? -17.422 47.875 23.594 1 30 357 GLN A CA 1
ATOM 2822 C C . GLN A 1 357 ? -16.375 47.25 24.516 1 30 357 GLN A C 1
ATOM 2824 O O . GLN A 1 357 ? -16.062 47.781 25.578 1 30 357 GLN A O 1
ATOM 2829 N N . VAL A 1 358 ? -15.945 46.094 24.297 1 33.47 358 VAL A N 1
ATOM 2830 C CA . VAL A 1 358 ? -14.859 45.656 25.156 1 33.47 358 VAL A CA 1
ATOM 2831 C C . VAL A 1 358 ? -13.641 46.531 24.969 1 33.47 358 VAL A C 1
ATOM 2833 O O . VAL A 1 358 ? -12.844 46.719 25.891 1 33.47 358 VAL A O 1
ATOM 2836 N N . CYS A 1 359 ? -13.453 47.219 23.844 1 30.42 359 CYS A N 1
ATOM 2837 C CA . CYS A 1 359 ? -12.414 48.25 23.688 1 30.42 359 CYS A CA 1
ATOM 2838 C C . CYS A 1 359 ? -12.727 49.469 24.531 1 30.42 359 CYS A C 1
ATOM 2840 O O . CYS A 1 359 ? -11.828 50.25 24.844 1 30.42 359 CYS A O 1
ATOM 2842 N N . ARG A 1 360 ? -14.008 49.875 24.734 1 30.75 360 ARG A N 1
ATOM 2843 C CA . ARG A 1 360 ? -14.359 51.125 25.406 1 30.75 360 ARG A CA 1
ATOM 2844 C C . ARG A 1 360 ? -14.102 51.062 26.906 1 30.75 360 ARG A C 1
ATOM 2846 O O . ARG A 1 360 ? -14.133 52.062 27.594 1 30.75 360 ARG A O 1
ATOM 2853 N N . PHE A 1 361 ? -14.18 49.938 27.516 1 30.66 361 PHE A N 1
ATOM 2854 C CA . PHE A 1 361 ? -13.938 50.062 28.938 1 30.66 361 PHE A CA 1
ATOM 2855 C C . PHE A 1 361 ? -12.555 50.656 29.219 1 30.66 361 PHE A C 1
ATOM 2857 O O . PHE A 1 361 ? -12.156 50.781 30.375 1 30.66 361 PHE A O 1
ATOM 2864 N N . ARG A 1 362 ? -11.766 50.906 28.203 1 30 362 ARG A N 1
ATOM 2865 C CA . ARG A 1 362 ? -10.516 51.594 28.5 1 30 362 ARG A CA 1
ATOM 2866 C C . ARG A 1 362 ? -10.789 53.031 28.953 1 30 362 ARG A C 1
ATOM 2868 O O . ARG A 1 362 ? -10.008 53.594 29.719 1 30 362 ARG A O 1
ATOM 2875 N N . TYR A 1 363 ? -11.781 53.719 28.344 1 27.7 363 TYR A N 1
ATOM 2876 C CA . TYR A 1 363 ? -11.727 55.156 28.562 1 27.7 363 TYR A CA 1
ATOM 2877 C C . TYR A 1 363 ? -12.141 55.531 29.984 1 27.7 363 TYR A C 1
ATOM 2879 O O . TYR A 1 363 ? -11.953 56.656 30.422 1 27.7 363 TYR A O 1
ATOM 2887 N N . ILE A 1 364 ? -13 54.688 30.609 1 28.89 364 ILE A N 1
ATOM 2888 C CA . ILE A 1 364 ? -13.539 55.344 31.797 1 28.89 364 ILE A CA 1
ATOM 2889 C C . ILE A 1 364 ? -12.461 55.438 32.875 1 28.89 364 ILE A C 1
ATOM 2891 O O . ILE A 1 364 ? -12.414 56.406 33.625 1 28.89 364 ILE A O 1
ATOM 2895 N N . SER A 1 365 ? -11.633 54.438 33.062 1 25.61 365 SER A N 1
ATOM 2896 C CA . SER A 1 365 ? -10.961 54.625 34.344 1 25.61 365 SER A CA 1
ATOM 2897 C C . SER A 1 365 ? -9.883 55.719 34.25 1 25.61 365 SER A C 1
ATOM 2899 O O . SER A 1 365 ? -9.148 55.938 35.188 1 25.61 365 SER A O 1
ATOM 2901 N N . GLU A 1 366 ? -9.578 56.125 32.906 1 26.33 366 GLU A N 1
ATOM 2902 C CA . GLU A 1 366 ? -8.68 57.25 33.031 1 26.33 366 GLU A CA 1
ATOM 2903 C C . GLU A 1 366 ? -9.438 58.5 33.469 1 26.33 366 GLU A C 1
ATOM 2905 O O . GLU A 1 366 ? -8.844 59.562 33.656 1 26.33 366 GLU A O 1
ATOM 2910 N N . ALA A 1 367 ? -10.836 58.438 33.562 1 24.8 367 ALA A N 1
ATOM 2911 C CA . ALA A 1 367 ? -11.258 59.719 34.156 1 24.8 367 ALA A CA 1
ATOM 2912 C C . ALA A 1 367 ? -11.094 59.688 35.688 1 24.8 367 ALA A C 1
ATOM 2914 O O . ALA A 1 367 ? -11.32 58.656 36.312 1 24.8 367 ALA A O 1
ATOM 2915 N N . MET B 1 1 ? -27.625 -43.625 -66.25 1 28.77 1 MET B N 1
ATOM 2916 C CA . MET B 1 1 ? -26.172 -43.688 -66.062 1 28.77 1 MET B CA 1
ATOM 2917 C C . MET B 1 1 ? -25.75 -43 -64.75 1 28.77 1 MET B C 1
ATOM 2919 O O . MET B 1 1 ? -25.812 -41.781 -64.625 1 28.77 1 MET B O 1
ATOM 2923 N N . SER B 1 2 ? -26 -43.719 -63.625 1 29.78 2 SER B N 1
ATOM 2924 C CA . SER B 1 2 ? -26.031 -43.438 -62.188 1 29.78 2 SER B CA 1
ATOM 2925 C C . SER B 1 2 ? -24.641 -43.094 -61.656 1 29.78 2 SER B C 1
ATOM 2927 O O . SER B 1 2 ? -23.766 -43.969 -61.625 1 29.78 2 SER B O 1
ATOM 2929 N N . GLY B 1 3 ? -24.078 -41.938 -62.125 1 28.92 3 GLY B N 1
ATOM 2930 C CA . GLY B 1 3 ? -22.719 -41.438 -61.906 1 28.92 3 GLY B CA 1
ATOM 2931 C C . GLY B 1 3 ? -22.312 -41.406 -60.438 1 28.92 3 GLY B C 1
ATOM 2932 O O . GLY B 1 3 ? -22.938 -40.719 -59.656 1 28.92 3 GLY B O 1
ATOM 2933 N N . GLY B 1 4 ? -21.859 -42.531 -59.875 1 26.58 4 GLY B N 1
ATOM 2934 C CA . GLY B 1 4 ? -21.438 -42.781 -58.531 1 26.58 4 GLY B CA 1
ATOM 2935 C C . GLY B 1 4 ? -20.375 -41.812 -58.031 1 26.58 4 GLY B C 1
ATOM 2936 O O . GLY B 1 4 ? -19.266 -41.812 -58.562 1 26.58 4 GLY B O 1
ATOM 2937 N N . ARG B 1 5 ? -20.828 -40.594 -57.594 1 33.34 5 ARG B N 1
ATOM 2938 C CA . ARG B 1 5 ? -19.938 -39.562 -57.062 1 33.34 5 ARG B CA 1
ATOM 2939 C C . ARG B 1 5 ? -18.891 -40.188 -56.125 1 33.34 5 ARG B C 1
ATOM 2941 O O . ARG B 1 5 ? -19.219 -41.031 -55.312 1 33.34 5 ARG B O 1
ATOM 2948 N N . LYS B 1 6 ? -17.656 -40.156 -56.594 1 35.09 6 LYS B N 1
ATOM 2949 C CA . LYS B 1 6 ? -16.469 -40.594 -55.844 1 35.09 6 LYS B CA 1
ATOM 2950 C C . LYS B 1 6 ? -16.484 -40.062 -54.438 1 35.09 6 LYS B C 1
ATOM 2952 O O . LYS B 1 6 ? -16.75 -38.875 -54.219 1 35.09 6 LYS B O 1
ATOM 2957 N N . PRO B 1 7 ? -16.656 -40.875 -53.438 1 26.84 7 PRO B N 1
ATOM 2958 C CA . PRO B 1 7 ? -16.703 -40.406 -52.062 1 26.84 7 PRO B CA 1
ATOM 2959 C C . PRO B 1 7 ? -15.477 -39.562 -51.719 1 26.84 7 PRO B C 1
ATOM 2961 O O . PRO B 1 7 ? -14.344 -39.969 -52 1 26.84 7 PRO B O 1
ATOM 2964 N N . ARG B 1 8 ? -15.492 -38.219 -51.875 1 33.28 8 ARG B N 1
ATOM 2965 C CA . ARG B 1 8 ? -14.414 -37.344 -51.438 1 33.28 8 ARG B CA 1
ATOM 2966 C C . ARG B 1 8 ? -13.93 -37.75 -50.031 1 33.28 8 ARG B C 1
ATOM 2968 O O . ARG B 1 8 ? -14.727 -37.844 -49.094 1 33.28 8 ARG B O 1
ATOM 2975 N N . SER B 1 9 ? -12.969 -38.656 -49.969 1 27.94 9 SER B N 1
ATOM 2976 C CA . SER B 1 9 ? -12.273 -39 -48.75 1 27.94 9 SER B CA 1
ATOM 2977 C C . SER B 1 9 ? -11.945 -37.781 -47.938 1 27.94 9 SER B C 1
ATOM 2979 O O . SER B 1 9 ? -11.289 -36.844 -48.438 1 27.94 9 SER B O 1
ATOM 2981 N N . VAL B 1 10 ? -12.867 -37.188 -47.219 1 33.31 10 VAL B N 1
ATOM 2982 C CA . VAL B 1 10 ? -12.648 -36.094 -46.25 1 33.31 10 VAL B CA 1
ATOM 2983 C C . VAL B 1 10 ? -11.461 -36.438 -45.375 1 33.31 10 VAL B C 1
ATOM 2985 O O . VAL B 1 10 ? -11.5 -37.406 -44.594 1 33.31 10 VAL B O 1
ATOM 2988 N N . ALA B 1 11 ? -10.227 -36.531 -45.938 1 34.69 11 ALA B N 1
ATOM 2989 C CA . ALA B 1 11 ? -9.039 -36.594 -45.094 1 34.69 11 ALA B CA 1
ATOM 2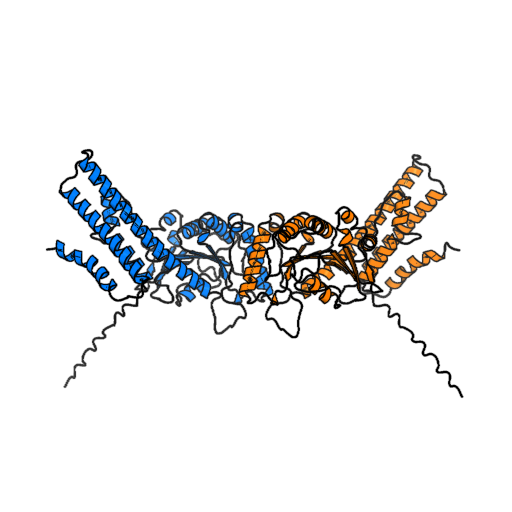990 C C . ALA B 1 11 ? -9.148 -35.625 -43.906 1 34.69 11 ALA B C 1
ATOM 2992 O O . ALA B 1 11 ? -9.258 -34.438 -44.094 1 34.69 11 ALA B O 1
ATOM 2993 N N . ASN B 1 12 ? -9.953 -35.969 -43 1 30.42 12 ASN B N 1
ATOM 2994 C CA . ASN B 1 12 ? -9.953 -35.219 -41.75 1 30.42 12 ASN B CA 1
ATOM 2995 C C . ASN B 1 12 ? -8.531 -34.906 -41.281 1 30.42 12 ASN B C 1
ATOM 2997 O O . ASN B 1 12 ? -7.773 -35.844 -40.969 1 30.42 12 ASN B O 1
ATOM 3001 N N . PRO B 1 13 ? -7.734 -33.938 -41.875 1 35.06 13 PRO B N 1
ATOM 3002 C CA . PRO B 1 13 ? -6.402 -33.625 -41.344 1 35.06 13 PRO B CA 1
ATOM 3003 C C . PRO B 1 13 ? -6.336 -33.688 -39.812 1 35.06 13 PRO B C 1
ATOM 3005 O O . PRO B 1 13 ? -7.109 -33.031 -39.125 1 35.06 13 PRO B O 1
ATOM 3008 N N . LEU B 1 14 ? -6.402 -34.781 -39.125 1 33.75 14 LEU B N 1
ATOM 3009 C CA . LEU B 1 14 ? -5.887 -34.844 -37.75 1 33.75 14 LEU B CA 1
ATOM 3010 C C . LEU B 1 14 ? -4.711 -33.875 -37.562 1 33.75 14 LEU B C 1
ATOM 3012 O O . LEU B 1 14 ? -3.604 -34.156 -38.031 1 33.75 14 LEU B O 1
ATOM 3016 N N . GLU B 1 15 ? -4.73 -32.625 -38 1 36.81 15 GLU B N 1
ATOM 3017 C CA . GLU B 1 15 ? -3.771 -31.547 -37.75 1 36.81 15 GLU B CA 1
ATOM 3018 C C . GLU B 1 15 ? -3.086 -31.75 -36.406 1 36.81 15 GLU B C 1
ATOM 3020 O O . GLU B 1 15 ? -3.75 -31.797 -35.375 1 36.81 15 GLU B O 1
ATOM 3025 N N . SER B 1 16 ? -2.092 -32.594 -36.188 1 39.09 16 SER B N 1
ATOM 3026 C CA . SER B 1 16 ? -1.139 -32.625 -35.094 1 39.09 16 SER B CA 1
ATOM 3027 C C . SER B 1 16 ? -0.915 -31.25 -34.5 1 39.09 16 SER B C 1
ATOM 3029 O O . SER B 1 16 ? -0.326 -30.375 -35.156 1 39.09 16 SER B O 1
ATOM 3031 N N . ALA B 1 17 ? -1.837 -30.594 -34 1 45.25 17 ALA B N 1
ATOM 3032 C CA . ALA B 1 17 ? -1.694 -29.344 -33.281 1 45.25 17 ALA B CA 1
ATOM 3033 C C . ALA B 1 17 ? -0.304 -29.234 -32.656 1 45.25 17 ALA B C 1
ATOM 3035 O O . ALA B 1 17 ? 0.212 -30.203 -32.094 1 45.25 17 ALA B O 1
ATOM 3036 N N . ILE B 1 18 ? 0.646 -28.5 -33.156 1 48.62 18 ILE B N 1
ATOM 3037 C CA . ILE B 1 18 ? 2.014 -28.141 -32.812 1 48.62 18 ILE B CA 1
ATOM 3038 C C . ILE B 1 18 ? 2.139 -28.016 -31.297 1 48.62 18 ILE B C 1
ATOM 3040 O O . ILE B 1 18 ? 1.546 -27.109 -30.688 1 48.62 18 ILE B O 1
ATOM 3044 N N . THR B 1 19 ? 2.283 -29.125 -30.688 1 69.12 19 THR B N 1
ATOM 3045 C CA . THR B 1 19 ? 2.594 -29.156 -29.25 1 69.12 19 THR B CA 1
ATOM 3046 C C . THR B 1 19 ? 3.842 -28.344 -28.953 1 69.12 19 THR B C 1
ATOM 3048 O O . THR B 1 19 ? 4.828 -28.406 -29.688 1 69.12 19 THR B O 1
ATOM 3051 N N . THR B 1 20 ? 3.779 -27.344 -28.188 1 78.94 20 THR B N 1
ATOM 3052 C CA . THR B 1 20 ? 4.914 -26.547 -27.734 1 78.94 20 THR B CA 1
ATOM 3053 C C . THR B 1 20 ? 5.977 -27.422 -27.094 1 78.94 20 THR B C 1
ATOM 3055 O O . THR B 1 20 ? 5.68 -28.531 -26.641 1 78.94 20 THR B O 1
ATOM 3058 N N . PRO B 1 21 ? 7.238 -27.109 -27.25 1 81.25 21 PRO B N 1
ATOM 3059 C CA . PRO B 1 21 ? 8.305 -27.875 -26.594 1 81.25 21 PRO B CA 1
ATOM 3060 C C . PRO B 1 21 ? 8 -28.188 -25.141 1 81.25 21 PRO B C 1
ATOM 3062 O O . PRO B 1 21 ? 8.266 -29.297 -24.672 1 81.25 21 PRO B O 1
ATOM 3065 N N . SER B 1 22 ? 7.43 -27.297 -24.422 1 87.25 22 SER B N 1
ATOM 3066 C CA . SER B 1 22 ? 7.102 -27.531 -23.016 1 87.25 22 SER B CA 1
ATOM 3067 C C . SER B 1 22 ? 6.062 -28.641 -22.875 1 87.25 22 SER B C 1
ATOM 3069 O O . SER B 1 22 ? 6.18 -29.484 -21.984 1 87.25 22 SER B O 1
ATOM 3071 N N . GLU B 1 23 ? 5.133 -28.578 -23.75 1 86.94 23 GLU B N 1
ATOM 3072 C CA . GLU B 1 23 ? 4.09 -29.609 -23.719 1 86.94 23 GLU B CA 1
ATOM 3073 C C . GLU B 1 23 ? 4.66 -30.984 -24.016 1 86.94 23 GLU B C 1
ATOM 3075 O O . GLU B 1 23 ? 4.309 -31.969 -23.344 1 86.94 23 GLU B O 1
ATOM 3080 N N . ARG B 1 24 ? 5.473 -31.062 -24.953 1 84.94 24 ARG B N 1
ATOM 3081 C CA . ARG B 1 24 ? 6.105 -32.312 -25.328 1 84.94 24 ARG B CA 1
ATOM 3082 C C . ARG B 1 24 ? 6.941 -32.875 -24.172 1 84.94 24 ARG B C 1
ATOM 3084 O O . ARG B 1 24 ? 6.863 -34.062 -23.859 1 84.94 24 ARG B O 1
ATOM 3091 N N . ILE B 1 25 ? 7.68 -32 -23.578 1 85.69 25 ILE B N 1
ATOM 3092 C CA . ILE B 1 25 ? 8.562 -32.406 -22.484 1 85.69 25 ILE B CA 1
ATOM 3093 C C . ILE B 1 25 ? 7.727 -32.969 -21.328 1 85.69 25 ILE B C 1
ATOM 3095 O O . ILE B 1 25 ? 8.008 -34.062 -20.812 1 85.69 25 ILE B O 1
ATOM 3099 N N . LEU B 1 26 ? 6.754 -32.281 -20.969 1 88.19 26 LEU B N 1
ATOM 3100 C CA . LEU B 1 26 ? 5.934 -32.688 -19.844 1 88.19 26 LEU B CA 1
ATOM 3101 C C . LEU B 1 26 ? 5.199 -33.969 -20.156 1 88.19 26 LEU B C 1
ATOM 3103 O O . LEU B 1 26 ? 5.102 -34.875 -19.297 1 88.19 26 LEU B O 1
ATOM 3107 N N . ARG B 1 27 ? 4.766 -34.062 -21.359 1 85.44 27 ARG B N 1
ATOM 3108 C CA . ARG B 1 27 ? 4.074 -35.281 -21.781 1 85.44 27 ARG B CA 1
ATOM 3109 C C . ARG B 1 27 ? 5.031 -36.469 -21.812 1 85.44 27 ARG B C 1
ATOM 3111 O O . ARG B 1 27 ? 4.703 -37.562 -21.328 1 85.44 27 ARG B O 1
ATOM 3118 N N . GLU B 1 28 ? 6.145 -36.25 -22.328 1 84.62 28 GLU B N 1
ATOM 3119 C CA . GLU B 1 28 ? 7.141 -37.312 -22.422 1 84.62 28 GLU B CA 1
ATOM 3120 C C . GLU B 1 28 ? 7.605 -37.75 -21.047 1 84.62 28 GLU B C 1
ATOM 3122 O O . GLU B 1 28 ? 7.73 -38.938 -20.781 1 84.62 28 GLU B O 1
ATOM 3127 N N . CYS B 1 29 ? 7.883 -36.844 -20.234 1 88.19 29 CYS B N 1
ATOM 3128 C CA . CYS B 1 29 ? 8.305 -37.156 -18.875 1 88.19 29 CYS B CA 1
ATOM 3129 C C . CYS B 1 29 ? 7.223 -37.938 -18.156 1 88.19 29 CYS B C 1
ATOM 3131 O O . CYS B 1 29 ? 7.52 -38.938 -17.484 1 88.19 29 CYS B O 1
ATOM 3133 N N . HIS B 1 30 ? 6.051 -37.469 -18.359 1 88.25 30 HIS B N 1
ATOM 3134 C CA . HIS B 1 30 ? 4.941 -38.156 -17.734 1 88.25 30 HIS B CA 1
ATOM 3135 C C . HIS B 1 30 ? 4.848 -39.594 -18.234 1 88.25 30 HIS B C 1
ATOM 3137 O O . HIS B 1 30 ? 4.664 -40.531 -17.453 1 88.25 30 HIS B O 1
ATOM 3143 N N . ASN B 1 31 ? 5.074 -39.812 -19.469 1 87.31 31 ASN B N 1
ATOM 3144 C CA . ASN B 1 31 ? 4.969 -41.125 -20.094 1 87.31 31 ASN B CA 1
ATOM 3145 C C . ASN B 1 31 ? 6.078 -42.062 -19.625 1 87.31 31 ASN B C 1
ATOM 3147 O O . ASN B 1 31 ? 5.875 -43.281 -19.531 1 87.31 31 ASN B O 1
ATOM 3151 N N . LEU B 1 32 ? 7.176 -41.5 -19.281 1 88.62 32 LEU B N 1
ATOM 3152 C CA . LEU B 1 32 ? 8.281 -42.281 -18.781 1 88.62 32 LEU B CA 1
ATOM 3153 C C . LEU B 1 32 ? 7.918 -42.938 -17.438 1 88.62 32 LEU B C 1
ATOM 3155 O O . LEU B 1 32 ? 8.414 -44 -17.109 1 88.62 32 LEU B O 1
ATOM 3159 N N . TYR B 1 33 ? 7.082 -42.281 -16.766 1 91.19 33 TYR B N 1
ATOM 3160 C CA . TYR B 1 33 ? 6.703 -42.781 -15.445 1 91.19 33 TYR B CA 1
ATOM 3161 C C . TYR B 1 33 ? 5.609 -43.844 -15.555 1 91.19 33 TYR B C 1
ATOM 3163 O O . TYR B 1 33 ? 5.625 -44.844 -14.828 1 91.19 33 TYR B O 1
ATOM 3171 N N . ILE B 1 34 ? 4.684 -43.688 -16.562 1 89.38 34 ILE B N 1
ATOM 3172 C CA . ILE B 1 34 ? 3.467 -44.469 -16.516 1 89.38 34 ILE B CA 1
ATOM 3173 C C . ILE B 1 34 ? 3.535 -45.594 -17.562 1 89.38 34 ILE B C 1
ATOM 3175 O O . ILE B 1 34 ? 2.633 -46.406 -17.656 1 89.38 34 ILE B O 1
ATOM 3179 N N . ASP B 1 35 ? 4.539 -45.594 -18.297 1 87.5 35 ASP B N 1
ATOM 3180 C CA . ASP B 1 35 ? 4.668 -46.656 -19.328 1 87.5 35 ASP B CA 1
ATOM 3181 C C . ASP B 1 35 ? 4.344 -48.031 -18.75 1 87.5 35 ASP B C 1
ATOM 3183 O O . ASP B 1 35 ? 4.754 -48.344 -17.641 1 87.5 35 ASP B O 1
ATOM 3187 N N . SER B 1 36 ? 3.549 -48.812 -19.453 1 84.44 36 SER B N 1
ATOM 3188 C CA . SER B 1 36 ? 3.027 -50.094 -18.969 1 84.44 36 SER B CA 1
ATOM 3189 C C . SER B 1 36 ? 4.145 -51.125 -18.797 1 84.44 36 SER B C 1
ATOM 3191 O O . SER B 1 36 ? 4.078 -51.969 -17.906 1 84.44 36 SER B O 1
ATOM 3193 N N . GLU B 1 37 ? 5.141 -51.094 -19.562 1 80.31 37 GLU B N 1
ATOM 3194 C CA . GLU B 1 37 ? 6.164 -52.125 -19.547 1 80.31 37 GLU B CA 1
ATOM 3195 C C . GLU B 1 37 ? 7.363 -51.719 -18.703 1 80.31 37 GLU B C 1
ATOM 3197 O O . GLU B 1 37 ? 7.816 -52.469 -17.828 1 80.31 37 GLU B O 1
ATOM 3202 N N . ASN B 1 38 ? 7.785 -50.5 -18.953 1 82.44 38 ASN B N 1
ATOM 3203 C CA . ASN B 1 38 ? 9.039 -50.062 -18.344 1 82.44 38 ASN B CA 1
ATOM 3204 C C . ASN B 1 38 ? 8.867 -48.719 -17.625 1 82.44 38 ASN B C 1
ATOM 3206 O O . ASN B 1 38 ? 9.797 -47.906 -17.578 1 82.44 38 ASN B O 1
ATOM 3210 N N . GLY B 1 39 ? 7.691 -48.5 -17.125 1 91 39 GLY B N 1
ATOM 3211 C CA . GLY B 1 39 ? 7.465 -47.25 -16.422 1 91 39 GLY B CA 1
ATOM 3212 C C . GLY B 1 39 ? 8.25 -47.125 -15.133 1 91 39 GLY B C 1
ATOM 3213 O O . GLY B 1 39 ? 8.422 -48.125 -14.414 1 91 39 GLY B O 1
ATOM 3214 N N . LEU B 1 40 ? 8.664 -46 -14.836 1 92.62 40 LEU B N 1
ATOM 3215 C CA . LEU B 1 40 ? 9.453 -45.781 -13.633 1 92.62 40 LEU B CA 1
ATOM 3216 C C . LEU B 1 40 ? 8.648 -46.125 -12.383 1 92.62 40 LEU B C 1
ATOM 3218 O O . LEU B 1 40 ? 9.211 -46.594 -11.391 1 92.62 40 LEU B O 1
ATOM 3222 N N . VAL B 1 41 ? 7.379 -45.906 -12.438 1 93 41 VAL B N 1
ATOM 3223 C CA . VAL B 1 41 ? 6.52 -46.188 -11.297 1 93 41 VAL B CA 1
ATOM 3224 C C . VAL B 1 41 ? 6.512 -47.719 -11.047 1 93 41 VAL B C 1
ATOM 3226 O O . VAL B 1 41 ? 6.633 -48.156 -9.898 1 93 41 VAL B O 1
ATOM 3229 N N . LYS B 1 42 ? 6.418 -48.469 -12.094 1 92.38 42 LYS B N 1
ATOM 3230 C CA . LYS B 1 42 ? 6.422 -49.938 -11.977 1 92.38 42 LYS B CA 1
ATOM 3231 C C . LYS B 1 42 ? 7.773 -50.438 -11.477 1 92.38 42 LYS B C 1
ATOM 3233 O O . LYS B 1 42 ? 7.828 -51.281 -10.578 1 92.38 42 LYS B O 1
ATOM 3238 N N . ILE B 1 43 ? 8.773 -49.938 -12.016 1 92.19 43 ILE B N 1
ATOM 3239 C CA . ILE B 1 43 ? 10.125 -50.344 -11.617 1 92.19 43 ILE B CA 1
ATOM 3240 C C . ILE B 1 43 ? 10.344 -50 -10.141 1 92.19 43 ILE B C 1
ATOM 3242 O O . ILE B 1 43 ? 10.844 -50.844 -9.383 1 92.19 43 ILE B O 1
ATOM 3246 N N . ALA B 1 44 ? 9.953 -48.875 -9.766 1 94.44 44 ALA B N 1
ATOM 3247 C CA . ALA B 1 44 ? 10.117 -48.438 -8.383 1 94.44 44 ALA B CA 1
ATOM 3248 C C . ALA B 1 44 ? 9.312 -49.344 -7.434 1 94.44 44 ALA B C 1
ATOM 3250 O O . ALA B 1 44 ? 9.805 -49.688 -6.359 1 94.44 44 ALA B O 1
ATOM 3251 N N . SER B 1 45 ? 8.164 -49.625 -7.855 1 93.31 45 SER B N 1
ATOM 3252 C CA . SER B 1 45 ? 7.328 -50.5 -7.023 1 93.31 45 SER B CA 1
ATOM 3253 C C . SER B 1 45 ? 7.973 -51.844 -6.797 1 93.31 45 SER B C 1
ATOM 3255 O O . SER B 1 45 ? 7.887 -52.406 -5.703 1 93.31 45 SER B O 1
ATOM 3257 N N . ARG B 1 46 ? 8.641 -52.406 -7.762 1 91.12 46 ARG B N 1
ATOM 3258 C CA . ARG B 1 46 ? 9.328 -53.688 -7.668 1 91.12 46 ARG B CA 1
ATOM 3259 C C . ARG B 1 46 ? 10.516 -53.625 -6.715 1 91.12 46 ARG B C 1
ATOM 3261 O O . ARG B 1 46 ? 10.945 -54.625 -6.156 1 91.12 46 ARG B O 1
ATOM 3268 N N . LEU B 1 47 ? 10.969 -52.438 -6.531 1 92.88 47 LEU B N 1
ATOM 3269 C CA . LEU B 1 47 ? 12.125 -52.25 -5.66 1 92.88 47 LEU B CA 1
ATOM 3270 C C . LEU B 1 47 ? 11.68 -51.812 -4.27 1 92.88 47 LEU B C 1
ATOM 3272 O O . LEU B 1 47 ? 12.516 -51.5 -3.416 1 92.88 47 LEU B O 1
ATOM 3276 N N . GLY B 1 48 ? 10.344 -51.625 -4.102 1 92.62 48 GLY B N 1
ATOM 3277 C CA . GLY B 1 48 ? 9.828 -51.219 -2.811 1 92.62 48 GLY B CA 1
ATOM 3278 C C . GLY B 1 48 ? 9.773 -49.719 -2.652 1 92.62 48 GLY B C 1
ATOM 3279 O O . GLY B 1 48 ? 9.727 -49.188 -1.53 1 92.62 48 GLY B O 1
ATOM 3280 N N . LEU B 1 49 ? 9.922 -49.031 -3.732 1 93.44 49 LEU B N 1
ATOM 3281 C CA . LEU B 1 49 ? 9.844 -47.594 -3.73 1 93.44 49 LEU B CA 1
ATOM 3282 C C . LEU B 1 49 ? 8.492 -47.094 -4.254 1 93.44 49 LEU B C 1
ATOM 3284 O O . LEU B 1 49 ? 7.797 -47.844 -4.945 1 93.44 49 LEU B O 1
ATOM 3288 N N . ARG B 1 50 ? 8.148 -45.906 -3.832 1 90.88 50 ARG B N 1
ATOM 3289 C CA . ARG B 1 50 ? 6.938 -45.281 -4.344 1 90.88 50 ARG B CA 1
ATOM 3290 C C . ARG B 1 50 ? 7.277 -43.969 -5.059 1 90.88 50 ARG B C 1
ATOM 3292 O O . ARG B 1 50 ? 7.832 -43.031 -4.457 1 90.88 50 ARG B O 1
ATOM 3299 N N . LEU B 1 51 ? 7.02 -43.969 -6.363 1 90.56 51 LEU B N 1
ATOM 3300 C CA . LEU B 1 51 ? 7.195 -42.75 -7.156 1 90.56 51 LEU B CA 1
ATOM 3301 C C . LEU B 1 51 ? 5.859 -42.25 -7.691 1 90.56 51 LEU B C 1
ATOM 3303 O O . LEU B 1 51 ? 4.984 -43.031 -8.031 1 90.56 51 LEU B O 1
ATOM 3307 N N . LEU B 1 52 ? 5.652 -40.969 -7.734 1 85.25 52 LEU B N 1
ATOM 3308 C CA . LEU B 1 52 ? 4.48 -40.344 -8.352 1 85.25 52 LEU B CA 1
ATOM 3309 C C . LEU B 1 52 ? 4.844 -39.688 -9.672 1 85.25 52 LEU B C 1
ATOM 3311 O O . LEU B 1 52 ? 5.852 -39 -9.766 1 85.25 52 LEU B O 1
ATOM 3315 N N . PRO B 1 53 ? 4.051 -40.062 -10.656 1 88.88 53 PRO B N 1
ATOM 3316 C CA . PRO B 1 53 ? 4.312 -39.375 -11.922 1 88.88 53 PRO B CA 1
ATOM 3317 C C . PRO B 1 53 ? 4.109 -37.875 -11.836 1 88.88 53 PRO B C 1
ATOM 3319 O O . PRO B 1 53 ? 3.211 -37.406 -11.133 1 88.88 53 PRO B O 1
ATOM 3322 N N . PRO B 1 54 ? 5 -37.156 -12.477 1 88.38 54 PRO B N 1
ATOM 3323 C CA . PRO B 1 54 ? 4.801 -35.688 -12.508 1 88.38 54 PRO B CA 1
ATOM 3324 C C . PRO B 1 54 ? 3.533 -35.281 -13.25 1 88.38 54 PRO B C 1
ATOM 3326 O O . PRO B 1 54 ? 3.07 -36.031 -14.133 1 88.38 54 PRO B O 1
ATOM 3329 N N . ARG B 1 55 ? 3.037 -34.125 -12.938 1 86 55 ARG B N 1
ATOM 3330 C CA . ARG B 1 55 ? 1.854 -33.594 -13.609 1 86 55 ARG B CA 1
ATOM 3331 C C . ARG B 1 55 ? 2.199 -33.094 -15.008 1 86 55 ARG B C 1
ATOM 3333 O O . ARG B 1 55 ? 3.291 -32.562 -15.227 1 86 55 ARG B O 1
ATOM 3340 N N . LYS B 1 56 ? 1.193 -33.219 -15.883 1 89.31 56 LYS B N 1
ATOM 3341 C CA . LYS B 1 56 ? 1.375 -32.781 -17.25 1 89.31 56 LYS B CA 1
ATOM 3342 C C . LYS B 1 56 ? 1.074 -31.281 -17.391 1 89.31 56 LYS B C 1
ATOM 3344 O O . LYS B 1 56 ? 1.471 -30.641 -18.359 1 89.31 56 LYS B O 1
ATOM 3349 N N . LYS B 1 57 ? 0.323 -30.797 -16.453 1 93.75 57 LYS B N 1
ATOM 3350 C CA . LYS B 1 57 ? -0.134 -29.406 -16.5 1 93.75 57 LYS B CA 1
ATOM 3351 C C . LYS B 1 57 ? 0.095 -28.719 -15.164 1 93.75 57 LYS B C 1
ATOM 3353 O O . LYS B 1 57 ? 0.055 -29.359 -14.109 1 93.75 57 LYS B O 1
ATOM 3358 N N . ILE B 1 58 ? 0.379 -27.438 -15.258 1 96 58 ILE B N 1
ATOM 3359 C CA . ILE B 1 58 ? 0.44 -26.688 -14.008 1 96 58 ILE B CA 1
ATOM 3360 C C . ILE B 1 58 ? -0.975 -26.391 -13.516 1 96 58 ILE B C 1
ATOM 3362 O O . ILE B 1 58 ? -1.913 -26.328 -14.312 1 96 58 ILE B O 1
ATOM 3366 N N . ILE B 1 59 ? -1.084 -26.203 -12.273 1 96.44 59 ILE B N 1
ATOM 3367 C CA . ILE B 1 59 ? -2.369 -25.891 -11.656 1 96.44 59 ILE B CA 1
ATOM 3368 C C . ILE B 1 59 ? -2.367 -24.438 -11.188 1 96.44 59 ILE B C 1
ATOM 3370 O O . ILE B 1 59 ? -1.498 -24.031 -10.414 1 96.44 59 ILE B O 1
ATOM 3374 N N . VAL B 1 60 ? -3.273 -23.641 -11.648 1 98.25 60 VAL B N 1
ATOM 3375 C CA . VAL B 1 60 ? -3.434 -22.234 -11.25 1 98.25 60 VAL B CA 1
ATOM 3376 C C . VAL B 1 60 ? -4.77 -22.062 -10.539 1 98.25 60 VAL B C 1
ATOM 3378 O O . VAL B 1 60 ? -5.832 -22.156 -11.156 1 98.25 60 VAL B O 1
ATOM 3381 N N . MET B 1 61 ? -4.711 -21.812 -9.289 1 98 61 MET B N 1
ATOM 3382 C CA . MET B 1 61 ? -5.938 -21.547 -8.539 1 98 61 MET B CA 1
ATOM 3383 C C . MET B 1 61 ? -6.238 -20.062 -8.484 1 98 61 MET B C 1
ATOM 3385 O O . MET B 1 61 ? -5.336 -19.25 -8.273 1 98 61 MET B O 1
ATOM 3389 N N . ILE B 1 62 ? -7.473 -19.703 -8.711 1 97.81 62 ILE B N 1
ATOM 3390 C CA . ILE B 1 62 ? -7.902 -18.312 -8.617 1 97.81 62 ILE B CA 1
ATOM 3391 C C . ILE B 1 62 ? -8.891 -18.156 -7.465 1 97.81 62 ILE B C 1
ATOM 3393 O O . ILE B 1 62 ? -9.914 -18.859 -7.418 1 97.81 62 ILE B O 1
ATOM 3397 N N . MET B 1 63 ? -8.555 -17.328 -6.543 1 96.38 63 MET B N 1
ATOM 3398 C CA . MET B 1 63 ? -9.453 -17.078 -5.418 1 96.38 63 MET B CA 1
ATOM 3399 C C . MET B 1 63 ? -9.742 -15.586 -5.293 1 96.38 63 MET B C 1
ATOM 3401 O O . MET B 1 63 ? -9.07 -14.758 -5.91 1 96.38 63 MET B O 1
ATOM 3405 N N . GLY B 1 64 ? -10.734 -15.242 -4.488 1 93.69 64 GLY B N 1
ATOM 3406 C CA . GLY B 1 64 ? -11.156 -13.867 -4.273 1 93.69 64 GLY B CA 1
ATOM 3407 C C . GLY B 1 64 ? -12.602 -13.742 -3.846 1 93.69 64 GLY B C 1
ATOM 3408 O O . GLY B 1 64 ? -13.297 -14.75 -3.697 1 93.69 64 GLY B O 1
ATOM 3409 N N . ASN B 1 65 ? -12.969 -12.516 -3.764 1 88.81 65 ASN B N 1
ATOM 3410 C CA . ASN B 1 65 ? -14.344 -12.242 -3.348 1 88.81 65 ASN B CA 1
ATOM 3411 C C . ASN B 1 65 ? -15.344 -12.633 -4.43 1 88.81 65 ASN B C 1
ATOM 3413 O O . ASN B 1 65 ? -14.961 -12.875 -5.578 1 88.81 65 ASN B O 1
ATOM 3417 N N . HIS B 1 66 ? -16.531 -12.68 -3.887 1 87.5 66 HIS B N 1
ATOM 3418 C CA . HIS B 1 66 ? -17.625 -12.906 -4.836 1 87.5 66 HIS B CA 1
ATOM 3419 C C . HIS B 1 66 ? -17.625 -11.836 -5.922 1 87.5 66 HIS B C 1
ATOM 3421 O O . HIS B 1 66 ? -17.453 -10.648 -5.633 1 87.5 66 HIS B O 1
ATOM 3427 N N . SER B 1 67 ? -17.734 -12.32 -7.148 1 86.31 67 SER B N 1
ATOM 3428 C CA . SER B 1 67 ? -17.844 -11.453 -8.32 1 86.31 67 SER B CA 1
ATOM 3429 C C . SER B 1 67 ? -16.547 -10.672 -8.547 1 86.31 67 SER B C 1
ATOM 3431 O O . SER B 1 67 ? -16.578 -9.57 -9.102 1 86.31 67 SER B O 1
ATOM 3433 N N . ALA B 1 68 ? -15.453 -11.203 -8.133 1 90.31 68 ALA B N 1
ATOM 3434 C CA . ALA B 1 68 ? -14.164 -10.523 -8.297 1 90.31 68 ALA B CA 1
ATOM 3435 C C . ALA B 1 68 ? -13.641 -10.703 -9.719 1 90.31 68 ALA B C 1
ATOM 3437 O O . ALA B 1 68 ? -12.625 -10.102 -10.086 1 90.31 68 ALA B O 1
ATOM 3438 N N . GLY B 1 69 ? -14.273 -11.555 -10.562 1 92.06 69 GLY B N 1
ATOM 3439 C CA . GLY B 1 69 ? -13.859 -11.719 -11.953 1 92.06 69 GLY B CA 1
ATOM 3440 C C . GLY B 1 69 ? -13.109 -13.016 -12.203 1 92.06 69 GLY B C 1
ATOM 3441 O O . GLY B 1 69 ? -12.5 -13.188 -13.258 1 92.06 69 GLY B O 1
ATOM 3442 N N . LYS B 1 70 ? -13.148 -13.914 -11.266 1 95.38 70 LYS B N 1
ATOM 3443 C CA . LYS B 1 70 ? -12.422 -15.18 -11.359 1 95.38 70 LYS B CA 1
ATOM 3444 C C . LYS B 1 70 ? -12.859 -15.969 -12.586 1 95.38 70 LYS B C 1
ATOM 3446 O O . LYS B 1 70 ? -12.047 -16.266 -13.461 1 95.38 70 LYS B O 1
ATOM 3451 N N . SER B 1 71 ? -14.188 -16.219 -12.664 1 95 71 SER B N 1
ATOM 3452 C CA . SER B 1 71 ? -14.719 -17 -13.773 1 95 71 SER B CA 1
ATOM 3453 C C . SER B 1 71 ? -14.57 -16.266 -15.102 1 95 71 SER B C 1
ATOM 3455 O O . SER B 1 71 ? -14.242 -16.891 -16.125 1 95 71 SER B O 1
ATOM 3457 N N . SER B 1 72 ? -14.766 -14.992 -15.023 1 94.19 72 SER B N 1
ATOM 3458 C CA . SER B 1 72 ? -14.625 -14.188 -16.234 1 94.19 72 SER B CA 1
ATOM 3459 C C . SER B 1 72 ? -13.195 -14.234 -16.766 1 94.19 72 SER B C 1
ATOM 3461 O O . SER B 1 72 ? -12.984 -14.289 -17.984 1 94.19 72 SER B O 1
ATOM 3463 N N . PHE B 1 73 ? -12.289 -14.188 -15.875 1 96.62 73 PHE B N 1
ATOM 3464 C CA . PHE B 1 73 ? -10.891 -14.242 -16.281 1 96.62 73 PHE B CA 1
ATOM 3465 C C . PHE B 1 73 ? -10.578 -15.562 -16.984 1 96.62 73 PHE B C 1
ATOM 3467 O O . PHE B 1 73 ? -9.922 -15.586 -18.016 1 96.62 73 PHE B O 1
ATOM 3474 N N . ILE B 1 74 ? -11.047 -16.672 -16.391 1 97.5 74 ILE B N 1
ATOM 3475 C CA . ILE B 1 74 ? -10.789 -18 -16.938 1 97.5 74 ILE B CA 1
ATOM 3476 C C . ILE B 1 74 ? -11.406 -18.094 -18.344 1 97.5 74 ILE B C 1
ATOM 3478 O O . ILE B 1 74 ? -10.75 -18.547 -19.281 1 97.5 74 ILE B O 1
ATOM 3482 N N . ASN B 1 75 ? -12.641 -17.625 -18.5 1 96.25 75 ASN B N 1
ATOM 3483 C CA . ASN B 1 75 ? -13.289 -17.641 -19.797 1 96.25 75 ASN B CA 1
ATOM 3484 C C . ASN B 1 75 ? -12.5 -16.844 -20.828 1 96.25 75 ASN B C 1
ATOM 3486 O O . ASN B 1 75 ? -12.367 -17.266 -21.984 1 96.25 75 ASN B O 1
ATOM 3490 N N . TRP B 1 76 ? -12.039 -15.734 -20.359 1 96.81 76 TRP B N 1
ATOM 3491 C CA . TRP B 1 76 ? -11.258 -14.875 -21.234 1 96.81 76 TRP B CA 1
ATOM 3492 C C . TRP B 1 76 ? -9.961 -15.555 -21.656 1 96.81 76 TRP B C 1
ATOM 3494 O O . TRP B 1 76 ? -9.594 -15.547 -22.828 1 96.81 76 TRP B O 1
ATOM 3504 N N . TYR B 1 77 ? -9.227 -16.141 -20.672 1 97.5 77 TYR B N 1
ATOM 3505 C CA . TYR B 1 77 ? -7.957 -16.797 -20.938 1 97.5 77 TYR B CA 1
ATOM 3506 C C . TYR B 1 77 ? -8.148 -17.953 -21.922 1 97.5 77 TYR B C 1
ATOM 3508 O O . TYR B 1 77 ? -7.352 -18.141 -22.844 1 97.5 77 TYR B O 1
ATOM 3516 N N . VAL B 1 78 ? -9.25 -18.703 -21.719 1 97.12 78 VAL B N 1
ATOM 3517 C CA . VAL B 1 78 ? -9.547 -19.891 -22.516 1 97.12 78 VAL B CA 1
ATOM 3518 C C . VAL B 1 78 ? -10.195 -19.484 -23.828 1 97.12 78 VAL B C 1
ATOM 3520 O O . VAL B 1 78 ? -10.203 -20.266 -24.781 1 97.12 78 VAL B O 1
ATOM 3523 N N . GLU B 1 79 ? -10.711 -18.328 -23.891 1 95.75 79 GLU B N 1
ATOM 3524 C CA . GLU B 1 79 ? -11.453 -17.781 -25.016 1 95.75 79 GLU B CA 1
ATOM 3525 C C . GLU B 1 79 ? -12.656 -18.656 -25.359 1 95.75 79 GLU B C 1
ATOM 3527 O O . GLU B 1 79 ? -12.906 -18.953 -26.531 1 95.75 79 GLU B O 1
ATOM 3532 N N . GLU B 1 80 ? -13.219 -19.203 -24.375 1 94 80 GLU B N 1
ATOM 3533 C CA . GLU B 1 80 ? -14.469 -19.969 -24.422 1 94 80 GLU B CA 1
ATOM 3534 C C . GLU B 1 80 ? -15.32 -19.688 -23.188 1 94 80 GLU B C 1
ATOM 3536 O O . GLU B 1 80 ? -14.797 -19.469 -22.094 1 94 80 GLU B O 1
ATOM 3541 N N . HIS B 1 81 ? -16.625 -19.719 -23.359 1 91.75 81 HIS B N 1
ATOM 3542 C CA . HIS B 1 81 ? -17.547 -19.562 -22.234 1 91.75 81 HIS B CA 1
ATOM 3543 C C . HIS B 1 81 ? -17.766 -20.891 -21.516 1 91.75 81 HIS B C 1
ATOM 3545 O O . HIS B 1 81 ? -18.672 -21.656 -21.875 1 91.75 81 HIS B O 1
ATOM 3551 N N . ILE B 1 82 ? -17 -21.141 -20.547 1 90.56 82 ILE B N 1
ATOM 3552 C CA . ILE B 1 82 ? -17.062 -22.406 -19.812 1 90.56 82 ILE B CA 1
ATOM 3553 C C . ILE B 1 82 ? -17.844 -22.188 -18.5 1 90.56 82 ILE B C 1
ATOM 3555 O O . ILE B 1 82 ? -18.781 -22.922 -18.203 1 90.56 82 ILE B O 1
ATOM 3559 N N . GLN B 1 83 ? -17.406 -21.172 -17.766 1 88.81 83 GLN B N 1
ATOM 3560 C CA . GLN B 1 83 ? -18.016 -20.859 -16.484 1 88.81 83 GLN B CA 1
ATOM 3561 C C . GLN B 1 83 ? -19.109 -19.812 -16.625 1 88.81 83 GLN B C 1
ATOM 3563 O O . GLN B 1 83 ? -18.984 -18.875 -17.422 1 88.81 83 GLN B O 1
ATOM 3568 N N . LYS B 1 84 ? -20.156 -20.031 -15.906 1 79.81 84 LYS B N 1
ATOM 3569 C CA . LYS B 1 84 ? -21.172 -18.984 -15.828 1 79.81 84 LYS B CA 1
ATOM 3570 C C . LYS B 1 84 ? -20.641 -17.766 -15.07 1 79.81 84 LYS B C 1
ATOM 3572 O O . LYS B 1 84 ? -19.891 -17.906 -14.102 1 79.81 84 LYS B O 1
ATOM 3577 N N . THR B 1 85 ? -20.906 -16.656 -15.711 1 74.75 85 THR B N 1
ATOM 3578 C CA . THR B 1 85 ? -20.453 -15.422 -15.086 1 74.75 85 THR B CA 1
ATOM 3579 C C . THR B 1 85 ? -21.641 -14.547 -14.703 1 74.75 85 THR B C 1
ATOM 3581 O O . THR B 1 85 ? -22.703 -14.633 -15.32 1 74.75 85 THR B O 1
ATOM 3584 N N . GLY B 1 86 ? -21.703 -13.953 -13.594 1 65.75 86 GLY B N 1
ATOM 3585 C CA . GLY B 1 86 ? -22.797 -13.094 -13.164 1 65.75 86 GLY B CA 1
ATOM 3586 C C . GLY B 1 86 ? -22.656 -12.633 -11.727 1 65.75 86 GLY B C 1
ATOM 3587 O O . GLY B 1 86 ? -21.672 -12.938 -11.062 1 65.75 86 GLY B O 1
ATOM 3588 N N . VAL B 1 87 ? -23.609 -11.805 -11.32 1 56.94 87 VAL B N 1
ATOM 3589 C CA . VAL B 1 87 ? -23.594 -11.133 -10.031 1 56.94 87 VAL B CA 1
ATOM 3590 C C . VAL B 1 87 ? -24.078 -12.086 -8.945 1 56.94 87 VAL B C 1
ATOM 3592 O O . VAL B 1 87 ? -23.656 -11.992 -7.789 1 56.94 87 VAL B O 1
ATOM 3595 N N . ALA B 1 88 ? -24.797 -13.016 -9.312 1 57.75 88 ALA B N 1
ATOM 3596 C CA . ALA B 1 88 ? -25.234 -13.984 -8.312 1 57.75 88 ALA B CA 1
ATOM 3597 C C . ALA B 1 88 ? -24.109 -14.953 -7.953 1 57.75 88 ALA B C 1
ATOM 3599 O O . ALA B 1 88 ? -23.125 -15.078 -8.695 1 57.75 88 ALA B O 1
ATOM 3600 N N . ILE B 1 89 ? -24.078 -15.289 -6.652 1 59.78 89 ILE B N 1
ATOM 3601 C CA . ILE B 1 89 ? -23.078 -16.281 -6.273 1 59.78 89 ILE B CA 1
ATOM 3602 C C . ILE B 1 89 ? -23.219 -17.516 -7.164 1 59.78 89 ILE B C 1
ATOM 3604 O O . ILE B 1 89 ? -24.062 -18.375 -6.926 1 59.78 89 ILE B O 1
ATOM 3608 N N . GLU B 1 90 ? -22.531 -17.5 -8.258 1 57.94 90 GLU B N 1
ATOM 3609 C CA . GLU B 1 90 ? -22.625 -18.547 -9.266 1 57.94 90 GLU B CA 1
ATOM 3610 C C . GLU B 1 90 ? -21.75 -19.75 -8.914 1 57.94 90 GLU B C 1
ATOM 3612 O O . GLU B 1 90 ? -22.156 -20.891 -9.086 1 57.94 90 GLU B O 1
ATOM 3617 N N . THR B 1 91 ? -20.609 -19.328 -8.344 1 67.75 91 THR B N 1
ATOM 3618 C CA . THR B 1 91 ? -19.688 -20.438 -8.094 1 67.75 91 THR B CA 1
ATOM 3619 C C . THR B 1 91 ? -19.719 -20.844 -6.621 1 67.75 91 THR B C 1
ATOM 3621 O O . THR B 1 91 ? -19.328 -20.062 -5.746 1 67.75 91 THR B O 1
ATOM 3624 N N . GLN B 1 92 ? -20.344 -21.938 -6.301 1 74.25 92 GLN B N 1
ATOM 3625 C CA . GLN B 1 92 ? -20.438 -22.422 -4.93 1 74.25 92 GLN B CA 1
ATOM 3626 C C . GLN B 1 92 ? -19.359 -23.469 -4.641 1 74.25 92 GLN B C 1
ATOM 3628 O O . GLN B 1 92 ? -19.016 -23.703 -3.48 1 74.25 92 GLN B O 1
ATOM 3633 N N . GLY B 1 93 ? -18.891 -24.047 -5.711 1 87.75 93 GLY B N 1
ATOM 3634 C CA . GLY B 1 93 ? -17.906 -25.094 -5.52 1 87.75 93 GLY B CA 1
ATOM 3635 C C . GLY B 1 93 ? -16.609 -24.844 -6.281 1 87.75 93 GLY B C 1
ATOM 3636 O O . GLY B 1 93 ? -16.344 -23.719 -6.699 1 87.75 93 GLY B O 1
ATOM 3637 N N . PHE B 1 94 ? -15.805 -25.891 -6.297 1 92.56 94 PHE B N 1
ATOM 3638 C CA . PHE B 1 94 ? -14.539 -25.844 -7.02 1 92.56 94 PHE B CA 1
ATOM 3639 C C . PHE B 1 94 ? -14.695 -26.453 -8.414 1 92.56 94 PHE B C 1
ATOM 3641 O O . PHE B 1 94 ? -15.297 -27.516 -8.57 1 92.56 94 PHE B O 1
ATOM 3648 N N . THR B 1 95 ? -14.25 -25.781 -9.367 1 93.94 95 THR B N 1
ATOM 3649 C CA . THR B 1 95 ? -14.281 -26.297 -10.727 1 93.94 95 THR B CA 1
ATOM 3650 C C . THR B 1 95 ? -12.883 -26.344 -11.328 1 93.94 95 THR B C 1
ATOM 3652 O O . THR B 1 95 ? -12.188 -25.312 -11.367 1 93.94 95 THR B O 1
ATOM 3655 N N . PHE B 1 96 ? -12.477 -27.5 -11.727 1 95.38 96 PHE B N 1
ATOM 3656 C CA . PHE B 1 96 ? -11.25 -27.672 -12.5 1 95.38 96 PHE B CA 1
ATOM 3657 C C . PHE B 1 96 ? -11.516 -27.453 -13.992 1 95.38 96 PHE B C 1
ATOM 3659 O O . PHE B 1 96 ? -12.391 -28.094 -14.57 1 95.38 96 PHE B O 1
ATOM 3666 N N . ILE B 1 97 ? -10.867 -26.5 -14.555 1 96.44 97 ILE B N 1
ATOM 3667 C CA . ILE B 1 97 ? -11.016 -26.219 -15.984 1 96.44 97 ILE B CA 1
ATOM 3668 C C . ILE B 1 97 ? -9.711 -26.531 -16.703 1 96.44 97 ILE B C 1
ATOM 3670 O O . ILE B 1 97 ? -8.672 -25.922 -16.422 1 96.44 97 ILE B O 1
ATOM 3674 N N . THR B 1 98 ? -9.75 -27.438 -17.625 1 96.19 98 THR B N 1
ATOM 3675 C CA . THR B 1 98 ? -8.523 -27.891 -18.281 1 96.19 98 THR B CA 1
ATOM 3676 C C . THR B 1 98 ? -8.781 -28.203 -19.75 1 96.19 98 THR B C 1
ATOM 3678 O O . THR B 1 98 ? -9.938 -28.281 -20.172 1 96.19 98 THR B O 1
ATOM 3681 N N . SER B 1 99 ? -7.707 -28.266 -20.484 1 95 99 SER B N 1
ATOM 3682 C CA . SER B 1 99 ? -7.777 -28.547 -21.922 1 95 99 SER B CA 1
ATOM 3683 C C . SER B 1 99 ? -7.723 -30.047 -22.188 1 95 99 SER B C 1
ATOM 3685 O O . SER B 1 99 ? -6.957 -30.781 -21.531 1 95 99 SER B O 1
ATOM 3687 N N . GLY B 1 100 ? -8.531 -30.547 -23.109 1 91.94 100 GLY B N 1
ATOM 3688 C CA . GLY B 1 100 ? -8.555 -31.938 -23.531 1 91.94 100 GLY B CA 1
ATOM 3689 C C . GLY B 1 100 ? -8.992 -32.125 -24.969 1 91.94 100 GLY B C 1
ATOM 3690 O O . GLY B 1 100 ? -9.188 -31.141 -25.688 1 91.94 100 GLY B O 1
ATOM 3691 N N . ARG B 1 101 ? -9.047 -33.344 -25.359 1 89.81 101 ARG B N 1
ATOM 3692 C CA . ARG B 1 101 ? -9.375 -33.688 -26.734 1 89.81 101 ARG B CA 1
ATOM 3693 C C . ARG B 1 101 ? -10.875 -33.531 -26.984 1 89.81 101 ARG B C 1
ATOM 3695 O O . ARG B 1 101 ? -11.281 -33.125 -28.078 1 89.81 101 ARG B O 1
ATOM 3702 N N . LYS B 1 102 ? -11.703 -33.844 -25.953 1 91.94 102 LYS B N 1
ATOM 3703 C CA . LYS B 1 102 ? -13.156 -33.75 -26.047 1 91.94 102 LYS B CA 1
ATOM 3704 C C . LYS B 1 102 ? -13.734 -32.938 -24.906 1 91.94 102 LYS B C 1
ATOM 3706 O O . LYS B 1 102 ? -13.281 -33.062 -23.766 1 91.94 102 LYS B O 1
ATOM 3711 N N . ARG B 1 103 ? -14.766 -32.219 -25.328 1 91.69 103 ARG B N 1
ATOM 3712 C CA . ARG B 1 103 ? -15.461 -31.469 -24.281 1 91.69 103 ARG B CA 1
ATOM 3713 C C . ARG B 1 103 ? -16.219 -32.406 -23.344 1 91.69 103 ARG B C 1
ATOM 3715 O O . ARG B 1 103 ? -16.969 -33.25 -23.812 1 91.69 103 ARG B O 1
ATOM 3722 N N . GLU B 1 104 ? -15.961 -32.25 -22.109 1 92.88 104 GLU B N 1
ATOM 3723 C CA . GLU B 1 104 ? -16.594 -33.125 -21.125 1 92.88 104 GLU B CA 1
ATOM 3724 C C . GLU B 1 104 ? -16.75 -32.438 -19.781 1 92.88 104 GLU B C 1
ATOM 3726 O O . GLU B 1 104 ? -15.961 -31.531 -19.453 1 92.88 104 GLU B O 1
ATOM 3731 N N . SER B 1 105 ? -17.766 -32.781 -19.078 1 93.19 105 SER B N 1
ATOM 3732 C CA . SER B 1 105 ? -17.969 -32.375 -17.688 1 93.19 105 SER B CA 1
ATOM 3733 C C . SER B 1 105 ? -17.906 -33.562 -16.75 1 93.19 105 SER B C 1
ATOM 3735 O O . SER B 1 105 ? -18.562 -34.594 -16.969 1 93.19 105 SER B O 1
ATOM 3737 N N . LEU B 1 106 ? -17.078 -33.438 -15.75 1 92.06 106 LEU B N 1
ATOM 3738 C CA . LEU B 1 106 ? -16.906 -34.531 -14.812 1 92.06 106 LEU B CA 1
ATOM 3739 C C . LEU B 1 106 ? -17.438 -34.156 -13.43 1 92.06 106 LEU B C 1
ATOM 3741 O O . LEU B 1 106 ? -17.344 -33 -13.023 1 92.06 106 LEU B O 1
ATOM 3745 N N . THR B 1 107 ? -17.891 -35.219 -12.727 1 87.88 107 THR B N 1
ATOM 3746 C CA . THR B 1 107 ? -18.344 -35.031 -11.352 1 87.88 107 THR B CA 1
ATOM 3747 C C . THR B 1 107 ? -17.156 -34.969 -10.398 1 87.88 107 THR B C 1
ATOM 3749 O O . THR B 1 107 ? -16.016 -35.188 -10.812 1 87.88 107 THR B O 1
ATOM 3752 N N . GLY B 1 108 ? -17.469 -34.781 -9.102 1 87.62 108 GLY B N 1
ATOM 3753 C CA . GLY B 1 108 ? -16.422 -34.625 -8.094 1 87.62 108 GLY B CA 1
ATOM 3754 C C . GLY B 1 108 ? -15.555 -35.875 -7.961 1 87.62 108 GLY B C 1
ATOM 3755 O O . GLY B 1 108 ? -14.32 -35.781 -7.965 1 87.62 108 GLY B O 1
ATOM 3756 N N . ASN B 1 109 ? -16.156 -37 -7.93 1 84 109 ASN B N 1
ATOM 3757 C CA . ASN B 1 109 ? -15.422 -38.25 -7.77 1 84 109 ASN B CA 1
ATOM 3758 C C . ASN B 1 109 ? -14.523 -38.531 -8.977 1 84 109 ASN B C 1
ATOM 3760 O O . ASN B 1 109 ? -13.359 -38.906 -8.812 1 84 109 ASN B O 1
ATOM 3764 N N . ALA B 1 110 ? -15.078 -38.344 -10.109 1 86.81 110 ALA B N 1
ATOM 3765 C CA . ALA B 1 110 ? -14.312 -38.531 -11.336 1 86.81 110 ALA B CA 1
ATOM 3766 C C . ALA B 1 110 ? -13.141 -37.562 -11.422 1 86.81 110 ALA B C 1
ATOM 3768 O O . ALA B 1 110 ? -12.055 -37.938 -11.883 1 86.81 110 ALA B O 1
ATOM 3769 N N . THR B 1 111 ? -13.438 -36.375 -10.953 1 87.94 111 THR B N 1
ATOM 3770 C CA . THR B 1 111 ? -12.414 -35.344 -10.961 1 87.94 111 THR B CA 1
ATOM 3771 C C . THR B 1 111 ? -11.242 -35.719 -10.07 1 87.94 111 THR B C 1
ATOM 3773 O O . THR B 1 111 ? -10.078 -35.594 -10.469 1 87.94 111 THR B O 1
ATOM 3776 N N . LEU B 1 112 ? -11.477 -36.25 -8.922 1 85.56 112 LEU B N 1
ATOM 3777 C CA . LEU B 1 112 ? -10.438 -36.625 -7.969 1 85.56 112 LEU B CA 1
ATOM 3778 C C . LEU B 1 112 ? -9.625 -37.812 -8.477 1 85.56 112 LEU B C 1
ATOM 3780 O O . LEU B 1 112 ? -8.461 -37.969 -8.094 1 85.56 112 LEU B O 1
ATOM 3784 N N . HIS B 1 113 ? -10.219 -38.562 -9.359 1 81.88 113 HIS B N 1
ATOM 3785 C CA . HIS B 1 113 ? -9.469 -39.656 -9.992 1 81.88 113 HIS B CA 1
ATOM 3786 C C . HIS B 1 113 ? -8.453 -39.094 -10.992 1 81.88 113 HIS B C 1
ATOM 3788 O O . HIS B 1 113 ? -7.367 -39.656 -11.141 1 81.88 113 HIS B O 1
ATOM 3794 N N . LEU B 1 114 ? -8.875 -38.062 -11.625 1 79.75 114 LEU B N 1
ATOM 3795 C CA . LEU B 1 114 ? -8.008 -37.438 -12.625 1 79.75 114 LEU B CA 1
ATOM 3796 C C . LEU B 1 114 ? -6.859 -36.688 -11.953 1 79.75 114 LEU B C 1
ATOM 3798 O O . LEU B 1 114 ? -5.781 -36.562 -12.539 1 79.75 114 LEU B O 1
ATOM 3802 N N . TYR B 1 115 ? -7.117 -36.281 -10.727 1 83 115 TYR B N 1
ATOM 3803 C CA . TYR B 1 115 ? -6.129 -35.469 -10.016 1 83 115 TYR B CA 1
ATOM 3804 C C . TYR B 1 115 ? -5.848 -36.062 -8.633 1 83 115 TYR B C 1
ATOM 3806 O O . TYR B 1 115 ? -6.273 -35.5 -7.621 1 83 115 TYR B O 1
ATOM 3814 N N . PRO B 1 116 ? -5.023 -37.062 -8.625 1 77.12 116 PRO B N 1
ATOM 3815 C CA . PRO B 1 116 ? -4.801 -37.781 -7.367 1 77.12 116 PRO B CA 1
ATOM 3816 C C . PRO B 1 116 ? -4.129 -36.938 -6.301 1 77.12 116 PRO B C 1
ATOM 3818 O O . PRO B 1 116 ? -4.297 -37.156 -5.105 1 77.12 116 PRO B O 1
ATOM 3821 N N . HIS B 1 117 ? -3.41 -35.938 -6.727 1 78.06 117 HIS B N 1
ATOM 3822 C CA . HIS B 1 117 ? -2.721 -35.062 -5.785 1 78.06 117 HIS B CA 1
ATOM 3823 C C . HIS B 1 117 ? -3.713 -34.281 -4.918 1 78.06 117 HIS B C 1
ATOM 3825 O O . HIS B 1 117 ? -3.342 -33.75 -3.873 1 78.06 117 HIS B O 1
ATOM 3831 N N . PHE B 1 118 ? -4.996 -34.25 -5.324 1 81.62 118 PHE B N 1
ATOM 3832 C CA . PHE B 1 118 ? -6.012 -33.531 -4.574 1 81.62 118 PHE B CA 1
ATOM 3833 C C . PHE B 1 118 ? -6.863 -34.469 -3.746 1 81.62 118 PHE B C 1
ATOM 3835 O O . PHE B 1 118 ? -7.895 -34.062 -3.197 1 81.62 118 PHE B O 1
ATOM 3842 N N . ARG B 1 119 ? -6.43 -35.656 -3.605 1 78.5 119 ARG B N 1
ATOM 3843 C CA . ARG B 1 119 ? -7.16 -36.688 -2.857 1 78.5 119 ARG B CA 1
ATOM 3844 C C . ARG B 1 119 ? -7.309 -36.281 -1.393 1 78.5 119 ARG B C 1
ATOM 3846 O O . ARG B 1 119 ? -8.328 -36.594 -0.765 1 78.5 119 ARG B O 1
ATOM 3853 N N . PRO B 1 120 ? -6.293 -35.625 -0.834 1 76.88 120 PRO B N 1
ATOM 3854 C CA . PRO B 1 120 ? -6.465 -35.219 0.557 1 76.88 120 PRO B CA 1
ATOM 3855 C C . PRO B 1 120 ? -7.707 -34.344 0.761 1 76.88 120 PRO B C 1
ATOM 3857 O O . PRO B 1 120 ? -8.195 -34.219 1.886 1 76.88 120 PRO B O 1
ATOM 3860 N N . LEU B 1 121 ? -8.258 -33.844 -0.288 1 78.38 121 LEU B N 1
ATOM 3861 C CA . LEU B 1 121 ? -9.453 -33 -0.206 1 78.38 121 LEU B CA 1
ATOM 3862 C C . LEU B 1 121 ? -10.68 -33.844 0.152 1 78.38 121 LEU B C 1
ATOM 3864 O O . LEU B 1 121 ? -11.695 -33.281 0.584 1 78.38 121 LEU B O 1
ATOM 3868 N N . LEU B 1 122 ? -10.508 -35.094 -0.087 1 75.44 122 LEU B N 1
ATOM 3869 C CA . LEU B 1 122 ? -11.594 -36 0.259 1 75.44 122 LEU B CA 1
ATOM 3870 C C . LEU B 1 122 ? -11.859 -36 1.761 1 75.44 122 LEU B C 1
ATOM 3872 O O . LEU B 1 122 ? -12.93 -36.406 2.211 1 75.44 122 LEU B O 1
ATOM 3876 N N . GLU B 1 123 ? -10.891 -35.5 2.439 1 79 123 GLU B N 1
ATOM 3877 C CA . GLU B 1 123 ? -11.031 -35.438 3.891 1 79 123 GLU B CA 1
ATOM 3878 C C . GLU B 1 123 ? -12.047 -34.375 4.305 1 79 123 GLU B C 1
ATOM 3880 O O . GLU B 1 123 ? -12.562 -34.406 5.422 1 79 123 GLU B O 1
ATOM 3885 N N . PHE B 1 124 ? -12.336 -33.531 3.393 1 82.62 124 PHE B N 1
ATOM 3886 C CA . PHE B 1 124 ? -13.281 -32.469 3.721 1 82.62 124 PHE B CA 1
ATOM 3887 C C . PHE B 1 124 ? -14.711 -32.906 3.41 1 82.62 124 PHE B C 1
ATOM 3889 O O . PHE B 1 124 ? -15.078 -33.031 2.242 1 82.62 124 PHE B O 1
ATOM 3896 N N . LYS B 1 125 ? -15.484 -33.031 4.461 1 82.56 125 LYS B N 1
ATOM 3897 C CA . LYS B 1 125 ? -16.859 -33.5 4.312 1 82.56 125 LYS B CA 1
ATOM 3898 C C . LYS B 1 125 ? -17.656 -32.562 3.395 1 82.56 125 LYS B C 1
ATOM 3900 O O . LYS B 1 125 ? -17.656 -31.344 3.578 1 82.56 125 LYS B O 1
ATOM 3905 N N . GLY B 1 126 ? -18.188 -33.125 2.373 1 84.44 126 GLY B N 1
ATOM 3906 C CA . GLY B 1 126 ? -19.125 -32.406 1.533 1 84.44 126 GLY B CA 1
ATOM 3907 C C . GLY B 1 126 ? -18.469 -31.734 0.339 1 84.44 126 GLY B C 1
ATOM 3908 O O . GLY B 1 126 ? -19.141 -31.312 -0.6 1 84.44 126 GLY B O 1
ATOM 3909 N N . VAL B 1 127 ? -17.156 -31.672 0.256 1 85.94 127 VAL B N 1
ATOM 3910 C CA . VAL B 1 127 ? -16.453 -30.922 -0.781 1 85.94 127 VAL B CA 1
ATOM 3911 C C . VAL B 1 127 ? -16.609 -31.625 -2.127 1 85.94 127 VAL B C 1
ATOM 3913 O O . VAL B 1 127 ? -16.703 -30.969 -3.168 1 85.94 127 VAL B O 1
ATOM 3916 N N . THR B 1 128 ? -16.719 -32.938 -2.117 1 87.06 128 THR B N 1
ATOM 3917 C CA . THR B 1 128 ? -16.766 -33.719 -3.342 1 87.06 128 THR B CA 1
ATOM 3918 C C . THR B 1 128 ? -18.047 -33.438 -4.125 1 87.06 128 THR B C 1
ATOM 3920 O O . THR B 1 128 ? -18.047 -33.469 -5.359 1 87.06 128 THR B O 1
ATOM 3923 N N . ASP B 1 129 ? -19.109 -33.062 -3.346 1 87.75 129 ASP B N 1
ATOM 3924 C CA . ASP B 1 129 ? -20.391 -32.719 -3.984 1 87.75 129 ASP B CA 1
ATOM 3925 C C . ASP B 1 129 ? -20.328 -31.375 -4.695 1 87.75 129 ASP B C 1
ATOM 3927 O O . ASP B 1 129 ? -21.188 -31.062 -5.516 1 87.75 129 ASP B O 1
ATOM 3931 N N . TYR B 1 130 ? -19.328 -30.656 -4.387 1 89.25 130 TYR B N 1
ATOM 3932 C CA . TYR B 1 130 ? -19.203 -29.312 -4.949 1 89.25 130 TYR B CA 1
ATOM 3933 C C . TYR B 1 130 ? -17.922 -29.188 -5.777 1 89.25 130 TYR B C 1
ATOM 3935 O O . TYR B 1 130 ? -17.375 -28.094 -5.93 1 89.25 130 TYR B O 1
ATOM 3943 N N . LEU B 1 131 ? -17.453 -30.328 -6.176 1 90.94 131 LEU B N 1
ATOM 3944 C CA . LEU B 1 131 ? -16.281 -30.391 -7.039 1 90.94 131 LEU B CA 1
ATOM 3945 C C . LEU B 1 131 ? -16.672 -30.859 -8.438 1 90.94 131 LEU B C 1
ATOM 3947 O O . LEU B 1 131 ? -17.469 -31.781 -8.594 1 90.94 131 LEU B O 1
ATOM 3951 N N . SER B 1 132 ? -16.172 -30.188 -9.453 1 91.88 132 SER B N 1
ATOM 3952 C CA . SER B 1 132 ? -16.406 -30.594 -10.836 1 91.88 132 SER B CA 1
ATOM 3953 C C . SER B 1 132 ? -15.219 -30.266 -11.727 1 91.88 132 SER B C 1
ATOM 3955 O O . SER B 1 132 ? -14.344 -29.484 -11.328 1 91.88 132 SER B O 1
ATOM 3957 N N . ALA B 1 133 ? -15.133 -30.891 -12.828 1 93.81 133 ALA B N 1
ATOM 3958 C CA . ALA B 1 133 ? -14.117 -30.594 -13.836 1 93.81 133 ALA B CA 1
ATOM 3959 C C . ALA B 1 133 ? -14.758 -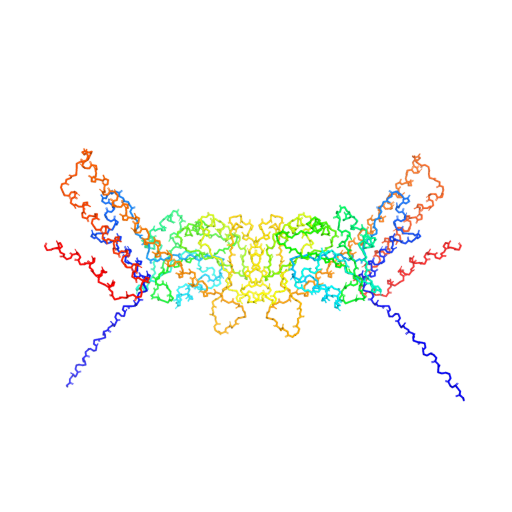30.312 -15.188 1 93.81 133 ALA B C 1
ATOM 3961 O O . ALA B 1 133 ? -15.719 -30.984 -15.578 1 93.81 133 ALA B O 1
ATOM 3962 N N . GLU B 1 134 ? -14.367 -29.266 -15.773 1 95.12 134 GLU B N 1
ATOM 3963 C CA . GLU B 1 134 ? -14.773 -28.906 -17.125 1 95.12 134 GLU B CA 1
ATOM 3964 C C . GLU B 1 134 ? -13.609 -29.031 -18.109 1 95.12 134 GLU B C 1
ATOM 3966 O O . GLU B 1 134 ? -12.578 -28.375 -17.938 1 95.12 134 GLU B O 1
ATOM 3971 N N . ILE B 1 135 ? -13.766 -29.875 -19.094 1 94.94 135 ILE B N 1
ATOM 3972 C CA . ILE B 1 135 ? -12.734 -30.078 -20.109 1 94.94 135 ILE B CA 1
ATOM 3973 C C . ILE B 1 135 ? -13.102 -29.312 -21.375 1 94.94 135 ILE B C 1
ATOM 3975 O O . ILE B 1 135 ? -14.195 -29.5 -21.922 1 94.94 135 ILE B O 1
ATOM 3979 N N . SER B 1 136 ? -12.289 -28.438 -21.766 1 95.62 136 SER B N 1
ATOM 3980 C CA . SER B 1 136 ? -12.445 -27.641 -22.969 1 95.62 136 SER B CA 1
ATOM 3981 C C . SER B 1 136 ? -11.453 -28.062 -24.047 1 95.62 136 SER B C 1
ATOM 3983 O O . SER B 1 136 ? -10.367 -28.562 -23.734 1 95.62 136 SER B O 1
ATOM 3985 N N . THR B 1 137 ? -11.734 -27.859 -25.328 1 94.12 137 THR B N 1
ATOM 3986 C CA . THR B 1 137 ? -10.844 -28.219 -26.422 1 94.12 137 THR B CA 1
ATOM 3987 C C . THR B 1 137 ? -9.992 -27.031 -26.844 1 94.12 137 THR B C 1
ATOM 3989 O O . THR B 1 137 ? -9.156 -27.156 -27.75 1 94.12 137 THR B O 1
ATOM 3992 N N . SER B 1 138 ? -10.211 -25.938 -26.109 1 94.5 138 SER B N 1
ATOM 3993 C CA . SER B 1 138 ? -9.453 -24.734 -26.438 1 94.5 138 SER B CA 1
ATOM 3994 C C . SER B 1 138 ? -7.953 -24.969 -26.266 1 94.5 138 SER B C 1
ATOM 3996 O O . SER B 1 138 ? -7.523 -25.656 -25.344 1 94.5 138 SER B O 1
ATOM 3998 N N . LYS B 1 139 ? -7.117 -24.359 -27.219 1 91 139 LYS B N 1
ATOM 3999 C CA . LYS B 1 139 ? -5.66 -24.391 -27.141 1 91 139 LYS B CA 1
ATOM 4000 C C . LYS B 1 139 ? -5.082 -22.984 -27.125 1 91 139 LYS B C 1
ATOM 4002 O O . LYS B 1 139 ? -3.916 -22.781 -27.469 1 91 139 LYS B O 1
ATOM 4007 N N . GLN B 1 140 ? -5.996 -22.062 -26.844 1 92.94 140 GLN B N 1
ATOM 4008 C CA . GLN B 1 140 ? -5.586 -20.656 -26.844 1 92.94 140 GLN B CA 1
ATOM 4009 C C . GLN B 1 140 ? -4.555 -20.375 -25.766 1 92.94 140 GLN B C 1
ATOM 4011 O O . GLN B 1 140 ? -4.613 -20.969 -24.672 1 92.94 140 GLN B O 1
ATOM 4016 N N . LYS B 1 141 ? -3.588 -19.484 -26.047 1 93.31 141 LYS B N 1
ATOM 4017 C CA . LYS B 1 141 ? -2.508 -19.109 -25.141 1 93.31 141 LYS B CA 1
ATOM 4018 C C . LYS B 1 141 ? -1.729 -20.344 -24.672 1 93.31 141 LYS B C 1
ATOM 4020 O O . LYS B 1 141 ? -1.128 -21.047 -25.484 1 93.31 141 LYS B O 1
ATOM 4025 N N . LYS B 1 142 ? -1.582 -20.719 -23.625 1 94.5 142 LYS B N 1
ATOM 4026 C CA . LYS B 1 142 ? -0.901 -21.891 -23.109 1 94.5 142 LYS B CA 1
ATOM 4027 C C . LYS B 1 142 ? -1.855 -22.766 -22.297 1 94.5 142 LYS B C 1
ATOM 4029 O O . LYS B 1 142 ? -1.425 -23.5 -21.406 1 94.5 142 LYS B O 1
ATOM 4034 N N . PHE B 1 143 ? -3.082 -22.672 -22.766 1 96.12 143 PHE B N 1
ATOM 4035 C CA . PHE B 1 143 ? -4.109 -23.344 -21.984 1 96.12 143 PHE B CA 1
ATOM 4036 C C . PHE B 1 143 ? -3.891 -24.859 -22 1 96.12 143 PHE B C 1
ATOM 4038 O O . PHE B 1 143 ? -4.25 -25.547 -21.047 1 96.12 143 PHE B O 1
ATOM 4045 N N . SER B 1 144 ? -3.273 -25.438 -22.984 1 94.31 144 SER B N 1
ATOM 4046 C CA . SER B 1 144 ? -3.006 -26.875 -23.094 1 94.31 144 SER B CA 1
ATOM 4047 C C . SER B 1 144 ? -2.141 -27.359 -21.938 1 94.31 144 SER B C 1
ATOM 4049 O O . SER B 1 144 ? -2.102 -28.547 -21.641 1 94.31 144 SER B O 1
ATOM 4051 N N . LEU B 1 145 ? -1.476 -26.406 -21.25 1 95.62 145 LEU B N 1
ATOM 4052 C CA . LEU B 1 145 ? -0.562 -26.766 -20.172 1 95.62 145 LEU B CA 1
ATOM 4053 C C . LEU B 1 145 ? -1.061 -26.25 -18.828 1 95.62 145 LEU B C 1
ATOM 4055 O O . LEU B 1 145 ? -0.318 -26.25 -17.844 1 95.62 145 LEU B O 1
ATOM 4059 N N . VAL B 1 146 ? -2.332 -25.797 -18.828 1 97.06 146 VAL B N 1
ATOM 4060 C CA . VAL B 1 146 ? -2.82 -25.156 -17.609 1 97.06 146 VAL B CA 1
ATOM 4061 C C . VAL B 1 146 ? -4.133 -25.797 -17.172 1 97.06 146 VAL B C 1
ATOM 4063 O O . VAL B 1 146 ? -4.996 -26.094 -18 1 97.06 146 VAL B O 1
ATOM 4066 N N . THR B 1 147 ? -4.23 -26.125 -16 1 96.69 147 THR B N 1
ATOM 4067 C CA . THR B 1 147 ? -5.508 -26.406 -15.352 1 96.69 147 THR B CA 1
ATOM 4068 C C . THR B 1 147 ? -5.863 -25.312 -14.359 1 96.69 147 THR B C 1
ATOM 4070 O O . THR B 1 147 ? -5.121 -25.062 -13.406 1 96.69 147 THR B O 1
ATOM 4073 N N . PHE B 1 148 ? -6.969 -24.656 -14.562 1 97.62 148 PHE B N 1
ATOM 4074 C CA . PHE B 1 148 ? -7.441 -23.641 -13.641 1 97.62 148 PHE B CA 1
ATOM 4075 C C . PHE B 1 148 ? -8.328 -24.25 -12.562 1 97.62 148 PHE B C 1
ATOM 4077 O O . PHE B 1 148 ? -9.125 -25.141 -12.844 1 97.62 148 PHE B O 1
ATOM 4084 N N . VAL B 1 149 ? -8.164 -23.797 -11.406 1 96.12 149 VAL B N 1
ATOM 4085 C CA . VAL B 1 149 ? -9.102 -24.125 -10.336 1 96.12 149 VAL B CA 1
ATOM 4086 C C . VAL B 1 149 ? -9.891 -22.875 -9.945 1 96.12 149 VAL B C 1
ATOM 4088 O O . VAL B 1 149 ? -9.352 -21.953 -9.336 1 96.12 149 VAL B O 1
ATOM 4091 N N . ASP B 1 150 ? -11.125 -22.859 -10.336 1 95.69 150 ASP B N 1
ATOM 4092 C CA . ASP B 1 150 ? -12.047 -21.797 -9.945 1 95.69 150 ASP B CA 1
ATOM 4093 C C . ASP B 1 150 ? -12.602 -22.047 -8.539 1 95.69 150 ASP B C 1
ATOM 4095 O O . ASP B 1 150 ? -13.125 -23.125 -8.25 1 95.69 150 ASP B O 1
ATOM 4099 N N . THR B 1 151 ? -12.461 -21.094 -7.691 1 94.88 151 THR B N 1
ATOM 4100 C CA . THR B 1 151 ? -12.883 -21.25 -6.305 1 94.88 151 THR B CA 1
ATOM 4101 C C . THR B 1 151 ? -14.172 -20.484 -6.035 1 94.88 151 THR B C 1
ATOM 4103 O O . THR B 1 151 ? -14.523 -19.562 -6.781 1 94.88 151 THR B O 1
ATOM 4106 N N . PRO B 1 152 ? -14.883 -20.891 -5.027 1 91 152 PRO B N 1
ATOM 4107 C CA . PRO B 1 152 ? -16.078 -20.125 -4.66 1 91 152 PRO B CA 1
ATOM 4108 C C . PRO B 1 152 ? -15.766 -18.672 -4.297 1 91 152 PRO B C 1
ATOM 4110 O O . PRO B 1 152 ? -14.695 -18.391 -3.746 1 91 152 PRO B O 1
ATOM 4113 N N . GLY B 1 153 ? -16.766 -17.875 -4.664 1 89.38 153 GLY B N 1
ATOM 4114 C CA . GLY B 1 153 ? -16.625 -16.484 -4.23 1 89.38 153 GLY B CA 1
ATOM 4115 C C . GLY B 1 153 ? -16.719 -16.328 -2.727 1 89.38 153 GLY B C 1
ATOM 4116 O O . GLY B 1 153 ? -17.625 -16.875 -2.092 1 89.38 153 GLY B O 1
ATOM 4117 N N . LEU B 1 154 ? -15.828 -15.609 -2.166 1 89.44 154 LEU B N 1
ATOM 4118 C CA . LEU B 1 154 ? -15.75 -15.469 -0.716 1 89.44 154 LEU B CA 1
ATOM 4119 C C . LEU B 1 154 ? -16.516 -14.234 -0.247 1 89.44 154 LEU B C 1
ATOM 4121 O O . LEU B 1 154 ? -16.453 -13.18 -0.894 1 89.44 154 LEU B O 1
ATOM 4125 N N . VAL B 1 155 ? -17.266 -14.367 0.691 1 85.88 155 VAL B N 1
ATOM 4126 C CA . VAL B 1 155 ? -18.031 -13.273 1.291 1 85.88 155 VAL B CA 1
ATOM 4127 C C . VAL B 1 155 ? -17.844 -13.289 2.807 1 85.88 155 VAL B C 1
ATOM 4129 O O . VAL B 1 155 ? -17.594 -14.344 3.398 1 85.88 155 VAL B O 1
ATOM 4132 N N . ASP B 1 156 ? -17.875 -11.984 3.297 1 81.69 156 ASP B N 1
ATOM 4133 C CA . ASP B 1 156 ? -17.891 -11.906 4.754 1 81.69 156 ASP B CA 1
ATOM 4134 C C . ASP B 1 156 ? -19.281 -12.188 5.305 1 81.69 156 ASP B C 1
ATOM 4136 O O . ASP B 1 156 ? -20.266 -12.102 4.574 1 81.69 156 ASP B O 1
ATOM 4140 N N . GLY B 1 157 ? -19.359 -12.523 6.484 1 73.62 157 GLY B N 1
ATOM 4141 C CA . GLY B 1 157 ? -20.672 -12.633 7.105 1 73.62 157 GLY B CA 1
ATOM 4142 C C . GLY B 1 157 ? -21.109 -14.07 7.301 1 73.62 157 GLY B C 1
ATOM 4143 O O . GLY B 1 157 ? -20.281 -14.977 7.395 1 73.62 157 GLY B O 1
ATOM 4144 N N . ASP B 1 158 ? -22.438 -14.219 7.289 1 67.5 158 ASP B N 1
ATOM 4145 C CA . ASP B 1 158 ? -23.062 -15.445 7.789 1 67.5 158 ASP B CA 1
ATOM 4146 C C . ASP B 1 158 ? -23.328 -16.438 6.652 1 67.5 158 ASP B C 1
ATOM 4148 O O . ASP B 1 158 ? -24.031 -17.422 6.836 1 67.5 158 ASP B O 1
ATOM 4152 N N . MET B 1 159 ? -22.75 -16.156 5.555 1 69.62 159 MET B N 1
ATOM 4153 C CA . MET B 1 159 ? -22.953 -17.156 4.52 1 69.62 159 MET B CA 1
ATOM 4154 C C . MET B 1 159 ? -22.359 -18.5 4.938 1 69.62 159 MET B C 1
ATOM 4156 O O . MET B 1 159 ? -21.234 -18.562 5.414 1 69.62 159 MET B O 1
ATOM 4160 N N . VAL B 1 160 ? -23.266 -19.453 4.867 1 76.19 160 VAL B N 1
ATOM 4161 C CA . VAL B 1 160 ? -22.844 -20.797 5.234 1 76.19 160 VAL B CA 1
ATOM 4162 C C . VAL B 1 160 ? -22.469 -21.594 3.98 1 76.19 160 VAL B C 1
ATOM 4164 O O . VAL B 1 160 ? -23.297 -21.766 3.086 1 76.19 160 VAL B O 1
ATOM 4167 N N . TYR B 1 161 ? -21.281 -21.922 3.805 1 82 161 TYR B N 1
ATOM 4168 C CA . TYR B 1 161 ? -20.812 -22.844 2.773 1 82 161 TYR B CA 1
ATOM 4169 C C . TYR B 1 161 ? -21.078 -24.297 3.178 1 82 161 TYR B C 1
ATOM 4171 O O . TYR B 1 161 ? -21.078 -24.625 4.367 1 82 161 TYR B O 1
ATOM 4179 N N . PRO B 1 162 ? -21.406 -25.141 2.246 1 84.06 162 PRO B N 1
ATOM 4180 C CA . PRO B 1 162 ? -21.734 -26.531 2.559 1 84.06 162 PRO B CA 1
ATOM 4181 C C . PRO B 1 162 ? -20.516 -27.312 3.055 1 84.06 162 PRO B C 1
ATOM 4183 O O . PRO B 1 162 ? -20.641 -28.469 3.463 1 84.06 162 PRO B O 1
ATOM 4186 N N . PHE B 1 163 ? -19.391 -26.781 3.057 1 87.56 163 PHE B N 1
ATOM 4187 C CA . PHE B 1 163 ? -18.141 -27.359 3.545 1 87.56 163 PHE B CA 1
ATOM 4188 C C . PHE B 1 163 ? -17.234 -26.281 4.105 1 87.56 163 PHE B C 1
ATOM 4190 O O . PHE B 1 163 ? -17.547 -25.094 4.02 1 87.56 163 PHE B O 1
ATOM 4197 N N . ASP B 1 164 ? -16.203 -26.734 4.781 1 89.25 164 ASP B N 1
ATOM 4198 C CA . ASP B 1 164 ? -15.234 -25.781 5.293 1 89.25 164 ASP B CA 1
ATOM 4199 C C . ASP B 1 164 ? -14.445 -25.125 4.152 1 89.25 164 ASP B C 1
ATOM 4201 O O . ASP B 1 164 ? -13.367 -25.609 3.795 1 89.25 164 ASP B O 1
ATOM 4205 N N . VAL B 1 165 ? -14.969 -24.078 3.707 1 89.62 165 VAL B N 1
ATOM 4206 C CA . VAL B 1 165 ? -14.438 -23.422 2.51 1 89.62 165 VAL B CA 1
ATOM 4207 C C . VAL B 1 165 ? -13.039 -22.875 2.791 1 89.62 165 VAL B C 1
ATOM 4209 O O . VAL B 1 165 ? -12.172 -22.906 1.921 1 89.62 165 VAL B O 1
ATOM 4212 N N . ASN B 1 166 ? -12.734 -22.422 3.982 1 91.31 166 ASN B N 1
ATOM 4213 C CA . ASN B 1 166 ? -11.43 -21.875 4.328 1 91.31 166 ASN B CA 1
ATOM 4214 C C . ASN B 1 166 ? -10.336 -22.938 4.254 1 91.31 166 ASN B C 1
ATOM 4216 O O . ASN B 1 166 ? -9.32 -22.734 3.592 1 91.31 166 ASN B O 1
ATOM 4220 N N . ARG B 1 167 ? -10.594 -24.016 4.801 1 91.19 167 ARG B N 1
ATOM 4221 C CA . ARG B 1 167 ? -9.609 -25.094 4.809 1 91.19 167 ARG B CA 1
ATOM 4222 C C . ARG B 1 167 ? -9.453 -25.703 3.42 1 91.19 167 ARG B C 1
ATOM 4224 O O . ARG B 1 167 ? -8.352 -26.094 3.023 1 91.19 167 ARG B O 1
ATOM 4231 N N . ALA B 1 168 ? -10.555 -25.828 2.77 1 91.12 168 ALA B N 1
ATOM 4232 C CA . ALA B 1 168 ? -10.516 -26.391 1.426 1 91.12 168 ALA B CA 1
ATOM 4233 C C . ALA B 1 168 ? -9.648 -25.547 0.499 1 91.12 168 ALA B C 1
ATOM 4235 O O . ALA B 1 168 ? -8.758 -26.062 -0.181 1 91.12 168 ALA B O 1
ATOM 4236 N N . ILE B 1 169 ? -9.875 -24.25 0.509 1 93.56 169 ILE B N 1
ATOM 4237 C CA . ILE B 1 169 ? -9.125 -23.359 -0.363 1 93.56 169 ILE B CA 1
ATOM 4238 C C . ILE B 1 169 ? -7.648 -23.375 0.023 1 93.56 169 ILE B C 1
ATOM 4240 O O . ILE B 1 169 ? -6.773 -23.375 -0.846 1 93.56 169 ILE B O 1
ATOM 4244 N N . THR B 1 170 ? -7.367 -23.375 1.291 1 93.88 170 THR B N 1
ATOM 4245 C CA . THR B 1 170 ? -5.984 -23.422 1.754 1 93.88 170 THR B CA 1
ATOM 4246 C C . THR B 1 170 ? -5.301 -24.703 1.285 1 93.88 170 THR B C 1
ATOM 4248 O O . THR B 1 170 ? -4.168 -24.672 0.803 1 93.88 170 THR B O 1
ATOM 4251 N N . SER B 1 171 ? -6.023 -25.781 1.35 1 91.5 171 SER B N 1
ATOM 4252 C CA . SER B 1 171 ? -5.48 -27.062 0.921 1 91.5 171 SER B CA 1
ATOM 4253 C C . SER B 1 171 ? -5.234 -27.078 -0.584 1 91.5 171 SER B C 1
ATOM 4255 O O . SER B 1 171 ? -4.18 -27.531 -1.038 1 91.5 171 SER B O 1
ATOM 4257 N N . PHE B 1 172 ? -6.18 -26.578 -1.314 1 91.69 172 PHE B N 1
ATOM 4258 C CA . PHE B 1 172 ? -6.023 -26.484 -2.762 1 91.69 172 PHE B CA 1
ATOM 4259 C C . PHE B 1 172 ? -4.828 -25.609 -3.123 1 91.69 172 PHE B C 1
ATOM 4261 O O . PHE B 1 172 ? -4.027 -25.969 -3.988 1 91.69 172 PHE B O 1
ATOM 4268 N N . GLY B 1 173 ? -4.73 -24.531 -2.416 1 94.31 173 GLY B N 1
ATOM 4269 C CA . GLY B 1 173 ? -3.648 -23.594 -2.68 1 94.31 173 GLY B CA 1
ATOM 4270 C C . GLY B 1 173 ? -2.275 -24.188 -2.439 1 94.31 173 GLY B C 1
ATOM 4271 O O . GLY B 1 173 ? -1.325 -23.875 -3.164 1 94.31 173 GLY B O 1
ATOM 4272 N N . GLU B 1 174 ? -2.188 -25.047 -1.507 1 93 174 GLU B N 1
ATOM 4273 C CA . GLU B 1 174 ? -0.921 -25.703 -1.193 1 93 174 GLU B CA 1
ATOM 4274 C C . GLU B 1 174 ? -0.483 -26.625 -2.324 1 93 174 GLU B C 1
ATOM 4276 O O . GLU B 1 174 ? 0.714 -26.828 -2.543 1 93 174 GLU B O 1
ATOM 4281 N N . GLN B 1 175 ? -1.437 -27.125 -3.029 1 90.5 175 GLN B N 1
ATOM 4282 C CA . GLN B 1 175 ? -1.138 -28.094 -4.086 1 90.5 175 GLN B CA 1
ATOM 4283 C C . GLN B 1 175 ? -0.985 -27.391 -5.434 1 90.5 175 GLN B C 1
ATOM 4285 O O . GLN B 1 175 ? -0.441 -27.969 -6.379 1 90.5 175 GLN B O 1
ATOM 4290 N N . ALA B 1 176 ? -1.454 -26.156 -5.504 1 94.94 176 ALA B N 1
ATOM 4291 C CA . ALA B 1 176 ? -1.381 -25.422 -6.758 1 94.94 176 ALA B CA 1
ATOM 4292 C C . ALA B 1 176 ? 0.044 -24.953 -7.035 1 94.94 176 ALA B C 1
ATOM 4294 O O . ALA B 1 176 ? 0.887 -24.938 -6.133 1 94.94 176 ALA B O 1
ATOM 4295 N N . ASP B 1 177 ? 0.31 -24.672 -8.297 1 95.75 177 ASP B N 1
ATOM 4296 C CA . ASP B 1 177 ? 1.594 -24.094 -8.688 1 95.75 177 ASP B CA 1
ATOM 4297 C C . ASP B 1 177 ? 1.565 -22.578 -8.594 1 95.75 177 ASP B C 1
ATOM 4299 O O . ASP B 1 177 ? 2.607 -21.938 -8.422 1 95.75 177 ASP B O 1
ATOM 4303 N N . LEU B 1 178 ? 0.396 -22 -8.773 1 97.44 178 LEU B N 1
ATOM 4304 C CA . LEU B 1 178 ? 0.13 -20.578 -8.648 1 97.44 178 LEU B CA 1
ATOM 4305 C C . LEU B 1 178 ? -1.214 -20.328 -7.973 1 97.44 178 LEU B C 1
ATOM 4307 O O . LEU B 1 178 ? -2.18 -21.047 -8.219 1 97.44 178 LEU B O 1
ATOM 4311 N N . VAL B 1 179 ? -1.19 -19.312 -7.18 1 98.06 179 VAL B N 1
ATOM 4312 C CA . VAL B 1 179 ? -2.438 -18.875 -6.57 1 98.06 179 VAL B CA 1
ATOM 4313 C C . VAL B 1 179 ? -2.662 -17.391 -6.887 1 98.06 179 VAL B C 1
ATOM 4315 O O . VAL B 1 179 ? -1.931 -16.531 -6.398 1 98.06 179 VAL B O 1
ATOM 4318 N N . PHE B 1 180 ? -3.678 -17.125 -7.707 1 98.31 180 PHE B N 1
ATOM 4319 C CA . PHE B 1 180 ? -4.07 -15.758 -8.008 1 98.31 180 PHE B CA 1
ATOM 4320 C C . PHE B 1 180 ? -5.129 -15.273 -7.023 1 98.31 180 PHE B C 1
ATOM 4322 O O . PHE B 1 180 ? -6.156 -15.93 -6.836 1 98.31 180 PHE B O 1
ATOM 4329 N N . VAL B 1 181 ? -4.832 -14.18 -6.398 1 97.19 181 VAL B N 1
ATOM 4330 C CA . VAL B 1 181 ? -5.809 -13.555 -5.52 1 97.19 181 VAL B CA 1
ATOM 4331 C C . VAL B 1 181 ? -6.367 -12.297 -6.184 1 97.19 181 VAL B C 1
ATOM 4333 O O . VAL B 1 181 ? -5.629 -11.344 -6.449 1 97.19 181 VAL B O 1
ATOM 4336 N N . PHE B 1 182 ? -7.688 -12.32 -6.43 1 96.25 182 PHE B N 1
ATOM 4337 C CA . PHE B 1 182 ? -8.352 -11.195 -7.07 1 96.25 182 PHE B CA 1
ATOM 4338 C C . PHE B 1 182 ? -9.07 -10.328 -6.039 1 96.25 182 PHE B C 1
ATOM 4340 O O . PHE B 1 182 ? -9.914 -10.82 -5.289 1 96.25 182 PHE B O 1
ATOM 4347 N N . PHE B 1 183 ? -8.68 -9.07 -6.004 1 94.31 183 PHE B N 1
ATOM 4348 C CA . PHE B 1 183 ? -9.359 -8.078 -5.188 1 94.31 183 PHE B CA 1
ATOM 4349 C C . PHE B 1 183 ? -10.227 -7.164 -6.051 1 94.31 183 PHE B C 1
ATOM 4351 O O . PHE B 1 183 ? -9.719 -6.484 -6.945 1 94.31 183 PHE B O 1
ATOM 4358 N N . ASP B 1 184 ? -11.461 -7.168 -5.77 1 90.38 184 ASP B N 1
ATOM 4359 C CA . ASP B 1 184 ? -12.383 -6.289 -6.484 1 90.38 184 ASP B CA 1
ATOM 4360 C C . ASP B 1 184 ? -12.531 -4.949 -5.77 1 90.38 184 ASP B C 1
ATOM 4362 O O . ASP B 1 184 ? -13.008 -4.895 -4.633 1 90.38 184 ASP B O 1
ATOM 4366 N N . PRO B 1 185 ? -12.219 -3.854 -6.461 1 83.44 185 PRO B N 1
ATOM 4367 C CA . PRO B 1 185 ? -12.266 -2.539 -5.812 1 83.44 185 PRO B CA 1
ATOM 4368 C C . PRO B 1 185 ? -13.68 -2.117 -5.43 1 83.44 185 PRO B C 1
ATOM 4370 O O . PRO B 1 185 ? -13.859 -1.286 -4.535 1 83.44 185 PRO B O 1
ATOM 4373 N N . MET B 1 186 ? -14.727 -2.43 -6.156 1 76.5 186 MET B N 1
ATOM 4374 C CA . MET B 1 186 ? -16.109 -1.997 -5.926 1 76.5 186 MET B CA 1
ATOM 4375 C C . MET B 1 186 ? -16.781 -2.867 -4.875 1 76.5 186 MET B C 1
ATOM 4377 O O . MET B 1 186 ? -17.75 -2.445 -4.246 1 76.5 186 MET B O 1
ATOM 4381 N N . GLY B 1 187 ? -16.234 -3.902 -4.66 1 65.12 187 GLY B N 1
ATOM 4382 C CA . GLY B 1 187 ? -16.859 -4.812 -3.717 1 65.12 187 GLY B CA 1
ATOM 4383 C C . GLY B 1 187 ? -16.25 -4.754 -2.332 1 65.12 187 GLY B C 1
ATOM 4384 O O . GLY B 1 187 ? -16.016 -3.668 -1.796 1 65.12 187 GLY B O 1
ATOM 4385 N N . GLN B 1 188 ? -16.141 -5.832 -1.865 1 65.19 188 GLN B N 1
ATOM 4386 C CA . GLN B 1 188 ? -15.562 -6.043 -0.542 1 65.19 188 GLN B CA 1
ATOM 4387 C C . GLN B 1 188 ? -14.07 -6.355 -0.636 1 65.19 188 GLN B C 1
ATOM 4389 O O . GLN B 1 188 ? -13.609 -7.379 -0.124 1 65.19 188 GLN B O 1
ATOM 4394 N N . ALA B 1 189 ? -13.352 -5.402 -1.272 1 70.69 189 ALA B N 1
ATOM 4395 C CA . ALA B 1 189 ? -11.922 -5.645 -1.474 1 70.69 189 ALA B CA 1
ATOM 4396 C C . ALA B 1 189 ? -11.258 -6.098 -0.179 1 70.69 189 ALA B C 1
ATOM 4398 O O . ALA B 1 189 ? -10.281 -6.855 -0.208 1 70.69 189 ALA B O 1
ATOM 4399 N N . LEU B 1 190 ? -12 -5.793 0.823 1 74.25 190 LEU B N 1
ATOM 4400 C CA . LEU B 1 190 ? -11.398 -6.074 2.123 1 74.25 190 LEU B CA 1
ATOM 4401 C C . LEU B 1 190 ? -12.188 -7.148 2.863 1 74.25 190 LEU B C 1
ATOM 4403 O O . LEU B 1 190 ? -12.383 -7.055 4.078 1 74.25 190 LEU B O 1
ATOM 4407 N N . CYS B 1 191 ? -12.633 -8.102 2.154 1 81.38 191 CYS B N 1
ATOM 4408 C CA . CYS B 1 191 ? -13.258 -9.273 2.746 1 81.38 191 CYS B CA 1
ATOM 4409 C C . CYS B 1 191 ? -12.305 -9.969 3.717 1 81.38 191 CYS B C 1
ATOM 4411 O O . CYS B 1 191 ? -11.234 -10.422 3.32 1 81.38 191 CYS B O 1
ATOM 4413 N N . LYS B 1 192 ? -12.727 -10 4.957 1 85.94 192 LYS B N 1
ATOM 4414 C CA . LYS B 1 192 ? -11.875 -10.555 6.008 1 85.94 192 LYS B CA 1
ATOM 4415 C C . LYS B 1 192 ? -11.562 -12.023 5.75 1 85.94 192 LYS B C 1
ATOM 4417 O O . LYS B 1 192 ? -10.445 -12.484 6.012 1 85.94 192 LYS B O 1
ATOM 4422 N N . ARG B 1 193 ? -12.508 -12.734 5.273 1 89.38 193 ARG B N 1
ATOM 4423 C CA . ARG B 1 193 ? -12.312 -14.156 4.984 1 89.38 193 ARG B CA 1
ATOM 4424 C C . ARG B 1 193 ? -11.211 -14.359 3.951 1 89.38 193 ARG B C 1
ATOM 4426 O O . ARG B 1 193 ? -10.344 -15.211 4.129 1 89.38 193 ARG B O 1
ATOM 4433 N N . THR B 1 194 ? -11.32 -13.578 2.902 1 92.06 194 THR B N 1
ATOM 4434 C CA . THR B 1 194 ? -10.297 -13.656 1.863 1 92.06 194 THR B CA 1
ATOM 4435 C C . THR B 1 194 ? -8.914 -13.367 2.438 1 92.06 194 THR B C 1
ATOM 4437 O O . THR B 1 194 ? -7.961 -14.102 2.178 1 92.06 194 THR B O 1
ATOM 4440 N N . LEU B 1 195 ? -8.852 -12.367 3.275 1 90.44 195 LEU B N 1
ATOM 4441 C CA . LEU B 1 195 ? -7.578 -11.953 3.85 1 90.44 195 LEU B CA 1
ATOM 4442 C C . LEU B 1 195 ? -7.043 -13.016 4.805 1 90.44 195 LEU B C 1
ATOM 4444 O O . LEU B 1 195 ? -5.836 -13.273 4.848 1 90.44 195 LEU B O 1
ATOM 4448 N N . ASN B 1 196 ? -7.895 -13.648 5.516 1 91.25 196 ASN B N 1
ATOM 4449 C CA . ASN B 1 196 ? -7.492 -14.719 6.422 1 91.25 196 ASN B CA 1
ATOM 4450 C C . ASN B 1 196 ? -6.926 -15.914 5.664 1 91.25 196 ASN B C 1
ATOM 4452 O O . ASN B 1 196 ? -5.93 -16.516 6.082 1 91.25 196 ASN B O 1
ATOM 4456 N N . ILE B 1 197 ? -7.562 -16.281 4.617 1 94.06 197 ILE B N 1
ATOM 4457 C CA . ILE B 1 197 ? -7.098 -17.391 3.807 1 94.06 197 ILE B CA 1
ATOM 4458 C C . ILE B 1 197 ? -5.738 -17.062 3.197 1 94.06 197 ILE B C 1
ATOM 4460 O O . ILE B 1 197 ? -4.832 -17.906 3.195 1 94.06 197 ILE B O 1
ATOM 4464 N N . VAL B 1 198 ? -5.625 -15.836 2.717 1 94.25 198 VAL B N 1
ATOM 4465 C CA . VAL B 1 198 ? -4.367 -15.383 2.127 1 94.25 198 VAL B CA 1
ATOM 4466 C C . VAL B 1 198 ? -3.252 -15.461 3.164 1 94.25 198 VAL B C 1
ATOM 4468 O O . VAL B 1 198 ? -2.135 -15.883 2.854 1 94.25 198 VAL B O 1
ATOM 4471 N N . GLU B 1 199 ? -3.553 -15.062 4.324 1 92.38 199 GLU B N 1
ATOM 4472 C CA . GLU B 1 199 ? -2.576 -15.133 5.406 1 92.38 199 GLU B CA 1
ATOM 4473 C C . GLU B 1 199 ? -2.115 -16.562 5.641 1 92.38 199 GLU B C 1
ATOM 4475 O O . GLU B 1 199 ? -0.916 -16.828 5.746 1 92.38 199 GLU B O 1
ATOM 4480 N N . LYS B 1 200 ? -3.033 -17.469 5.715 1 93.88 200 LYS B N 1
ATOM 4481 C CA . LYS B 1 200 ? -2.705 -18.875 5.93 1 93.88 200 LYS B CA 1
ATOM 4482 C C . LYS B 1 200 ? -1.877 -19.422 4.777 1 93.88 200 LYS B C 1
ATOM 4484 O O . LYS B 1 200 ? -0.901 -20.156 4.996 1 93.88 200 LYS B O 1
ATOM 4489 N N . LEU B 1 201 ? -2.244 -19.062 3.613 1 94.25 201 LEU B N 1
ATOM 4490 C CA . LEU B 1 201 ? -1.521 -19.516 2.43 1 94.25 201 LEU B CA 1
ATOM 4491 C C . LEU B 1 201 ? -0.108 -18.953 2.402 1 94.25 201 LEU B C 1
ATOM 4493 O O . LEU B 1 201 ? 0.839 -19.641 2.018 1 94.25 201 LEU B O 1
ATOM 4497 N N . SER B 1 202 ? -0.009 -17.688 2.795 1 91.94 202 SER B N 1
ATOM 4498 C CA . SER B 1 202 ? 1.285 -17.016 2.748 1 91.94 202 SER B CA 1
ATOM 4499 C C . SER B 1 202 ? 2.291 -17.688 3.68 1 91.94 202 SER B C 1
ATOM 4501 O O . SER B 1 202 ? 3.498 -17.656 3.43 1 91.94 202 SER B O 1
ATOM 4503 N N . ASP B 1 203 ? 1.882 -18.344 4.684 1 90.38 203 ASP B N 1
ATOM 4504 C CA . ASP B 1 203 ? 2.742 -19.047 5.629 1 90.38 203 ASP B CA 1
ATOM 4505 C C . ASP B 1 203 ? 3.383 -20.266 4.984 1 90.38 203 ASP B C 1
ATOM 4507 O O . ASP B 1 203 ? 4.492 -20.672 5.355 1 90.38 203 ASP B O 1
ATOM 4511 N N . LYS B 1 204 ? 2.707 -20.781 3.994 1 88.88 204 LYS B N 1
ATOM 4512 C CA . LYS B 1 204 ? 3.162 -22.062 3.443 1 88.88 204 LYS B CA 1
ATOM 4513 C C . LYS B 1 204 ? 3.672 -21.891 2.014 1 88.88 204 LYS B C 1
ATOM 4515 O O . LYS B 1 204 ? 4.633 -22.547 1.609 1 88.88 204 LYS B O 1
ATOM 4520 N N . VAL B 1 205 ? 2.967 -20.984 1.289 1 91.81 205 VAL B N 1
ATOM 4521 C CA . VAL B 1 205 ? 3.254 -20.938 -0.141 1 91.81 205 VAL B CA 1
ATOM 4522 C C . VAL B 1 205 ? 3.326 -19.469 -0.592 1 91.81 205 VAL B C 1
ATOM 4524 O O . VAL B 1 205 ? 2.707 -19.094 -1.59 1 91.81 205 VAL B O 1
ATOM 4527 N N . ALA B 1 206 ? 4.059 -18.672 0.033 1 88.88 206 ALA B N 1
ATOM 4528 C CA . ALA B 1 206 ? 4.16 -17.234 -0.263 1 88.88 206 ALA B CA 1
ATOM 4529 C C . ALA B 1 206 ? 4.684 -17.016 -1.68 1 88.88 206 ALA B C 1
ATOM 4531 O O . ALA B 1 206 ? 4.246 -16.078 -2.363 1 88.88 206 ALA B O 1
ATOM 4532 N N . ASP B 1 207 ? 5.539 -17.859 -2.084 1 90.69 207 ASP B N 1
ATOM 4533 C CA . ASP B 1 207 ? 6.227 -17.688 -3.361 1 90.69 207 ASP B CA 1
ATOM 4534 C C . ASP B 1 207 ? 5.273 -17.938 -4.531 1 90.69 207 ASP B C 1
ATOM 4536 O O . ASP B 1 207 ? 5.555 -17.516 -5.66 1 90.69 207 ASP B O 1
ATOM 4540 N N . LYS B 1 208 ? 4.062 -18.562 -4.316 1 94.56 208 LYS B N 1
ATOM 4541 C CA . LYS B 1 208 ? 3.105 -18.891 -5.367 1 94.56 208 LYS B CA 1
ATOM 4542 C C . LYS B 1 208 ? 1.977 -17.859 -5.422 1 94.56 208 LYS B C 1
ATOM 4544 O O . LYS B 1 208 ? 1.168 -17.875 -6.352 1 94.56 208 LYS B O 1
ATOM 4549 N N . LEU B 1 209 ? 1.994 -16.984 -4.438 1 95.62 209 LEU B N 1
ATOM 4550 C CA . LEU B 1 209 ? 0.883 -16.047 -4.328 1 95.62 209 LEU B CA 1
ATOM 4551 C C . LEU B 1 209 ? 1.101 -14.836 -5.23 1 95.62 209 LEU B C 1
ATOM 4553 O O . LEU B 1 209 ? 2.205 -14.289 -5.289 1 95.62 209 LEU B O 1
ATOM 4557 N N . ARG B 1 210 ? 0.102 -14.508 -5.988 1 96.81 210 ARG B N 1
ATOM 4558 C CA . ARG B 1 210 ? 0.069 -13.289 -6.793 1 96.81 210 ARG B CA 1
ATOM 4559 C C . ARG B 1 210 ? -1.217 -12.508 -6.551 1 96.81 210 ARG B C 1
ATOM 4561 O O . ARG B 1 210 ? -2.309 -13.078 -6.555 1 96.81 210 ARG B O 1
ATOM 4568 N N . PHE B 1 211 ? -1.059 -11.234 -6.348 1 96.19 211 PHE B N 1
ATOM 4569 C CA . PHE B 1 211 ? -2.207 -10.391 -6.055 1 96.19 211 PHE B CA 1
ATOM 4570 C C . PHE B 1 211 ? -2.539 -9.5 -7.254 1 96.19 211 PHE B C 1
ATOM 4572 O O . PHE B 1 211 ? -1.642 -8.977 -7.91 1 96.19 211 PHE B O 1
ATOM 4579 N N . TYR B 1 212 ? -3.846 -9.359 -7.484 1 96.62 212 TYR B N 1
ATOM 4580 C CA . TYR B 1 212 ? -4.293 -8.5 -8.578 1 96.62 212 TYR B CA 1
ATOM 4581 C C . TYR B 1 212 ? -5.496 -7.664 -8.164 1 96.62 212 TYR B C 1
ATOM 4583 O O . TYR B 1 212 ? -6.387 -8.156 -7.465 1 96.62 212 TYR B O 1
ATOM 4591 N N . LEU B 1 213 ? -5.469 -6.402 -8.547 1 95.06 213 LEU B N 1
ATOM 4592 C CA . LEU B 1 213 ? -6.691 -5.609 -8.508 1 95.06 213 LEU B CA 1
ATOM 4593 C C . LEU B 1 213 ? -7.531 -5.844 -9.758 1 95.06 213 LEU B C 1
ATOM 4595 O O . LEU B 1 213 ? -7.273 -5.242 -10.805 1 95.06 213 LEU B O 1
ATOM 4599 N N . SER B 1 214 ? -8.523 -6.703 -9.586 1 95.19 214 SER B N 1
ATOM 4600 C CA . SER B 1 214 ? -9.344 -7.094 -10.727 1 95.19 214 SER B CA 1
ATOM 4601 C C . SER B 1 214 ? -10.461 -6.086 -10.977 1 95.19 214 SER B C 1
ATOM 4603 O O . SER B 1 214 ? -10.758 -5.254 -10.117 1 95.19 214 SER B O 1
ATOM 4605 N N . LYS B 1 215 ? -11.023 -6.129 -12.188 1 92.62 215 LYS B N 1
ATOM 4606 C CA . LYS B 1 215 ? -12.078 -5.203 -12.602 1 92.62 215 LYS B CA 1
ATOM 4607 C C . LYS B 1 215 ? -11.664 -3.756 -12.359 1 92.62 215 LYS B C 1
ATOM 4609 O O . LYS B 1 215 ? -12.477 -2.939 -11.914 1 92.62 215 LYS B O 1
ATOM 4614 N N . ALA B 1 216 ? -10.383 -3.479 -12.547 1 92.19 216 ALA B N 1
ATOM 4615 C CA . ALA B 1 216 ? -9.812 -2.174 -12.211 1 92.19 216 ALA B CA 1
ATOM 4616 C C . ALA B 1 216 ? -10.469 -1.067 -13.031 1 92.19 216 ALA B C 1
ATOM 4618 O O . ALA B 1 216 ? -10.469 0.098 -12.633 1 92.19 216 ALA B O 1
ATOM 4619 N N . ASP B 1 217 ? -11.031 -1.418 -14.156 1 90.19 217 ASP B N 1
ATOM 4620 C CA . ASP B 1 217 ? -11.695 -0.462 -15.039 1 90.19 217 ASP B CA 1
ATOM 4621 C C . ASP B 1 217 ? -13 0.035 -14.422 1 90.19 217 ASP B C 1
ATOM 4623 O O . ASP B 1 217 ? -13.531 1.069 -14.836 1 90.19 217 ASP B O 1
ATOM 4627 N N . GLU B 1 218 ? -13.422 -0.676 -13.445 1 87.12 218 GLU B N 1
ATOM 4628 C CA . GLU B 1 218 ? -14.703 -0.326 -12.836 1 87.12 218 GLU B CA 1
ATOM 4629 C C . GLU B 1 218 ? -14.5 0.509 -11.578 1 87.12 218 GLU B C 1
ATOM 4631 O O . GLU B 1 218 ? -15.477 0.963 -10.969 1 87.12 218 GLU B O 1
ATOM 4636 N N . ALA B 1 219 ? -13.281 0.721 -11.125 1 81.88 219 ALA B N 1
ATOM 4637 C CA . ALA B 1 219 ? -12.984 1.368 -9.852 1 81.88 219 ALA B CA 1
ATOM 4638 C C . ALA B 1 219 ? -13.086 2.885 -9.969 1 81.88 219 ALA B C 1
ATOM 4640 O O . ALA B 1 219 ? -12.656 3.615 -9.07 1 81.88 219 ALA B O 1
ATOM 4641 N N . GLY B 1 220 ? -13.656 3.396 -11 1 80.06 220 GLY B N 1
ATOM 4642 C CA . GLY B 1 220 ? -13.844 4.836 -11.117 1 80.06 220 GLY B CA 1
ATOM 4643 C C . GLY B 1 220 ? -12.586 5.566 -11.539 1 80.06 220 GLY B C 1
ATOM 4644 O O . GLY B 1 220 ? -11.867 5.117 -12.438 1 80.06 220 GLY B O 1
ATOM 4645 N N . ARG B 1 221 ? -12.414 6.781 -10.82 1 84.81 221 ARG B N 1
ATOM 4646 C CA . ARG B 1 221 ? -11.281 7.633 -11.172 1 84.81 221 ARG B CA 1
ATOM 4647 C C . ARG B 1 221 ? -9.977 7.062 -10.625 1 84.81 221 ARG B C 1
ATOM 4649 O O . ARG B 1 221 ? -9.992 6.211 -9.734 1 84.81 221 ARG B O 1
ATOM 4656 N N . GLU B 1 222 ? -8.914 7.48 -11.164 1 85.44 222 GLU B N 1
ATOM 4657 C CA . GLU B 1 222 ? -7.574 7.035 -10.781 1 85.44 222 GLU B CA 1
ATOM 4658 C C . GLU B 1 222 ? -7.344 7.227 -9.281 1 85.44 222 GLU B C 1
ATOM 4660 O O . GLU B 1 222 ? -6.75 6.371 -8.625 1 85.44 222 GLU B O 1
ATOM 4665 N N . THR B 1 223 ? -7.883 8.336 -8.727 1 86.69 223 THR B N 1
ATOM 4666 C CA . THR B 1 223 ? -7.695 8.633 -7.309 1 86.69 223 THR B CA 1
ATOM 4667 C C . THR B 1 223 ? -8.398 7.586 -6.441 1 86.69 223 THR B C 1
ATOM 4669 O O . THR B 1 223 ? -7.863 7.164 -5.414 1 86.69 223 THR B O 1
ATOM 4672 N N . ASP B 1 224 ? -9.516 7.199 -6.887 1 86.44 224 ASP B N 1
ATOM 4673 C CA . ASP B 1 224 ? -10.273 6.203 -6.141 1 86.44 224 ASP B CA 1
ATOM 4674 C C . ASP B 1 224 ? -9.586 4.84 -6.176 1 86.44 224 ASP B C 1
ATOM 4676 O O . ASP B 1 224 ? -9.484 4.16 -5.152 1 86.44 224 ASP B O 1
ATOM 4680 N N . ARG B 1 225 ? -9.125 4.473 -7.34 1 87.44 225 ARG B N 1
ATOM 4681 C CA . ARG B 1 225 ? -8.422 3.205 -7.504 1 87.44 225 ARG B CA 1
ATOM 4682 C C . ARG B 1 225 ? -7.172 3.158 -6.629 1 87.44 225 ARG B C 1
ATOM 4684 O O . ARG B 1 225 ? -6.895 2.141 -5.988 1 87.44 225 ARG B O 1
ATOM 4691 N N . GLN B 1 226 ? -6.508 4.254 -6.609 1 86.75 226 GLN B N 1
ATOM 4692 C CA . GLN B 1 226 ? -5.297 4.34 -5.801 1 86.75 226 GLN B CA 1
ATOM 4693 C C . GLN B 1 226 ? -5.617 4.203 -4.316 1 86.75 226 GLN B C 1
ATOM 4695 O O . GLN B 1 226 ? -4.891 3.533 -3.578 1 86.75 226 GLN B O 1
ATOM 4700 N N . ARG B 1 227 ? -6.656 4.848 -3.9 1 88.38 227 ARG B N 1
ATOM 4701 C CA . ARG B 1 227 ? -7.062 4.785 -2.502 1 88.38 227 ARG B CA 1
ATOM 4702 C C . ARG B 1 227 ? -7.41 3.355 -2.096 1 88.38 227 ARG B C 1
ATOM 4704 O O . ARG B 1 227 ? -6.977 2.883 -1.041 1 88.38 227 ARG B O 1
ATOM 4711 N N . VAL B 1 228 ? -8.172 2.701 -2.936 1 88.19 228 VAL B N 1
ATOM 4712 C CA . VAL B 1 228 ? -8.586 1.333 -2.641 1 88.19 228 VAL B CA 1
ATOM 4713 C C . VAL B 1 228 ? -7.363 0.42 -2.611 1 88.19 228 VAL B C 1
ATOM 4715 O O . VAL B 1 228 ? -7.23 -0.424 -1.722 1 88.19 228 VAL B O 1
ATOM 4718 N N . MET B 1 229 ? -6.516 0.564 -3.566 1 90.25 229 MET B N 1
ATOM 4719 C CA . MET B 1 229 ? -5.285 -0.22 -3.621 1 90.25 229 MET B CA 1
ATOM 4720 C C . MET B 1 229 ? -4.477 -0.051 -2.34 1 90.25 229 MET B C 1
ATOM 4722 O O . MET B 1 229 ? -4.016 -1.034 -1.757 1 90.25 229 MET B O 1
ATOM 4726 N N . MET B 1 230 ? -4.34 1.129 -1.922 1 89.69 230 MET B N 1
ATOM 4727 C CA . MET B 1 230 ? -3.584 1.419 -0.707 1 89.69 230 MET B CA 1
ATOM 4728 C C . MET B 1 230 ? -4.215 0.738 0.502 1 89.69 230 MET B C 1
ATOM 4730 O O . MET B 1 230 ? -3.51 0.188 1.35 1 89.69 230 MET B O 1
ATOM 4734 N N . GLN B 1 231 ? -5.492 0.852 0.584 1 89.25 231 GLN B N 1
ATOM 4735 C CA . GLN B 1 231 ? -6.199 0.238 1.704 1 89.25 231 GLN B CA 1
ATOM 4736 C C . GLN B 1 231 ? -5.969 -1.271 1.737 1 89.25 231 GLN B C 1
ATOM 4738 O O . GLN B 1 231 ? -5.742 -1.846 2.803 1 89.25 231 GLN B O 1
ATOM 4743 N N . ILE B 1 232 ? -6.027 -1.879 0.574 1 90.56 232 ILE B N 1
ATOM 4744 C CA . ILE B 1 232 ? -5.824 -3.322 0.497 1 90.56 232 ILE B CA 1
ATOM 4745 C C . ILE B 1 232 ? -4.406 -3.67 0.94 1 90.56 232 ILE B C 1
ATOM 4747 O O . ILE B 1 232 ? -4.207 -4.594 1.732 1 90.56 232 ILE B O 1
ATOM 4751 N N . VAL B 1 233 ? -3.467 -2.908 0.445 1 91.31 233 VAL B N 1
ATOM 4752 C CA . VAL B 1 233 ? -2.066 -3.162 0.771 1 91.31 233 VAL B CA 1
ATOM 4753 C C . VAL B 1 233 ? -1.85 -3.008 2.275 1 91.31 233 VAL B C 1
ATOM 4755 O O . VAL B 1 233 ? -1.158 -3.818 2.895 1 91.31 233 VAL B O 1
ATOM 4758 N N . GLN B 1 234 ? -2.412 -1.998 2.838 1 90.31 234 GLN B N 1
ATOM 4759 C CA . GLN B 1 234 ? -2.289 -1.786 4.277 1 90.31 234 GLN B CA 1
ATOM 4760 C C . GLN B 1 234 ? -2.881 -2.957 5.059 1 90.31 234 GLN B C 1
ATOM 4762 O O . GLN B 1 234 ? -2.297 -3.406 6.047 1 90.31 234 GLN B O 1
ATOM 4767 N N . GLU B 1 235 ? -4.012 -3.459 4.605 1 88.81 235 GLU B N 1
ATOM 4768 C CA . GLU B 1 235 ? -4.648 -4.586 5.285 1 88.81 235 GLU B CA 1
ATOM 4769 C C . GLU B 1 235 ? -3.805 -5.852 5.164 1 88.81 235 GLU B C 1
ATOM 4771 O O . GLU B 1 235 ? -3.695 -6.621 6.121 1 88.81 235 GLU B O 1
ATOM 4776 N N . LEU B 1 236 ? -3.258 -6.078 4.004 1 90.38 236 LEU B N 1
ATOM 4777 C CA . LEU B 1 236 ? -2.389 -7.23 3.795 1 90.38 236 LEU B CA 1
ATOM 4778 C C . LEU B 1 236 ? -1.157 -7.152 4.691 1 90.38 236 LEU B C 1
ATOM 4780 O O . LEU B 1 236 ? -0.74 -8.156 5.27 1 90.38 236 LEU B O 1
ATOM 4784 N N . CYS B 1 237 ? -0.64 -5.945 4.848 1 90.06 237 CYS B N 1
ATOM 4785 C CA . CYS B 1 237 ? 0.592 -5.762 5.605 1 90.06 237 CYS B CA 1
ATOM 4786 C C . CYS B 1 237 ? 0.333 -5.875 7.105 1 90.06 237 CYS B C 1
ATOM 4788 O O . CYS B 1 237 ? 1.269 -6.031 7.891 1 90.06 237 CYS B O 1
ATOM 4790 N N . ARG B 1 238 ? -0.875 -5.727 7.496 1 87.69 238 ARG B N 1
ATOM 4791 C CA . ARG B 1 238 ? -1.208 -5.938 8.898 1 87.69 238 ARG B CA 1
ATOM 4792 C C . ARG B 1 238 ? -1.02 -7.398 9.289 1 87.69 238 ARG B C 1
ATOM 4794 O O . ARG B 1 238 ? -0.942 -7.723 10.477 1 87.69 238 ARG B O 1
ATOM 4801 N N . ARG B 1 239 ? -0.936 -8.188 8.289 1 83.44 239 ARG B N 1
ATOM 4802 C CA . ARG B 1 239 ? -0.73 -9.617 8.523 1 83.44 239 ARG B CA 1
ATOM 4803 C C . ARG B 1 239 ? 0.753 -9.969 8.492 1 83.44 239 ARG B C 1
ATOM 4805 O O . ARG B 1 239 ? 1.419 -9.781 7.469 1 83.44 239 ARG B O 1
ATOM 4812 N N . PRO B 1 240 ? 1.283 -10.477 9.508 1 78.62 240 PRO B N 1
ATOM 4813 C CA . PRO B 1 240 ? 2.729 -10.633 9.672 1 78.62 240 PRO B CA 1
ATOM 4814 C C . PRO B 1 240 ? 3.375 -11.422 8.539 1 78.62 240 PRO B C 1
ATOM 4816 O O . PRO B 1 240 ? 4.465 -11.07 8.078 1 78.62 240 PRO B O 1
ATOM 4819 N N . GLY B 1 241 ? 2.83 -12.531 8.094 1 76.38 241 GLY B N 1
ATOM 4820 C CA . GLY B 1 241 ? 3.424 -13.328 7.031 1 76.38 241 GLY B CA 1
ATOM 4821 C C . GLY B 1 241 ? 3.574 -12.562 5.73 1 76.38 241 GLY B C 1
ATOM 4822 O O . GLY B 1 241 ? 4.531 -12.781 4.984 1 76.38 241 GLY B O 1
ATOM 4823 N N . LEU B 1 242 ? 2.705 -11.625 5.477 1 80.62 242 LEU B N 1
ATOM 4824 C CA . LEU B 1 242 ? 2.682 -10.875 4.227 1 80.62 242 LEU B CA 1
ATOM 4825 C C . LEU B 1 242 ? 3.52 -9.602 4.332 1 80.62 242 LEU B C 1
ATOM 4827 O O . LEU B 1 242 ? 3.912 -9.023 3.316 1 80.62 242 LEU B O 1
ATOM 4831 N N . ASN B 1 243 ? 3.74 -9.109 5.488 1 80.38 243 ASN B N 1
ATOM 4832 C CA . ASN B 1 243 ? 4.5 -7.887 5.73 1 80.38 243 ASN B CA 1
ATOM 4833 C C . ASN B 1 243 ? 5.996 -8.109 5.523 1 80.38 243 ASN B C 1
ATOM 4835 O O . ASN B 1 243 ? 6.734 -7.156 5.25 1 80.38 243 ASN B O 1
ATOM 4839 N N . LYS B 1 244 ? 6.438 -9.312 5.508 1 74.44 244 LYS B N 1
ATOM 4840 C CA . LYS B 1 244 ? 7.859 -9.641 5.402 1 74.44 244 LYS B CA 1
ATOM 4841 C C . LYS B 1 244 ? 8.305 -9.68 3.945 1 74.44 244 LYS B C 1
ATOM 4843 O O . LYS B 1 244 ? 9.484 -9.461 3.646 1 74.44 244 LYS B O 1
ATOM 4848 N N . CYS B 1 245 ? 7.32 -9.922 3.109 1 76.19 245 CYS B N 1
ATOM 4849 C CA . CYS B 1 245 ? 7.672 -10.047 1.698 1 76.19 245 CYS B CA 1
ATOM 4850 C C . CYS B 1 245 ? 7.07 -8.914 0.882 1 76.19 245 CYS B C 1
ATOM 4852 O O . CYS B 1 245 ? 6.012 -8.391 1.232 1 76.19 245 CYS B O 1
ATOM 4854 N N . GLY B 1 246 ? 7.84 -8.422 0.016 1 82.25 246 GLY B N 1
ATOM 4855 C CA . GLY B 1 246 ? 7.281 -7.465 -0.925 1 82.25 246 GLY B CA 1
ATOM 4856 C C . GLY B 1 246 ? 6.352 -8.102 -1.942 1 82.25 246 GLY B C 1
ATOM 4857 O O . GLY B 1 246 ? 6.562 -9.242 -2.355 1 82.25 246 GLY B O 1
ATOM 4858 N N . PHE B 1 247 ? 5.312 -7.41 -2.152 1 86.88 247 PHE B N 1
ATOM 4859 C CA . PHE B 1 247 ? 4.402 -7.918 -3.172 1 86.88 247 PHE B CA 1
ATOM 4860 C C . PHE B 1 247 ? 3.912 -6.793 -4.07 1 86.88 247 PHE B C 1
ATOM 4862 O O . PHE B 1 247 ? 4.062 -5.613 -3.74 1 86.88 247 PHE B O 1
ATOM 4869 N N . GLU B 1 248 ? 3.418 -7.215 -5.223 1 91.5 248 GLU B N 1
ATOM 4870 C CA . GLU B 1 248 ? 2.805 -6.305 -6.188 1 91.5 248 GLU B CA 1
ATOM 4871 C C . GLU B 1 248 ? 1.318 -6.605 -6.359 1 91.5 248 GLU B C 1
ATOM 4873 O O . GLU B 1 248 ? 0.856 -7.695 -6.023 1 91.5 248 GLU B O 1
ATOM 4878 N N . MET B 1 249 ? 0.657 -5.598 -6.801 1 93.69 249 MET B N 1
ATOM 4879 C CA . MET B 1 249 ? -0.764 -5.762 -7.09 1 93.69 249 MET B CA 1
ATOM 4880 C C . MET B 1 249 ? -1.146 -5.031 -8.375 1 93.69 249 MET B C 1
ATOM 4882 O O . MET B 1 249 ? -1.794 -3.984 -8.328 1 93.69 249 MET B O 1
ATOM 4886 N N . PRO B 1 250 ? -0.786 -5.613 -9.508 1 94.94 250 PRO B N 1
ATOM 4887 C CA . PRO B 1 250 ? -1.135 -4.98 -10.781 1 94.94 250 PRO B CA 1
ATOM 4888 C C . PRO B 1 250 ? -2.643 -4.883 -10.992 1 94.94 250 PRO B C 1
ATOM 4890 O O . PRO B 1 250 ? -3.396 -5.73 -10.508 1 94.94 250 PRO B O 1
ATOM 4893 N N . THR B 1 251 ? -3.01 -3.875 -11.734 1 94.31 251 THR B N 1
ATOM 4894 C CA . THR B 1 251 ? -4.402 -3.711 -12.133 1 94.31 251 THR B CA 1
ATOM 4895 C C . THR B 1 251 ? -4.707 -4.527 -13.383 1 94.31 251 THR B C 1
ATOM 4897 O O . THR B 1 251 ? -3.936 -4.508 -14.344 1 94.31 251 THR B O 1
ATOM 4900 N N . ILE B 1 252 ? -5.812 -5.234 -13.32 1 96.62 252 ILE B N 1
ATOM 4901 C CA . ILE B 1 252 ? -6.184 -6.008 -14.5 1 96.62 252 ILE B CA 1
ATOM 4902 C C . ILE B 1 252 ? -7.688 -5.895 -14.734 1 96.62 252 ILE B C 1
ATOM 4904 O O . ILE B 1 252 ? -8.453 -5.668 -13.797 1 96.62 252 ILE B O 1
ATOM 4908 N N . TYR B 1 253 ? -8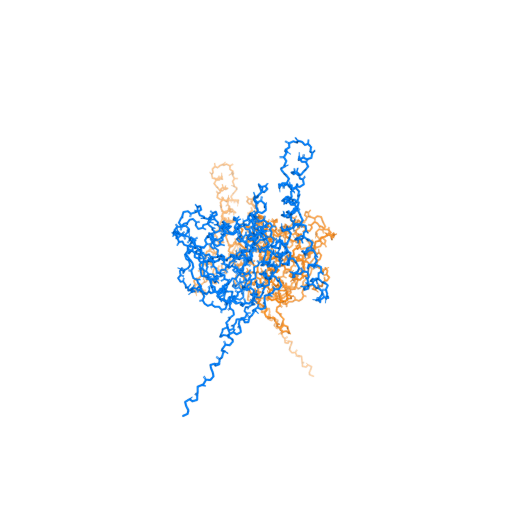.047 -6 -15.922 1 95.56 253 TYR B N 1
ATOM 4909 C CA . TYR B 1 253 ? -9.445 -6.129 -16.312 1 95.56 253 TYR B CA 1
ATOM 4910 C C . TYR B 1 253 ? -9.57 -6.824 -17.656 1 95.56 253 TYR B C 1
ATOM 4912 O O . TYR B 1 253 ? -8.602 -6.887 -18.422 1 95.56 253 TYR B O 1
ATOM 4920 N N . ILE B 1 254 ? -10.688 -7.48 -17.875 1 95.44 254 ILE B N 1
ATOM 4921 C CA . ILE B 1 254 ? -10.938 -8.133 -19.156 1 95.44 254 ILE B CA 1
ATOM 4922 C C . ILE B 1 254 ? -11.156 -7.074 -20.234 1 95.44 254 ILE B C 1
ATOM 4924 O O . ILE B 1 254 ? -12.039 -6.223 -20.109 1 95.44 254 ILE B O 1
ATOM 4928 N N . PRO B 1 255 ? -10.32 -7.082 -21.219 1 94.06 255 PRO B N 1
ATOM 4929 C CA . PRO B 1 255 ? -10.445 -6.078 -22.281 1 94.06 255 PRO B CA 1
ATOM 4930 C C . PRO B 1 255 ? -11.797 -6.148 -23 1 94.06 255 PRO B C 1
ATOM 4932 O O . PRO B 1 255 ? -12.297 -7.242 -23.281 1 94.06 255 PRO B O 1
ATOM 4935 N N . ASN B 1 256 ? -12.383 -5.039 -23.078 1 89.94 256 ASN B N 1
ATOM 4936 C CA . ASN B 1 256 ? -13.617 -4.863 -23.844 1 89.94 256 ASN B CA 1
ATOM 4937 C C . ASN B 1 256 ? -13.477 -3.762 -24.891 1 89.94 256 ASN B C 1
ATOM 4939 O O . ASN B 1 256 ? -13.422 -2.578 -24.547 1 89.94 256 ASN B O 1
ATOM 4943 N N . PRO B 1 257 ? -13.445 -4.09 -26.156 1 86.5 257 PRO B N 1
ATOM 4944 C CA . PRO B 1 257 ? -13.266 -3.096 -27.219 1 86.5 257 PRO B CA 1
ATOM 4945 C C . PRO B 1 257 ? -14.375 -2.047 -27.234 1 86.5 257 PRO B C 1
ATOM 4947 O O . PRO B 1 257 ? -14.156 -0.923 -27.703 1 86.5 257 PRO B O 1
ATOM 4950 N N . GLN B 1 258 ? -15.539 -2.309 -26.766 1 87.94 258 GLN B N 1
ATOM 4951 C CA . GLN B 1 258 ? -16.672 -1.399 -26.797 1 87.94 258 GLN B CA 1
ATOM 4952 C C . GLN B 1 258 ? -16.625 -0.392 -25.656 1 87.94 258 GLN B C 1
ATOM 4954 O O . GLN B 1 258 ? -17.297 0.643 -25.703 1 87.94 258 GLN B O 1
ATOM 4959 N N . LYS B 1 259 ? -15.867 -0.633 -24.672 1 86.38 259 LYS B N 1
ATOM 4960 C CA . LYS B 1 259 ? -15.766 0.242 -23.516 1 86.38 259 LYS B CA 1
ATOM 4961 C C . LYS B 1 259 ? -14.305 0.535 -23.172 1 86.38 259 LYS B C 1
ATOM 4963 O O . LYS B 1 259 ? -13.742 -0.057 -22.25 1 86.38 259 LYS B O 1
ATOM 4968 N N . PRO B 1 260 ? -13.75 1.533 -23.875 1 82.5 260 PRO B N 1
ATOM 4969 C CA . PRO B 1 260 ? -12.344 1.826 -23.594 1 82.5 260 PRO B CA 1
ATOM 4970 C C . PRO B 1 260 ? -12.148 2.457 -22.203 1 82.5 260 PRO B C 1
ATOM 4972 O O . PRO B 1 260 ? -13.023 3.182 -21.734 1 82.5 260 PRO B O 1
ATOM 4975 N N . SER B 1 261 ? -11.148 1.991 -21.547 1 83.19 261 SER B N 1
ATOM 4976 C CA . SER B 1 261 ? -10.82 2.5 -20.219 1 83.19 261 SER B CA 1
ATOM 4977 C C . SER B 1 261 ? -9.469 3.203 -20.219 1 83.19 261 SER B C 1
ATOM 4979 O O . SER B 1 261 ? -8.57 2.836 -20.984 1 83.19 261 SER B O 1
ATOM 4981 N N . ARG B 1 262 ? -9.383 4.25 -19.391 1 80.31 262 ARG B N 1
ATOM 4982 C CA . ARG B 1 262 ? -8.109 4.961 -19.25 1 80.31 262 ARG B CA 1
ATOM 4983 C C . ARG B 1 262 ? -7.199 4.262 -18.25 1 80.31 262 ARG B C 1
ATOM 4985 O O . ARG B 1 262 ? -6.008 4.562 -18.172 1 80.31 262 ARG B O 1
ATOM 4992 N N . CYS B 1 263 ? -7.746 3.25 -17.641 1 87.31 263 CYS B N 1
ATOM 4993 C CA . CYS B 1 263 ? -6.98 2.5 -16.656 1 87.31 263 CYS B CA 1
ATOM 4994 C C . CYS B 1 263 ? -5.969 1.582 -17.328 1 87.31 263 CYS B C 1
ATOM 4996 O O . CYS B 1 263 ? -6.277 0.947 -18.344 1 87.31 263 CYS B O 1
ATOM 4998 N N . VAL B 1 264 ? -4.766 1.604 -16.797 1 88.69 264 VAL B N 1
ATOM 4999 C CA . VAL B 1 264 ? -3.75 0.706 -17.328 1 88.69 264 VAL B CA 1
ATOM 5000 C C . VAL B 1 264 ? -4.148 -0.745 -17.062 1 88.69 264 VAL B C 1
ATOM 5002 O O . VAL B 1 264 ? -4.586 -1.085 -15.969 1 88.69 264 VAL B O 1
ATOM 5005 N N . ASN B 1 265 ? -4.047 -1.637 -18.062 1 93.94 265 ASN B N 1
ATOM 5006 C CA . ASN B 1 265 ? -4.363 -3.059 -17.969 1 93.94 265 ASN B CA 1
ATOM 5007 C C . ASN B 1 265 ? -3.109 -3.92 -18.062 1 93.94 265 ASN B C 1
ATOM 5009 O O . ASN B 1 265 ? -2.418 -3.926 -19.078 1 93.94 265 ASN B O 1
ATOM 5013 N N . GLN B 1 266 ? -2.826 -4.609 -16.969 1 95.5 266 GLN B N 1
ATOM 5014 C CA . GLN B 1 266 ? -1.615 -5.422 -16.922 1 95.5 266 GLN B CA 1
ATOM 5015 C C . GLN B 1 266 ? -1.945 -6.906 -17.047 1 95.5 266 GLN B C 1
ATOM 5017 O O . GLN B 1 266 ? -1.25 -7.75 -16.469 1 95.5 266 GLN B O 1
ATOM 5022 N N . ILE B 1 267 ? -2.951 -7.254 -17.75 1 96.62 267 ILE B N 1
ATOM 5023 C CA . ILE B 1 267 ? -3.426 -8.633 -17.859 1 96.62 267 ILE B CA 1
ATOM 5024 C C . ILE B 1 267 ? -2.412 -9.461 -18.641 1 96.62 267 ILE B C 1
ATOM 5026 O O . ILE B 1 267 ? -2.303 -10.672 -18.438 1 96.62 267 ILE B O 1
ATOM 5030 N N . ASP B 1 268 ? -1.628 -8.844 -19.516 1 95.81 268 ASP B N 1
ATOM 5031 C CA . ASP B 1 268 ? -0.571 -9.547 -20.234 1 95.81 268 ASP B CA 1
ATOM 5032 C C . ASP B 1 268 ? 0.495 -10.07 -19.266 1 95.81 268 ASP B C 1
ATOM 5034 O O . ASP B 1 268 ? 1.099 -11.117 -19.5 1 95.81 268 ASP B O 1
ATOM 5038 N N . GLY B 1 269 ? 0.686 -9.281 -18.219 1 96.06 269 GLY B N 1
ATOM 5039 C CA . GLY B 1 269 ? 1.621 -9.727 -17.188 1 96.06 269 GLY B CA 1
ATOM 5040 C C . GLY B 1 269 ? 1.187 -11.008 -16.5 1 96.06 269 GLY B C 1
ATOM 5041 O O . GLY B 1 269 ? 2.023 -11.828 -16.109 1 96.06 269 GLY B O 1
ATOM 5042 N N . VAL B 1 270 ? -0.113 -11.195 -16.406 1 97.38 270 VAL B N 1
ATOM 5043 C CA . VAL B 1 270 ? -0.656 -12.414 -15.812 1 97.38 270 VAL B CA 1
ATOM 5044 C C . VAL B 1 270 ? -0.337 -13.609 -16.703 1 97.38 270 VAL B C 1
ATOM 5046 O O . VAL B 1 270 ? 0.082 -14.664 -16.219 1 97.38 270 VAL B O 1
ATOM 5049 N N . CYS B 1 271 ? -0.48 -13.422 -18 1 97.44 271 CYS B N 1
ATOM 5050 C CA . CYS B 1 271 ? -0.167 -14.477 -18.953 1 97.44 271 CYS B CA 1
ATOM 5051 C C . CYS B 1 271 ? 1.314 -14.836 -18.906 1 97.44 271 CYS B C 1
ATOM 5053 O O . CYS B 1 271 ? 1.676 -16.016 -18.953 1 97.44 271 CYS B O 1
ATOM 5055 N N . GLN B 1 272 ? 2.09 -13.797 -18.75 1 96.88 272 GLN B N 1
ATOM 5056 C CA . GLN B 1 272 ? 3.527 -14.031 -18.672 1 96.88 272 GLN B CA 1
ATOM 5057 C C . GLN B 1 272 ? 3.889 -14.805 -17.406 1 96.88 272 GLN B C 1
ATOM 5059 O O . GLN B 1 272 ? 4.773 -15.664 -17.422 1 96.88 272 GLN B O 1
ATOM 5064 N N . THR B 1 273 ? 3.205 -14.492 -16.375 1 97.69 273 THR B N 1
ATOM 5065 C CA . THR B 1 273 ? 3.432 -15.195 -15.117 1 97.69 273 THR B CA 1
ATOM 5066 C C . THR B 1 273 ? 3.088 -16.672 -15.258 1 97.69 273 THR B C 1
ATOM 5068 O O . THR B 1 273 ? 3.824 -17.531 -14.773 1 97.69 273 THR B O 1
ATOM 5071 N N . ILE B 1 274 ? 2.045 -17 -15.891 1 97.94 274 ILE B N 1
ATOM 5072 C CA . ILE B 1 274 ? 1.641 -18.375 -16.125 1 97.94 274 ILE B CA 1
ATOM 5073 C C . ILE B 1 274 ? 2.691 -19.078 -16.984 1 97.94 274 ILE B C 1
ATOM 5075 O O . ILE B 1 274 ? 3.111 -20.203 -16.672 1 97.94 274 ILE B O 1
ATOM 5079 N N . GLU B 1 275 ? 3.166 -18.406 -18.016 1 96.38 275 GLU B N 1
ATOM 5080 C CA . GLU B 1 275 ? 4.176 -18.984 -18.891 1 96.38 275 GLU B CA 1
ATOM 5081 C C . GLU B 1 275 ? 5.473 -19.266 -18.141 1 96.38 275 GLU B C 1
ATOM 5083 O O . GLU B 1 275 ? 6.086 -20.328 -18.328 1 96.38 275 GLU B O 1
ATOM 5088 N N . LYS B 1 276 ? 5.828 -18.312 -17.359 1 96.5 276 LYS B N 1
ATOM 5089 C CA . LYS B 1 276 ? 7.027 -18.516 -16.547 1 96.5 276 LYS B CA 1
ATOM 5090 C C . LYS B 1 276 ? 6.883 -19.719 -15.625 1 96.5 276 LYS B C 1
ATOM 5092 O O . LYS B 1 276 ? 7.824 -20.5 -15.453 1 96.5 276 LYS B O 1
ATOM 5097 N N . THR B 1 277 ? 5.734 -19.891 -15.047 1 97 277 THR B N 1
ATOM 5098 C CA . THR B 1 277 ? 5.477 -21 -14.141 1 97 277 THR B CA 1
ATOM 5099 C C . THR B 1 277 ? 5.496 -22.328 -14.883 1 97 277 THR B C 1
ATOM 5101 O O . THR B 1 277 ? 5.957 -23.328 -14.352 1 97 277 THR B O 1
ATOM 5104 N N . ILE B 1 278 ? 4.992 -22.344 -16.094 1 95.5 278 ILE B N 1
ATOM 5105 C CA . ILE B 1 278 ? 5.055 -23.531 -16.938 1 95.5 278 ILE B CA 1
ATOM 5106 C C . ILE B 1 278 ? 6.512 -23.922 -17.172 1 95.5 278 ILE B C 1
ATOM 5108 O O . ILE B 1 278 ? 6.879 -25.094 -17 1 95.5 278 ILE B O 1
ATOM 5112 N N . ASN B 1 279 ? 7.316 -22.984 -17.469 1 93.69 279 ASN B N 1
ATOM 5113 C CA . ASN B 1 279 ? 8.734 -23.25 -17.719 1 93.69 279 ASN B CA 1
ATOM 5114 C C . ASN B 1 279 ? 9.422 -23.75 -16.453 1 93.69 279 ASN B C 1
ATOM 5116 O O . ASN B 1 279 ? 10.273 -24.641 -16.531 1 93.69 279 ASN B O 1
ATOM 5120 N N . GLN B 1 280 ? 9.023 -23.172 -15.398 1 94.31 280 GLN B N 1
ATOM 5121 C CA . GLN B 1 280 ? 9.578 -23.625 -14.125 1 94.31 280 GLN B CA 1
ATOM 5122 C C . GLN B 1 280 ? 9.148 -25.062 -13.828 1 94.31 280 GLN B C 1
ATOM 5124 O O . GLN B 1 280 ? 9.938 -25.859 -13.305 1 94.31 280 GLN B O 1
ATOM 5129 N N . ALA B 1 281 ? 7.906 -25.344 -14.141 1 92.5 281 ALA B N 1
ATOM 5130 C CA . ALA B 1 281 ? 7.402 -26.703 -13.93 1 92.5 281 ALA B CA 1
ATOM 5131 C C . ALA B 1 281 ? 8.156 -27.703 -14.797 1 92.5 281 ALA B C 1
ATOM 5133 O O . ALA B 1 281 ? 8.422 -28.828 -14.359 1 92.5 281 ALA B O 1
ATOM 5134 N N . VAL B 1 282 ? 8.492 -27.344 -15.984 1 90.44 282 VAL B N 1
ATOM 5135 C CA . VAL B 1 282 ? 9.273 -28.188 -16.875 1 90.44 282 VAL B CA 1
ATOM 5136 C C . VAL B 1 282 ? 10.625 -28.5 -16.234 1 90.44 282 VAL B C 1
ATOM 5138 O O . VAL B 1 282 ? 11.023 -29.672 -16.172 1 90.44 282 VAL B O 1
ATOM 5141 N N . GLN B 1 283 ? 11.195 -27.5 -15.734 1 89.94 283 GLN B N 1
ATOM 5142 C CA . GLN B 1 283 ? 12.508 -27.688 -15.109 1 89.94 283 GLN B CA 1
ATOM 5143 C C . GLN B 1 283 ? 12.398 -28.562 -13.859 1 89.94 283 GLN B C 1
ATOM 5145 O O . GLN B 1 283 ? 13.234 -29.438 -13.641 1 89.94 283 GLN B O 1
ATOM 5150 N N . LYS B 1 284 ? 11.453 -28.312 -13.117 1 91.12 284 LYS B N 1
ATOM 5151 C CA . LYS B 1 284 ? 11.25 -29.094 -11.898 1 91.12 284 LYS B CA 1
ATOM 5152 C C . LYS B 1 284 ? 11 -30.562 -12.219 1 91.12 284 LYS B C 1
ATOM 5154 O O . LYS B 1 284 ? 11.484 -31.438 -11.516 1 91.12 284 LYS B O 1
ATOM 5159 N N . THR B 1 285 ? 10.211 -30.766 -13.219 1 90.69 285 THR B N 1
ATOM 5160 C CA . THR B 1 285 ? 9.898 -32.125 -13.633 1 90.69 285 THR B CA 1
ATOM 5161 C C . THR B 1 285 ? 11.164 -32.844 -14.102 1 90.69 285 THR B C 1
ATOM 5163 O O . THR B 1 285 ? 11.391 -34 -13.742 1 90.69 285 THR B O 1
ATOM 5166 N N . LEU B 1 286 ? 11.977 -32.125 -14.812 1 87.75 286 LEU B N 1
ATOM 5167 C CA . LEU B 1 286 ? 13.227 -32.719 -15.289 1 87.75 286 LEU B CA 1
ATOM 5168 C C . LEU B 1 286 ? 14.164 -33.031 -14.125 1 87.75 286 LEU B C 1
ATOM 5170 O O . LEU B 1 286 ? 14.797 -34.094 -14.094 1 87.75 286 LEU B O 1
ATOM 5174 N N . ASP B 1 287 ? 14.242 -32.156 -13.258 1 90.25 287 ASP B N 1
ATOM 5175 C CA . ASP B 1 287 ? 15.07 -32.375 -12.07 1 90.25 287 ASP B CA 1
ATOM 5176 C C . ASP B 1 287 ? 14.562 -33.562 -11.258 1 90.25 287 ASP B C 1
ATOM 5178 O O . ASP B 1 287 ? 15.352 -34.375 -10.766 1 90.25 287 ASP B O 1
ATOM 5182 N N . GLN B 1 288 ? 13.25 -33.594 -11.133 1 91.38 288 GLN B N 1
ATOM 5183 C CA . GLN B 1 288 ? 12.656 -34.688 -10.383 1 91.38 288 GLN B CA 1
ATOM 5184 C C . GLN B 1 288 ? 12.914 -36.031 -11.07 1 91.38 288 GLN B C 1
ATOM 5186 O O . GLN B 1 288 ? 13.156 -37.062 -10.406 1 91.38 288 GLN B O 1
ATOM 5191 N N . LEU B 1 289 ? 12.805 -36.031 -12.344 1 90.19 289 LEU B N 1
ATOM 5192 C CA . LEU B 1 289 ? 13.102 -37.25 -13.117 1 90.19 289 LEU B CA 1
ATOM 5193 C C . LEU B 1 289 ? 14.516 -37.75 -12.836 1 90.19 289 LEU B C 1
ATOM 5195 O O . LEU B 1 289 ? 14.734 -38.938 -12.609 1 90.19 289 LEU B O 1
ATOM 5199 N N . GLU B 1 290 ? 15.391 -36.812 -12.781 1 89.25 290 GLU B N 1
ATOM 5200 C CA . GLU B 1 290 ? 16.781 -37.156 -12.5 1 89.25 290 GLU B CA 1
ATOM 5201 C C . GLU B 1 290 ? 16.938 -37.719 -11.086 1 89.25 290 GLU B C 1
ATOM 5203 O O . GLU B 1 290 ? 17.625 -38.719 -10.891 1 89.25 290 GLU B O 1
ATOM 5208 N N . LYS B 1 291 ? 16.359 -37.125 -10.25 1 93.25 291 LYS B N 1
ATOM 5209 C CA . LYS B 1 291 ? 16.438 -37.562 -8.859 1 93.25 291 LYS B CA 1
ATOM 5210 C C . LYS B 1 291 ? 15.812 -38.969 -8.695 1 93.25 291 LYS B C 1
ATOM 5212 O O . LYS B 1 291 ? 16.344 -39.812 -7.973 1 93.25 291 LYS B O 1
ATOM 5217 N N . ASP B 1 292 ? 14.641 -39.094 -9.297 1 93.62 292 ASP B N 1
ATOM 5218 C CA . ASP B 1 292 ? 13.961 -40.375 -9.219 1 93.62 292 ASP B CA 1
ATOM 5219 C C . ASP B 1 292 ? 14.812 -41.5 -9.844 1 93.62 292 ASP B C 1
ATOM 5221 O O . ASP B 1 292 ? 14.898 -42.594 -9.305 1 93.62 292 ASP B O 1
ATOM 5225 N N . CYS B 1 293 ? 15.461 -41.219 -10.938 1 91.81 293 CYS B N 1
ATOM 5226 C CA . CYS B 1 293 ? 16.344 -42.188 -11.586 1 91.81 293 CYS B CA 1
ATOM 5227 C C . CYS B 1 293 ? 17.547 -42.5 -10.703 1 91.81 293 CYS B C 1
ATOM 5229 O O . CYS B 1 293 ? 17.953 -43.656 -10.602 1 91.81 293 CYS B O 1
ATOM 5231 N N . ASP B 1 294 ? 18.016 -41.531 -10.094 1 93.25 294 ASP B N 1
ATOM 5232 C CA . ASP B 1 294 ? 19.141 -41.719 -9.18 1 93.25 294 ASP B CA 1
ATOM 5233 C C . ASP B 1 294 ? 18.719 -42.594 -8 1 93.25 294 ASP B C 1
ATOM 5235 O O . ASP B 1 294 ? 19.484 -43.469 -7.555 1 93.25 294 ASP B O 1
ATOM 5239 N N . LEU B 1 295 ? 17.578 -42.312 -7.547 1 94.88 295 LEU B N 1
ATOM 5240 C CA . LEU B 1 295 ? 17.062 -43.094 -6.438 1 94.88 295 LEU B CA 1
ATOM 5241 C C . LEU B 1 295 ? 16.922 -44.562 -6.836 1 94.88 295 LEU B C 1
ATOM 5243 O O . LEU B 1 295 ? 17.312 -45.469 -6.07 1 94.88 295 LEU B O 1
ATOM 5247 N N . ILE B 1 296 ? 16.375 -44.844 -7.965 1 94.06 296 ILE B N 1
ATOM 5248 C CA . ILE B 1 296 ? 16.219 -46.188 -8.469 1 94.06 296 ILE B CA 1
ATOM 5249 C C . ILE B 1 296 ? 17.594 -46.844 -8.641 1 94.06 296 ILE B C 1
ATOM 5251 O O . ILE B 1 296 ? 17.812 -47.969 -8.195 1 94.06 296 ILE B O 1
ATOM 5255 N N . SER B 1 297 ? 18.531 -46.125 -9.195 1 93.19 297 SER B N 1
ATOM 5256 C CA . SER B 1 297 ? 19.875 -46.625 -9.438 1 93.19 297 SER B CA 1
ATOM 5257 C C . SER B 1 297 ? 20.578 -46.969 -8.125 1 93.19 297 SER B C 1
ATOM 5259 O O . SER B 1 297 ? 21.219 -48 -8.008 1 93.19 297 SER B O 1
ATOM 5261 N N . SER B 1 298 ? 20.438 -46.094 -7.242 1 94.88 298 SER B N 1
ATOM 5262 C CA . SER B 1 298 ? 21.078 -46.312 -5.953 1 94.88 298 SER B CA 1
ATOM 5263 C C . SER B 1 298 ? 20.469 -47.5 -5.227 1 94.88 298 SER B C 1
ATOM 5265 O O . SER B 1 298 ? 21.188 -48.25 -4.555 1 94.88 298 SER B O 1
ATOM 5267 N N . THR B 1 299 ? 19.188 -47.594 -5.285 1 94.81 299 THR B N 1
ATOM 5268 C CA . THR B 1 299 ? 18.516 -48.719 -4.648 1 94.81 299 THR B CA 1
ATOM 5269 C C . THR B 1 299 ? 18.953 -50.031 -5.289 1 94.81 299 THR B C 1
ATOM 5271 O O . THR B 1 299 ? 19.156 -51.031 -4.59 1 94.81 299 THR B O 1
ATOM 5274 N N . ILE B 1 300 ? 19.062 -50.062 -6.613 1 93.38 300 ILE B N 1
ATOM 5275 C CA . ILE B 1 300 ? 19.5 -51.25 -7.336 1 93.38 300 ILE B CA 1
ATOM 5276 C C . ILE B 1 300 ? 20.938 -51.594 -6.918 1 93.38 300 ILE B C 1
ATOM 5278 O O . ILE B 1 300 ? 21.234 -52.75 -6.633 1 93.38 300 ILE B O 1
ATOM 5282 N N . ASP B 1 301 ? 21.766 -50.562 -6.809 1 93.12 301 ASP B N 1
ATOM 5283 C CA . ASP B 1 301 ? 23.156 -50.75 -6.406 1 93.12 301 ASP B CA 1
ATOM 5284 C C . ASP B 1 301 ? 23.234 -51.344 -4.996 1 93.12 301 ASP B C 1
ATOM 5286 O O . ASP B 1 301 ? 24.078 -52.188 -4.723 1 93.12 301 ASP B O 1
ATOM 5290 N N . SER B 1 302 ? 22.438 -50.844 -4.227 1 93.62 302 SER B N 1
ATOM 5291 C CA . SER B 1 302 ? 22.406 -51.344 -2.852 1 93.62 302 SER B CA 1
ATOM 5292 C C . SER B 1 302 ? 21.969 -52.812 -2.791 1 93.62 302 SER B C 1
ATOM 5294 O O . SER B 1 302 ? 22.578 -53.594 -2.074 1 93.62 302 SER B O 1
ATOM 5296 N N . LYS B 1 303 ? 20.969 -53.219 -3.523 1 91.69 303 LYS B N 1
ATOM 5297 C CA . LYS B 1 303 ? 20.484 -54.594 -3.537 1 91.69 303 LYS B CA 1
ATOM 5298 C C . LYS B 1 303 ? 21.516 -55.562 -4.133 1 91.69 303 LYS B C 1
ATOM 5300 O O . LYS B 1 303 ? 21.703 -56.656 -3.643 1 91.69 303 LYS B O 1
ATOM 5305 N N . LEU B 1 304 ? 22.172 -55.031 -5.145 1 90.62 304 LEU B N 1
ATOM 5306 C CA . LEU B 1 304 ? 23.219 -55.844 -5.777 1 90.62 304 LEU B CA 1
ATOM 5307 C C . LEU B 1 304 ? 24.422 -56 -4.852 1 90.62 304 LEU B C 1
ATOM 5309 O O . LEU B 1 304 ? 25.047 -57.062 -4.816 1 90.62 304 LEU B O 1
ATOM 5313 N N . SER B 1 305 ? 24.703 -54.938 -4.121 1 91.44 305 SER B N 1
ATOM 5314 C CA . SER B 1 305 ? 25.812 -55 -3.168 1 91.44 305 SER B CA 1
ATOM 5315 C C . SER B 1 305 ? 25.5 -55.969 -2.021 1 91.44 305 SER B C 1
ATOM 5317 O O . SER B 1 305 ? 26.375 -56.688 -1.55 1 91.44 305 SER B O 1
ATOM 5319 N N . GLN B 1 306 ? 24.297 -55.969 -1.586 1 90.25 306 GLN B N 1
ATOM 5320 C CA . GLN B 1 306 ? 23.891 -56.875 -0.52 1 90.25 306 GLN B CA 1
ATOM 5321 C C . GLN B 1 306 ? 23.969 -58.312 -0.98 1 90.25 306 GLN B C 1
ATOM 5323 O O . GLN B 1 306 ? 24.312 -59.219 -0.195 1 90.25 306 GLN B O 1
ATOM 5328 N N . ASP B 1 307 ? 23.609 -58.531 -2.215 1 87.38 307 ASP B N 1
ATOM 5329 C CA . ASP B 1 307 ? 23.719 -59.875 -2.787 1 87.38 307 ASP B CA 1
ATOM 5330 C C . ASP B 1 307 ? 25.188 -60.312 -2.846 1 87.38 307 ASP B C 1
ATOM 5332 O O . ASP B 1 307 ? 25.484 -61.469 -2.537 1 87.38 307 ASP B O 1
ATOM 5336 N N . SER B 1 308 ? 26.047 -59.406 -3.172 1 87.56 308 SER B N 1
ATOM 5337 C CA . SER B 1 308 ? 27.453 -59.75 -3.287 1 87.56 308 SER B CA 1
ATOM 5338 C C . SER B 1 308 ? 28.078 -60 -1.917 1 87.56 308 SER B C 1
ATOM 5340 O O . SER B 1 308 ? 29.016 -60.812 -1.793 1 87.56 308 SER B O 1
ATOM 5342 N N . GLN B 1 309 ? 27.562 -59.375 -0.893 1 88.81 309 GLN B N 1
ATOM 5343 C CA . GLN B 1 309 ? 28.109 -59.5 0.453 1 88.81 309 GLN B CA 1
ATOM 5344 C C . GLN B 1 309 ? 27.484 -60.688 1.178 1 88.81 309 GLN B C 1
ATOM 5346 O O . GLN B 1 309 ? 27.922 -61.062 2.268 1 88.81 309 GLN B O 1
ATOM 5351 N N . GLY B 1 310 ? 26.531 -61.375 0.634 1 83.69 310 GLY B N 1
ATOM 5352 C CA . GLY B 1 310 ? 25.938 -62.562 1.205 1 83.69 310 GLY B CA 1
ATOM 5353 C C . GLY B 1 310 ? 24.797 -62.281 2.166 1 83.69 310 GLY B C 1
ATOM 5354 O O . GLY B 1 310 ? 24.297 -63.188 2.84 1 83.69 310 GLY B O 1
ATOM 5355 N N . ASN B 1 311 ? 24.438 -61.031 2.34 1 80.44 311 ASN B N 1
ATOM 5356 C CA . ASN B 1 311 ? 23.375 -60.656 3.275 1 80.44 311 ASN B CA 1
ATOM 5357 C C . ASN B 1 311 ? 22 -61.062 2.762 1 80.44 311 ASN B C 1
ATOM 5359 O O . ASN B 1 311 ? 21.109 -61.375 3.551 1 80.44 311 ASN B O 1
ATOM 5363 N N . ARG B 1 312 ? 21.812 -61 1.413 1 79.56 312 ARG B N 1
ATOM 5364 C CA . ARG B 1 312 ? 20.594 -61.438 0.732 1 79.56 312 ARG B CA 1
ATOM 5365 C C . ARG B 1 312 ? 20.922 -62.125 -0.578 1 79.56 312 ARG B C 1
ATOM 5367 O O . ARG B 1 312 ? 21.734 -61.656 -1.367 1 79.56 312 ARG B O 1
ATOM 5374 N N . THR B 1 313 ? 20.453 -63.281 -0.762 1 85.44 313 THR B N 1
ATOM 5375 C CA . THR B 1 313 ? 20.75 -64.062 -1.974 1 85.44 313 THR B CA 1
ATOM 5376 C C . THR B 1 313 ? 19.703 -63.75 -3.053 1 85.44 313 THR B C 1
ATOM 5378 O O . THR B 1 313 ? 18.516 -63.969 -2.832 1 85.44 313 THR B O 1
ATOM 5381 N N . LEU B 1 314 ? 20.109 -63.125 -4.145 1 86.38 314 LEU B N 1
ATOM 5382 C CA . LEU B 1 314 ? 19.25 -62.844 -5.285 1 86.38 314 LEU B CA 1
ATOM 5383 C C . LEU B 1 314 ? 19.328 -63.969 -6.312 1 86.38 314 LEU B C 1
ATOM 5385 O O . LEU B 1 314 ? 20.391 -64.562 -6.512 1 86.38 314 LEU B O 1
ATOM 5389 N N . THR B 1 315 ? 18.25 -64.375 -6.836 1 90.06 315 THR B N 1
ATOM 5390 C CA . THR B 1 315 ? 18.234 -65.375 -7.91 1 90.06 315 THR B CA 1
ATOM 5391 C C . THR B 1 315 ? 18.828 -64.812 -9.188 1 90.06 315 THR B C 1
ATOM 5393 O O . THR B 1 315 ? 19 -63.562 -9.305 1 90.06 315 THR B O 1
ATOM 5396 N N . LYS B 1 316 ? 19.234 -65.625 -10.102 1 89 316 LYS B N 1
ATOM 5397 C CA . LYS B 1 316 ? 19.797 -65.188 -11.383 1 89 316 LYS B CA 1
ATOM 5398 C C . LYS B 1 316 ? 18.812 -64.312 -12.148 1 89 316 LYS B C 1
ATOM 5400 O O . LYS B 1 316 ? 19.203 -63.344 -12.781 1 89 316 LYS B O 1
ATOM 5405 N N . LYS B 1 317 ? 17.516 -64.688 -11.992 1 90 317 LYS B N 1
ATOM 5406 C CA . LYS B 1 317 ? 16.469 -63.906 -12.664 1 90 317 LYS B CA 1
ATOM 5407 C C . LYS B 1 317 ? 16.344 -62.5 -12.078 1 90 317 LYS B C 1
ATOM 5409 O O . LYS B 1 317 ? 16.188 -61.531 -12.812 1 90 317 LYS B O 1
ATOM 5414 N N . GLU B 1 318 ? 16.469 -62.406 -10.781 1 89.5 318 GLU B N 1
ATOM 5415 C CA . GLU B 1 318 ? 16.359 -61.125 -10.094 1 89.5 318 GLU B CA 1
ATOM 5416 C C . GLU B 1 318 ? 17.531 -60.219 -10.445 1 89.5 318 GLU B C 1
ATOM 5418 O O . GLU B 1 318 ? 17.344 -59.031 -10.656 1 89.5 318 GLU B O 1
ATOM 5423 N N . LYS B 1 319 ? 18.688 -60.75 -10.492 1 90.38 319 LYS B N 1
ATOM 5424 C CA . LYS B 1 319 ? 19.875 -59.969 -10.82 1 90.38 319 LYS B CA 1
ATOM 5425 C C . LYS B 1 319 ? 19.812 -59.438 -12.25 1 90.38 319 LYS B C 1
ATOM 5427 O O . LYS B 1 319 ? 20.188 -58.312 -12.508 1 90.38 319 LYS B O 1
ATOM 5432 N N . ARG B 1 320 ? 19.281 -60.312 -13.133 1 90 320 ARG B N 1
ATOM 5433 C CA . ARG B 1 320 ? 19.125 -59.875 -14.523 1 90 320 ARG B CA 1
ATOM 5434 C C . ARG B 1 320 ? 18.141 -58.719 -14.633 1 90 320 ARG B C 1
ATOM 5436 O O . ARG B 1 320 ? 18.391 -57.75 -15.352 1 90 320 ARG B O 1
ATOM 5443 N N . SER B 1 321 ? 17.031 -58.875 -13.938 1 89.62 321 SER B N 1
ATOM 5444 C CA . SER B 1 321 ? 16.016 -57.844 -13.961 1 89.62 321 SER B CA 1
ATOM 5445 C C . SER B 1 321 ? 16.547 -56.5 -13.422 1 89.62 321 SER B C 1
ATOM 5447 O O . SER B 1 321 ? 16.266 -55.438 -13.977 1 89.62 321 SER B O 1
ATOM 5449 N N . LEU B 1 322 ? 17.312 -56.562 -12.359 1 90.69 322 LEU B N 1
ATOM 5450 C CA . LEU B 1 322 ? 17.875 -55.375 -11.734 1 90.69 322 LEU B CA 1
ATOM 5451 C C . LEU B 1 322 ? 18.844 -54.688 -12.68 1 90.69 322 LEU B C 1
ATOM 5453 O O . LEU B 1 322 ? 18.875 -53.438 -12.758 1 90.69 322 LEU B O 1
ATOM 5457 N N . THR B 1 323 ? 19.609 -55.469 -13.328 1 89.69 323 THR B N 1
ATOM 5458 C CA . THR B 1 323 ? 20.562 -54.906 -14.281 1 89.69 323 THR B CA 1
ATOM 5459 C C . THR B 1 323 ? 19.844 -54.219 -15.445 1 89.69 323 THR B C 1
ATOM 5461 O O . THR B 1 323 ? 20.266 -53.156 -15.922 1 89.69 323 THR B O 1
ATOM 5464 N N . GLU B 1 324 ? 18.781 -54.875 -15.867 1 89.25 324 GLU B N 1
ATOM 5465 C CA . GLU B 1 324 ? 17.984 -54.312 -16.953 1 89.25 324 GLU B CA 1
ATOM 5466 C C . GLU B 1 324 ? 17.359 -52.969 -16.547 1 89.25 324 GLU B C 1
ATOM 5468 O O . GLU B 1 324 ? 17.344 -52.031 -17.328 1 89.25 324 GLU B O 1
ATOM 5473 N N . TYR B 1 325 ? 16.859 -52.938 -15.297 1 89.69 325 TYR B N 1
ATOM 5474 C CA . TYR B 1 325 ? 16.281 -51.719 -14.773 1 89.69 325 TYR B CA 1
ATOM 5475 C C . TYR B 1 325 ? 17.328 -50.594 -14.719 1 89.69 325 TYR B C 1
ATOM 5477 O O . TYR B 1 325 ? 17.062 -49.469 -15.094 1 89.69 325 TYR B O 1
ATOM 5485 N N . SER B 1 326 ? 18.469 -50.938 -14.273 1 90 326 SER B N 1
ATOM 5486 C CA . SER B 1 326 ? 19.562 -50 -14.156 1 90 326 SER B CA 1
ATOM 5487 C C . SER B 1 326 ? 19.953 -49.406 -15.516 1 90 326 SER B C 1
ATOM 5489 O O . SER B 1 326 ? 20.156 -48.188 -15.648 1 90 326 SER B O 1
ATOM 5491 N N . ASP B 1 327 ? 20 -50.312 -16.438 1 88.38 327 ASP B N 1
ATOM 5492 C CA . ASP B 1 327 ? 20.344 -49.875 -17.781 1 88.38 327 ASP B CA 1
ATOM 5493 C C . ASP B 1 327 ? 19.266 -48.938 -18.344 1 88.38 327 ASP B C 1
ATOM 5495 O O . ASP B 1 327 ? 19.594 -47.906 -18.969 1 88.38 327 ASP B O 1
ATOM 5499 N N . TYR B 1 328 ? 18.078 -49.312 -18.094 1 86.38 328 TYR B N 1
ATOM 5500 C CA . TYR B 1 328 ? 16.969 -48.5 -18.578 1 86.38 328 TYR B CA 1
ATOM 5501 C C . TYR B 1 328 ? 17 -47.125 -17.953 1 86.38 328 TYR B C 1
ATOM 5503 O O . TYR B 1 328 ? 16.875 -46.125 -18.672 1 86.38 328 TYR B O 1
ATOM 5511 N N . VAL B 1 329 ? 17.203 -47.031 -16.703 1 89.5 329 VAL B N 1
ATOM 5512 C CA . VAL B 1 329 ? 17.203 -45.75 -15.977 1 89.5 329 VAL B CA 1
ATOM 5513 C C . VAL B 1 329 ? 18.375 -44.906 -16.453 1 89.5 329 VAL B C 1
ATOM 5515 O O . VAL B 1 329 ? 18.234 -43.688 -16.578 1 89.5 329 VAL B O 1
ATOM 5518 N N . GLN B 1 330 ? 19.469 -45.5 -16.719 1 85.31 330 GLN B N 1
ATOM 5519 C CA . GLN B 1 330 ? 20.625 -44.781 -17.219 1 85.31 330 GLN B CA 1
ATOM 5520 C C . GLN B 1 330 ? 20.359 -44.188 -18.609 1 85.31 330 GLN B C 1
ATOM 5522 O O . GLN B 1 330 ? 20.797 -43.094 -18.938 1 85.31 330 GLN B O 1
ATOM 5527 N N . ASP B 1 331 ? 19.625 -44.938 -19.344 1 84.19 331 ASP B N 1
ATOM 5528 C CA . ASP B 1 331 ? 19.266 -44.469 -20.688 1 84.19 331 ASP B CA 1
ATOM 5529 C C . ASP B 1 331 ? 18.328 -43.281 -20.625 1 84.19 331 ASP B C 1
ATOM 5531 O O . ASP B 1 331 ? 18.422 -42.375 -21.438 1 84.19 331 ASP B O 1
ATOM 5535 N N . VAL B 1 332 ? 17.422 -43.312 -19.703 1 83.69 332 VAL B N 1
ATOM 5536 C CA . VAL B 1 332 ? 16.469 -42.219 -19.531 1 83.69 332 VAL B CA 1
ATOM 5537 C C . VAL B 1 332 ? 17.219 -40.938 -19.172 1 83.69 332 VAL B C 1
ATOM 5539 O O . VAL B 1 332 ? 16.938 -39.875 -19.719 1 83.69 332 VAL B O 1
ATOM 5542 N N . VAL B 1 333 ? 18.203 -41.062 -18.297 1 83.12 333 VAL B N 1
ATOM 5543 C CA . VAL B 1 333 ? 18.953 -39.906 -17.828 1 83.12 333 VAL B CA 1
ATOM 5544 C C . VAL B 1 333 ? 19.844 -39.375 -18.953 1 83.12 333 VAL B C 1
ATOM 5546 O O . VAL B 1 333 ? 20 -38.156 -19.109 1 83.12 333 VAL B O 1
ATOM 5549 N N . LYS B 1 334 ? 20.406 -40.25 -19.688 1 76.62 334 LYS B N 1
ATOM 5550 C CA . LYS B 1 334 ? 21.266 -39.844 -20.812 1 76.62 334 LYS B CA 1
ATOM 5551 C C . LYS B 1 334 ? 20.453 -39.125 -21.891 1 76.62 334 LYS B C 1
ATOM 5553 O O . LYS B 1 334 ? 20.922 -38.125 -22.469 1 76.62 334 LYS B O 1
ATOM 5558 N N . ALA B 1 335 ? 19.297 -39.625 -22.156 1 69.19 335 ALA B N 1
ATOM 5559 C CA . ALA B 1 335 ? 18.438 -39 -23.172 1 69.19 335 ALA B CA 1
ATOM 5560 C C . ALA B 1 335 ? 18.062 -37.594 -22.766 1 69.19 335 ALA B C 1
ATOM 5562 O O . ALA B 1 335 ? 18 -36.688 -23.609 1 69.19 335 ALA B O 1
ATOM 5563 N N . LYS B 1 336 ? 17.75 -37.312 -21.516 1 69.31 336 LYS B N 1
ATOM 5564 C CA . LYS B 1 336 ? 17.453 -36 -20.984 1 69.31 336 LYS B CA 1
ATOM 5565 C C . LYS B 1 336 ? 18.594 -35.031 -21.219 1 69.31 336 LYS B C 1
ATOM 5567 O O . LYS B 1 336 ? 18.359 -33.875 -21.641 1 69.31 336 LYS B O 1
ATOM 5572 N N . LYS B 1 337 ? 19.781 -35.438 -20.906 1 59.56 337 LYS B N 1
ATOM 5573 C CA . LYS B 1 337 ? 20.969 -34.594 -21.016 1 59.56 337 LYS B CA 1
ATOM 5574 C C . LYS B 1 337 ? 21.219 -34.188 -22.469 1 59.56 337 LYS B C 1
ATOM 5576 O O . LYS B 1 337 ? 21.641 -33.062 -22.75 1 59.56 337 LYS B O 1
ATOM 5581 N N . VAL B 1 338 ? 20.859 -35 -23.375 1 50.97 338 VAL B N 1
ATOM 5582 C CA . VAL B 1 338 ? 21.078 -34.75 -24.781 1 50.97 338 VAL B CA 1
ATOM 5583 C C . VAL B 1 338 ? 20.031 -33.781 -25.312 1 50.97 338 VAL B C 1
ATOM 5585 O O . VAL B 1 338 ? 20.344 -32.844 -26.078 1 50.97 338 VAL B O 1
ATOM 5588 N N . ARG B 1 339 ? 18.812 -33.906 -25.016 1 54.19 339 ARG B N 1
ATOM 5589 C CA . ARG B 1 339 ? 17.734 -33.062 -25.516 1 54.19 339 ARG B CA 1
ATOM 5590 C C . ARG B 1 339 ? 17.828 -31.672 -24.938 1 54.19 339 ARG B C 1
ATOM 5592 O O . ARG B 1 339 ? 17.562 -30.688 -25.641 1 54.19 339 ARG B O 1
ATOM 5599 N N . PHE B 1 340 ? 18.234 -31.5 -23.719 1 54.03 340 PHE B N 1
ATOM 5600 C CA . PHE B 1 340 ? 18.297 -30.172 -23.109 1 54.03 340 PHE B CA 1
ATOM 5601 C C . PHE B 1 340 ? 19.5 -29.391 -23.625 1 54.03 340 PHE B C 1
ATOM 5603 O O . PHE B 1 340 ? 19.469 -28.172 -23.719 1 54.03 340 PHE B O 1
ATOM 5610 N N . HIS B 1 341 ? 20.625 -30.125 -23.875 1 45.78 341 HIS B N 1
ATOM 5611 C CA . HIS B 1 341 ? 21.734 -29.438 -24.5 1 45.78 341 HIS B CA 1
ATOM 5612 C C . HIS B 1 341 ? 21.391 -29 -25.922 1 45.78 341 HIS B C 1
ATOM 5614 O O . HIS B 1 341 ? 21.906 -28 -26.422 1 45.78 341 HIS B O 1
ATOM 5620 N N . CYS B 1 342 ? 20.562 -29.75 -26.531 1 41.06 342 CYS B N 1
ATOM 5621 C CA . CYS B 1 342 ? 20.234 -29.359 -27.891 1 41.06 342 CYS B CA 1
ATOM 5622 C C . CYS B 1 342 ? 19.359 -28.109 -27.906 1 41.06 342 CYS B C 1
ATOM 5624 O O . CYS B 1 342 ? 19.359 -27.359 -28.875 1 41.06 342 CYS B O 1
ATOM 5626 N N . ASN B 1 343 ? 18.375 -27.984 -27.016 1 42.69 343 ASN B N 1
ATOM 5627 C CA . ASN B 1 343 ? 17.516 -26.812 -27.109 1 42.69 343 ASN B CA 1
ATOM 5628 C C . ASN B 1 343 ? 18.297 -25.516 -26.875 1 42.69 343 ASN B C 1
ATOM 5630 O O . ASN B 1 343 ? 17.766 -24.422 -27.125 1 42.69 343 ASN B O 1
ATOM 5634 N N . ASN B 1 344 ? 19.328 -25.469 -26.047 1 37.56 344 ASN B N 1
ATOM 5635 C CA . ASN B 1 344 ? 20.109 -24.234 -26 1 37.56 344 ASN B CA 1
ATOM 5636 C C . ASN B 1 344 ? 20.922 -24.031 -27.266 1 37.56 344 ASN B C 1
ATOM 5638 O O . ASN B 1 344 ? 21.547 -22.984 -27.438 1 37.56 344 ASN B O 1
ATOM 5642 N N . SER B 1 345 ? 21.578 -25.109 -27.844 1 33.81 345 SER B N 1
ATOM 5643 C CA . SER B 1 345 ? 22.375 -24.859 -29.047 1 33.81 345 SER B CA 1
ATOM 5644 C C . SER B 1 345 ? 21.5 -24.797 -30.297 1 33.81 345 SER B C 1
ATOM 5646 O O . SER B 1 345 ? 20.438 -25.422 -30.344 1 33.81 345 SER B O 1
ATOM 5648 N N . HIS B 1 346 ? 21.547 -23.766 -31.281 1 34.19 346 HIS B N 1
ATOM 5649 C CA . HIS B 1 346 ? 20.969 -23.5 -32.594 1 34.19 346 HIS B CA 1
ATOM 5650 C C . HIS B 1 346 ? 20.828 -24.781 -33.406 1 34.19 346 HIS B C 1
ATOM 5652 O O . HIS B 1 346 ? 20.375 -24.75 -34.531 1 34.19 346 HIS B O 1
ATOM 5658 N N . SER B 1 347 ? 21.641 -25.906 -33.188 1 30.8 347 SER B N 1
ATOM 5659 C CA . SER B 1 347 ? 21.672 -26.938 -34.219 1 30.8 347 SER B CA 1
ATOM 5660 C C . SER B 1 347 ? 20.516 -27.906 -34.062 1 30.8 347 SER B C 1
ATOM 5662 O O . SER B 1 347 ? 20.469 -28.672 -33.094 1 30.8 347 SER B O 1
ATOM 5664 N N . ALA B 1 348 ? 19.219 -27.734 -34.469 1 34.56 348 ALA B N 1
ATOM 5665 C CA . ALA B 1 348 ? 17.922 -28.375 -34.625 1 34.56 348 ALA B CA 1
ATOM 5666 C C . ALA B 1 348 ? 18.078 -29.781 -35.188 1 34.56 348 ALA B C 1
ATOM 5668 O O . ALA B 1 348 ? 17.141 -30.578 -35.156 1 34.56 348 ALA B O 1
ATOM 5669 N N . ILE B 1 349 ? 19.125 -30.094 -36 1 32.22 349 ILE B N 1
ATOM 5670 C CA . ILE B 1 349 ? 19.078 -31.25 -36.906 1 32.22 349 ILE B CA 1
ATOM 5671 C C . ILE B 1 349 ? 19.188 -32.531 -36.094 1 32.22 349 ILE B C 1
ATOM 5673 O O . ILE B 1 349 ? 18.438 -33.5 -36.312 1 32.22 349 ILE B O 1
ATOM 5677 N N . ARG B 1 350 ? 20.266 -32.719 -35.25 1 32.59 350 ARG B N 1
ATOM 5678 C CA . ARG B 1 350 ? 20.641 -34.094 -34.875 1 32.59 350 ARG B CA 1
ATOM 5679 C C . ARG B 1 350 ? 19.781 -34.594 -33.719 1 32.59 350 ARG B C 1
ATOM 5681 O O . ARG B 1 350 ? 19.906 -35.75 -33.312 1 32.59 350 ARG B O 1
ATOM 5688 N N . SER B 1 351 ? 19.078 -33.812 -33.031 1 31.73 351 SER B N 1
ATOM 5689 C CA . SER B 1 351 ? 18.406 -34.25 -31.797 1 31.73 351 SER B CA 1
ATOM 5690 C C . SER B 1 351 ? 17.125 -35 -32.094 1 31.73 351 SER B C 1
ATOM 5692 O O . SER B 1 351 ? 16.438 -35.469 -31.203 1 31.73 351 SER B O 1
ATOM 5694 N N . LYS B 1 352 ? 16.594 -35.062 -33.281 1 34.78 352 LYS B N 1
ATOM 5695 C CA . LYS B 1 352 ? 15.445 -35.844 -33.719 1 34.78 352 LYS B CA 1
ATOM 5696 C C . LYS B 1 352 ? 15.703 -37.344 -33.562 1 34.78 352 LYS B C 1
ATOM 5698 O O . LYS B 1 352 ? 14.773 -38.125 -33.281 1 34.78 352 LYS B O 1
ATOM 5703 N N . LYS B 1 353 ? 16.938 -37.844 -33.75 1 33.31 353 LYS B N 1
ATOM 5704 C CA . LYS B 1 353 ? 17.25 -39.281 -33.844 1 33.31 353 LYS B CA 1
ATOM 5705 C C . LYS B 1 353 ? 17.25 -39.938 -32.469 1 33.31 353 LYS B C 1
ATOM 5707 O O . LYS B 1 353 ? 16.844 -41.094 -32.312 1 33.31 353 LYS B O 1
ATOM 5712 N N . LEU B 1 354 ? 17.766 -39.25 -31.5 1 31.23 354 LEU B N 1
ATOM 5713 C CA . LEU B 1 354 ? 17.828 -39.969 -30.219 1 31.23 354 LEU B CA 1
ATOM 5714 C C . LEU B 1 354 ? 16.438 -40.062 -29.594 1 31.23 354 LEU B C 1
ATOM 5716 O O . LEU B 1 354 ? 16.203 -40.938 -28.766 1 31.23 354 LEU B O 1
ATOM 5720 N N . CYS B 1 355 ? 15.5 -39.219 -29.859 1 32.53 355 CYS B N 1
ATOM 5721 C CA . CYS B 1 355 ? 14.141 -39.375 -29.344 1 32.53 355 CYS B CA 1
ATOM 5722 C C . CYS B 1 355 ? 13.484 -40.625 -29.875 1 32.53 355 CYS B C 1
ATOM 5724 O O . CYS B 1 355 ? 12.672 -41.25 -29.188 1 32.53 355 CYS B O 1
ATOM 5726 N N . ILE B 1 356 ? 13.711 -41.031 -31.156 1 32.19 356 ILE B N 1
ATOM 5727 C CA . ILE B 1 356 ? 13.148 -42.219 -31.812 1 32.19 356 ILE B CA 1
ATOM 5728 C C . ILE B 1 356 ? 13.789 -43.469 -31.266 1 32.19 356 ILE B C 1
ATOM 5730 O O . ILE B 1 356 ? 13.125 -44.5 -31.094 1 32.19 356 ILE B O 1
ATOM 5734 N N . GLN B 1 357 ? 15.086 -43.469 -30.938 1 30.28 357 GLN B N 1
ATOM 5735 C CA . GLN B 1 357 ? 15.766 -44.719 -30.609 1 30.28 357 GLN B CA 1
ATOM 5736 C C . GLN B 1 357 ? 15.391 -45.219 -29.219 1 30.28 357 GLN B C 1
ATOM 5738 O O . GLN B 1 357 ? 15.469 -46.406 -28.938 1 30.28 357 GLN B O 1
ATOM 5743 N N . VAL B 1 358 ? 15.18 -44.406 -28.281 1 33.28 358 VAL B N 1
ATOM 5744 C CA . VAL B 1 358 ? 14.711 -44.969 -27.031 1 33.28 358 VAL B CA 1
ATOM 5745 C C . VAL B 1 358 ? 13.375 -45.688 -27.25 1 33.28 358 VAL B C 1
ATOM 5747 O O . VAL B 1 358 ? 13.07 -46.656 -26.562 1 33.28 358 VAL B O 1
ATOM 5750 N N . CYS B 1 359 ? 12.562 -45.312 -28.266 1 30.2 359 CYS B N 1
ATOM 5751 C CA . CYS B 1 359 ? 11.375 -46.062 -28.625 1 30.2 359 CYS B CA 1
ATOM 5752 C C . CYS B 1 359 ? 11.75 -47.406 -29.234 1 30.2 359 CYS B C 1
ATOM 5754 O O . CYS B 1 359 ? 10.945 -48.344 -29.25 1 30.2 359 CYS B O 1
ATOM 5756 N N . ARG B 1 360 ? 12.867 -47.562 -30 1 30.28 360 ARG B N 1
ATOM 5757 C CA . ARG B 1 360 ? 13.195 -48.75 -30.734 1 30.28 360 ARG B CA 1
ATOM 5758 C C . ARG B 1 360 ? 13.641 -49.875 -29.781 1 30.28 360 ARG B C 1
ATOM 5760 O O . ARG B 1 360 ? 13.719 -51.031 -30.188 1 30.28 360 ARG B O 1
ATOM 5767 N N . PHE B 1 361 ? 14.219 -49.594 -28.703 1 30.44 361 PHE B N 1
ATOM 5768 C CA . PHE B 1 361 ? 14.633 -50.781 -27.953 1 30.44 361 PHE B CA 1
ATOM 5769 C C . PHE B 1 361 ? 13.43 -51.656 -27.625 1 30.44 361 PHE B C 1
ATOM 5771 O O . PHE B 1 361 ? 13.578 -52.688 -26.984 1 30.44 361 PHE B O 1
ATOM 5778 N N . ARG B 1 362 ? 12.227 -51.219 -27.953 1 29.81 362 ARG B N 1
ATOM 5779 C CA . ARG B 1 362 ? 11.141 -52.188 -27.734 1 29.81 362 ARG B CA 1
ATOM 5780 C C . ARG B 1 362 ? 11.242 -53.344 -28.703 1 29.81 362 ARG B C 1
ATOM 5782 O O . ARG B 1 362 ? 10.758 -54.438 -28.422 1 29.81 362 ARG B O 1
ATOM 5789 N N . TYR B 1 363 ? 11.68 -53.125 -29.969 1 27.67 363 TYR B N 1
ATOM 5790 C CA . TYR B 1 363 ? 11.406 -54.219 -30.922 1 27.67 363 TYR B CA 1
ATOM 5791 C C . TYR B 1 363 ? 12.305 -55.406 -30.641 1 27.67 363 TYR B C 1
ATOM 5793 O O . TYR B 1 363 ? 12.086 -56.5 -31.188 1 27.67 363 TYR B O 1
ATOM 5801 N N . ILE B 1 364 ? 13.508 -55.156 -30.062 1 28.67 364 ILE B N 1
ATOM 5802 C CA . ILE B 1 364 ? 14.352 -56.344 -30.188 1 28.67 364 ILE B CA 1
ATOM 5803 C C . ILE B 1 364 ? 13.859 -57.438 -29.234 1 28.67 364 ILE B C 1
ATOM 5805 O O . ILE B 1 364 ? 13.93 -58.625 -29.562 1 28.67 364 ILE B O 1
ATOM 5809 N N . SER B 1 365 ? 13.453 -57.094 -28.031 1 25.66 365 SER B N 1
ATOM 5810 C CA . SER B 1 365 ? 13.391 -58.312 -27.234 1 25.66 365 SER B CA 1
ATOM 5811 C C . SER B 1 365 ? 12.172 -59.156 -27.609 1 25.66 365 SER B C 1
ATOM 5813 O O . SER B 1 365 ? 11.898 -60.188 -26.969 1 25.66 365 SER B O 1
ATOM 5815 N N . GLU B 1 366 ? 11.227 -58.5 -28.453 1 26.67 366 GLU B N 1
ATOM 5816 C CA . GLU B 1 366 ? 10.242 -59.531 -28.812 1 26.67 366 GLU B CA 1
ATOM 5817 C C . GLU B 1 366 ? 10.812 -60.5 -29.844 1 26.67 366 GLU B C 1
ATOM 5819 O O . GLU B 1 366 ? 10.125 -61.438 -30.281 1 26.67 366 GLU B O 1
ATOM 5824 N N . ALA B 1 367 ? 12.078 -60.25 -30.375 1 25.16 367 ALA B N 1
ATOM 5825 C CA . ALA B 1 367 ? 12.414 -61.406 -31.188 1 25.16 367 ALA B CA 1
ATOM 5826 C C . ALA B 1 367 ? 12.938 -62.562 -30.312 1 25.16 367 ALA B C 1
ATOM 5828 O O . ALA B 1 367 ? 13.664 -62.312 -29.344 1 25.16 367 ALA B O 1
#

Nearest PDB structures (foldseek):
  7sox-assembly1_A  TM=6.320E-01  e=2.641E-13  Mus musculus
  5gom-assembly1_A  TM=5.094E-01  e=5.526E-11  Homo sapiens
  5gnr-assembly1_A  TM=5.228E-01  e=7.994E-10  Homo sapiens
  6j72-assembly1_A  TM=5.222E-01  e=4.929E-09  Mycolicibacterium smegmatis MC2 155
  7sox-assembly1_A  TM=6.321E-01  e=1.856E-13  Mus musculus

InterPro domains:
  IPR027094 Mitofusin family [PTHR10465] (55-256)
  IPR027417 P-loop containing nucleoside triphosphate hydrolase [G3DSA:3.40.50.300] (60-303)
  IPR027417 P-loop containing nucleoside triphosphate hydrolase [SSF52540] (52-236)
  IPR045063 Dynamin, N-terminal [PF00350] (60-157)